Protein AF-0000000068952292 (afdb_homodimer)

pLDDT: mean 88.07, std 10.8, range [41.25, 98.75]

Structure (mmCIF, N/CA/C/O backbone):
data_AF-0000000068952292-model_v1
#
loop_
_entity.id
_entity.type
_entity.pdbx_description
1 polymer 'Hypothetical membrane associated protein'
#
loop_
_atom_site.group_PDB
_atom_site.id
_atom_site.type_symbol
_atom_site.label_atom_id
_atom_site.label_alt_id
_atom_site.label_comp_id
_atom_site.label_asym_id
_atom_site.label_entity_id
_atom_site.label_seq_id
_atom_site.pdbx_PDB_ins_code
_atom_site.Cartn_x
_atom_site.Cartn_y
_atom_site.Cartn_z
_atom_site.occupancy
_atom_site.B_iso_or_equiv
_atom_site.auth_seq_id
_atom_site.auth_comp_id
_atom_site.auth_asym_id
_atom_site.auth_atom_id
_atom_site.pdbx_PDB_model_num
ATOM 1 N N . MET A 1 1 ? 16.453 -14.078 -31.281 1 41.84 1 MET A N 1
ATOM 2 C CA . MET A 1 1 ? 15.531 -13.07 -30.766 1 41.84 1 MET A CA 1
ATOM 3 C C . MET A 1 1 ? 14.617 -12.531 -31.859 1 41.84 1 MET A C 1
ATOM 5 O O . MET A 1 1 ? 15.07 -12.25 -32.969 1 41.84 1 MET A O 1
ATOM 9 N N . ARG A 1 2 ? 13.32 -12.766 -32.031 1 41.38 2 ARG A N 1
ATOM 10 C CA . ARG A 1 2 ? 12.43 -12.211 -33.062 1 41.38 2 ARG A CA 1
ATOM 11 C C . ARG A 1 2 ? 11.555 -11.109 -32.469 1 41.38 2 ARG A C 1
ATOM 13 O O . ARG A 1 2 ? 11.055 -11.234 -31.344 1 41.38 2 ARG A O 1
ATOM 20 N N . VAL A 1 3 ? 11.758 -9.719 -33.062 1 41.25 3 VAL A N 1
ATOM 21 C CA . VAL A 1 3 ? 10.93 -8.562 -32.688 1 41.25 3 VAL A CA 1
ATOM 22 C C . VAL A 1 3 ? 9.695 -8.516 -33.594 1 41.25 3 VAL A C 1
ATOM 24 O O . VAL A 1 3 ? 9.812 -8.547 -34.812 1 41.25 3 VAL A O 1
ATOM 27 N N . GLU A 1 4 ? 8.453 -8.992 -33.406 1 45.25 4 GLU A N 1
ATOM 28 C CA . GLU A 1 4 ? 7.195 -8.727 -34.094 1 45.25 4 GLU A CA 1
ATOM 29 C C . GLU A 1 4 ? 6.258 -7.883 -33.25 1 45.25 4 GLU A C 1
ATOM 31 O O . GLU A 1 4 ? 5.934 -8.258 -32.125 1 45.25 4 GLU A O 1
ATOM 36 N N . ASP A 1 5 ? 5.559 -6.801 -33.812 1 53.28 5 ASP A N 1
ATOM 37 C CA . ASP A 1 5 ? 4.488 -5.957 -33.281 1 53.28 5 ASP A CA 1
ATOM 38 C C . ASP A 1 5 ? 4.723 -5.621 -31.828 1 53.28 5 ASP A C 1
ATOM 40 O O . ASP A 1 5 ? 3.838 -5.824 -30.984 1 53.28 5 ASP A O 1
ATOM 44 N N . ALA A 1 6 ? 5.848 -5.258 -31.453 1 60.78 6 ALA A N 1
ATOM 45 C CA . ALA A 1 6 ? 6.379 -4.746 -30.188 1 60.78 6 ALA A CA 1
ATOM 46 C C . ALA A 1 6 ? 6.645 -5.883 -29.203 1 60.78 6 ALA A C 1
ATOM 48 O O . ALA A 1 6 ? 6.941 -5.637 -28.031 1 60.78 6 ALA A O 1
ATOM 49 N N . LYS A 1 7 ? 6.359 -7.078 -29.734 1 75 7 LYS A N 1
ATOM 50 C CA . LYS A 1 7 ? 6.688 -8.281 -28.984 1 75 7 LYS A CA 1
ATOM 51 C C . LYS A 1 7 ? 8.07 -8.805 -29.344 1 75 7 LYS A C 1
ATOM 53 O O . LYS A 1 7 ? 8.453 -8.789 -30.516 1 75 7 LYS A O 1
ATOM 58 N N . VAL A 1 8 ? 8.805 -9.109 -28.328 1 80.19 8 VAL A N 1
ATOM 59 C CA . VAL A 1 8 ? 10.148 -9.625 -28.547 1 80.19 8 VAL A CA 1
ATOM 60 C C . VAL A 1 8 ? 10.273 -11.023 -27.969 1 80.19 8 VAL A C 1
ATOM 62 O O . VAL A 1 8 ? 9.758 -11.297 -26.875 1 80.19 8 VAL A O 1
ATOM 65 N N . ALA A 1 9 ? 10.852 -11.945 -28.75 1 81.25 9 ALA A N 1
ATOM 66 C CA . ALA A 1 9 ? 11.18 -13.281 -28.25 1 81.25 9 ALA A CA 1
ATOM 67 C C . ALA A 1 9 ? 12.688 -13.469 -28.109 1 81.25 9 ALA A C 1
ATOM 69 O O . ALA A 1 9 ? 13.438 -13.195 -29.062 1 81.25 9 ALA A O 1
ATOM 70 N N . LEU A 1 10 ? 13.031 -13.82 -26.875 1 79.44 10 LEU A N 1
ATOM 71 C CA . LEU A 1 10 ? 14.445 -14.055 -26.609 1 79.44 10 LEU A CA 1
ATOM 72 C C . LEU A 1 10 ? 14.727 -15.539 -26.422 1 79.44 10 LEU A C 1
ATOM 74 O O . LEU A 1 10 ? 13.977 -16.234 -25.734 1 79.44 10 LEU A O 1
ATOM 78 N N . TYR A 1 11 ? 15.742 -15.977 -27.125 1 80.31 11 TYR A N 1
ATOM 79 C CA . TYR A 1 11 ? 16.203 -17.344 -26.891 1 80.31 11 TYR A CA 1
ATOM 80 C C . TYR A 1 11 ? 17.281 -17.391 -25.828 1 80.31 11 TYR A C 1
ATOM 82 O O . TYR A 1 11 ? 18.234 -16.609 -25.859 1 80.31 11 TYR A O 1
ATOM 90 N N . VAL A 1 12 ? 17.016 -18.25 -24.875 1 78.94 12 VAL A N 1
ATOM 91 C CA . VAL A 1 12 ? 17.906 -18.375 -23.719 1 78.94 12 VAL A CA 1
ATOM 92 C C . VAL A 1 12 ? 18.75 -19.641 -23.844 1 78.94 12 VAL A C 1
ATOM 94 O O . VAL A 1 12 ? 18.203 -20.75 -23.953 1 78.94 12 VAL A O 1
ATOM 97 N N . GLY A 1 13 ? 20.031 -19.406 -23.859 1 78.94 13 GLY A N 1
ATOM 98 C CA . GLY A 1 13 ? 20.953 -20.516 -24.031 1 78.94 13 GLY A CA 1
ATOM 99 C C . GLY A 1 13 ? 20.828 -21.562 -22.938 1 78.94 13 GLY A C 1
ATOM 100 O O . GLY A 1 13 ? 20.703 -22.75 -23.219 1 78.94 13 GLY A O 1
ATOM 101 N N . ASN A 1 14 ? 20.828 -21.078 -21.688 1 86.75 14 ASN A N 1
ATOM 102 C CA . ASN A 1 14 ? 20.703 -21.969 -20.547 1 86.75 14 ASN A CA 1
ATOM 103 C C . ASN A 1 14 ? 19.297 -21.891 -19.938 1 86.75 14 ASN A C 1
ATOM 105 O O . ASN A 1 14 ? 19.047 -21.062 -19.062 1 86.75 14 ASN A O 1
ATOM 109 N N . ALA A 1 15 ? 18.5 -22.859 -20.297 1 87.44 15 ALA A N 1
ATOM 110 C CA . ALA A 1 15 ? 17.109 -22.922 -19.875 1 87.44 15 ALA A CA 1
ATOM 111 C C . ALA A 1 15 ? 16.984 -22.953 -18.359 1 87.44 15 ALA A C 1
ATOM 113 O O . ALA A 1 15 ? 16.016 -22.422 -17.797 1 87.44 15 ALA A O 1
ATOM 114 N N . THR A 1 16 ? 17.969 -23.453 -17.719 1 88.62 16 THR A N 1
ATOM 115 C CA . THR A 1 16 ? 17.938 -23.594 -16.266 1 88.62 16 THR A CA 1
ATOM 116 C C . THR A 1 16 ? 17.969 -22.234 -15.586 1 88.62 16 THR A C 1
ATOM 118 O O . THR A 1 16 ? 17.359 -22.047 -14.523 1 88.62 16 THR A O 1
ATOM 121 N N . ASP A 1 17 ? 18.516 -21.281 -16.25 1 87.5 17 ASP A N 1
ATOM 122 C CA . ASP A 1 17 ? 18.594 -19.938 -15.68 1 87.5 17 ASP A CA 1
ATOM 123 C C . ASP A 1 17 ? 17.219 -19.281 -15.633 1 87.5 17 ASP A C 1
ATOM 125 O O . ASP A 1 17 ? 16.859 -18.641 -14.641 1 87.5 17 ASP A O 1
ATOM 129 N N . SER A 1 18 ? 16.484 -19.484 -16.688 1 88.81 18 SER A N 1
ATOM 130 C CA . SER A 1 18 ? 15.141 -18.938 -16.734 1 88.81 18 SER A CA 1
ATOM 131 C C . SER A 1 18 ? 14.234 -19.594 -15.695 1 88.81 18 SER A C 1
ATOM 133 O O . SER A 1 18 ? 13.508 -18.906 -14.977 1 88.81 18 SER A O 1
ATOM 135 N N . VAL A 1 19 ? 14.406 -20.859 -15.617 1 89.5 19 VAL A N 1
ATOM 136 C CA . VAL A 1 19 ? 13.57 -21.625 -14.688 1 89.5 19 VAL A CA 1
ATOM 137 C C . VAL A 1 19 ? 13.914 -21.234 -13.25 1 89.5 19 VAL A C 1
ATOM 139 O O . VAL A 1 19 ? 13.016 -21.016 -12.422 1 89.5 19 VAL A O 1
ATOM 142 N N . ASN A 1 20 ? 15.172 -21.094 -13.031 1 89.31 20 ASN A N 1
ATOM 143 C CA . ASN A 1 20 ? 15.625 -20.719 -11.703 1 89.31 20 ASN A CA 1
ATOM 144 C C . ASN A 1 20 ? 15.156 -19.312 -11.336 1 89.31 20 ASN A C 1
ATOM 146 O O . ASN A 1 20 ? 14.781 -19.047 -10.188 1 89.31 20 ASN A O 1
ATOM 150 N N . TYR A 1 21 ? 15.188 -18.469 -12.258 1 88.81 21 TYR A N 1
ATOM 151 C CA . TYR A 1 21 ? 14.734 -17.094 -12.031 1 88.81 21 TYR A CA 1
ATOM 152 C C . TYR A 1 21 ? 13.258 -17.062 -11.656 1 88.81 21 TYR A C 1
ATOM 154 O O . TYR A 1 21 ? 12.883 -16.453 -10.656 1 88.81 21 TYR A O 1
ATOM 162 N N . TYR A 1 22 ? 12.484 -17.734 -12.414 1 93.12 22 TYR A N 1
ATOM 163 C CA . TYR A 1 22 ? 11.039 -17.75 -12.172 1 93.12 22 TYR A CA 1
ATOM 164 C C . TYR A 1 22 ? 10.719 -18.438 -10.852 1 93.12 22 TYR A C 1
ATOM 166 O O . TYR A 1 22 ? 9.82 -18 -10.125 1 93.12 22 TYR A O 1
ATOM 174 N N . ALA A 1 23 ? 11.453 -19.484 -10.609 1 92.69 23 ALA A N 1
ATOM 175 C CA . ALA A 1 23 ? 11.234 -20.203 -9.352 1 92.69 23 ALA A CA 1
ATOM 176 C C . ALA A 1 23 ? 11.57 -19.312 -8.156 1 92.69 23 ALA A C 1
ATOM 178 O O . ALA A 1 23 ? 10.812 -19.266 -7.18 1 92.69 23 ALA A O 1
ATOM 179 N N . HIS A 1 24 ? 12.633 -18.625 -8.289 1 92.62 24 HIS A N 1
ATOM 180 C CA . HIS A 1 24 ? 13.055 -17.734 -7.215 1 92.62 24 HIS A CA 1
ATOM 181 C C . HIS A 1 24 ? 12.062 -16.594 -7.02 1 92.62 24 HIS A C 1
ATOM 183 O O . HIS A 1 24 ? 11.703 -16.266 -5.887 1 92.62 24 HIS A O 1
ATOM 189 N N . GLU A 1 25 ? 11.625 -16.031 -8.062 1 94.75 25 GLU A N 1
ATOM 190 C CA . GLU A 1 25 ? 10.656 -14.938 -7.996 1 94.75 25 GLU A CA 1
ATOM 191 C C . GLU A 1 25 ? 9.32 -15.414 -7.445 1 94.75 25 GLU A C 1
ATOM 193 O O . GLU A 1 25 ? 8.688 -14.711 -6.648 1 94.75 25 GLU A O 1
ATOM 198 N N . ALA A 1 26 ? 8.938 -16.562 -7.949 1 96.19 26 ALA A N 1
ATOM 199 C CA . ALA A 1 26 ? 7.68 -17.125 -7.461 1 96.19 26 ALA A CA 1
ATOM 200 C C . ALA A 1 26 ? 7.727 -17.344 -5.953 1 96.19 26 ALA A C 1
ATOM 202 O O . ALA A 1 26 ? 6.781 -17 -5.238 1 96.19 26 ALA A O 1
ATOM 203 N N . ASP A 1 27 ? 8.836 -17.875 -5.516 1 95.94 27 ASP A N 1
ATOM 204 C CA . ASP A 1 27 ? 8.992 -18.141 -4.09 1 95.94 27 ASP A CA 1
ATOM 205 C C . ASP A 1 27 ? 9.008 -16.844 -3.281 1 95.94 27 ASP A C 1
ATOM 207 O O . ASP A 1 27 ? 8.414 -16.781 -2.203 1 95.94 27 ASP A O 1
ATOM 211 N N . ARG A 1 28 ? 9.703 -15.898 -3.746 1 95.88 28 ARG A N 1
ATOM 212 C CA . ARG A 1 28 ? 9.781 -14.609 -3.062 1 95.88 28 ARG A CA 1
ATOM 213 C C . ARG A 1 28 ? 8.398 -13.992 -2.895 1 95.88 28 ARG A C 1
ATOM 215 O O . ARG A 1 28 ? 8.039 -13.555 -1.801 1 95.88 28 ARG A O 1
ATOM 222 N N . PHE A 1 29 ? 7.59 -13.984 -3.947 1 97.75 29 PHE A N 1
ATOM 223 C CA . PHE A 1 29 ? 6.246 -13.414 -3.896 1 97.75 29 PHE A CA 1
ATOM 224 C C . PHE A 1 29 ? 5.332 -14.266 -3.023 1 97.75 29 PHE A C 1
ATOM 226 O O . PHE A 1 29 ? 4.496 -13.734 -2.289 1 97.75 29 PHE A O 1
ATOM 233 N N . ALA A 1 30 ? 5.473 -15.555 -3.174 1 98.06 30 ALA A N 1
ATOM 234 C CA . ALA A 1 30 ? 4.672 -16.438 -2.332 1 98.06 30 ALA A CA 1
ATOM 235 C C . ALA A 1 30 ? 4.973 -16.203 -0.854 1 98.06 30 ALA A C 1
ATOM 237 O O . ALA A 1 30 ? 4.055 -16.094 -0.039 1 98.06 30 ALA A O 1
ATOM 238 N N . ALA A 1 31 ? 6.234 -16.109 -0.566 1 97.12 31 ALA A N 1
ATOM 239 C CA . ALA A 1 31 ? 6.637 -15.867 0.815 1 97.12 31 ALA A CA 1
ATOM 240 C C . ALA A 1 31 ? 6.039 -14.555 1.33 1 97.12 31 ALA A C 1
ATOM 242 O O . ALA A 1 31 ? 5.527 -14.5 2.451 1 97.12 31 ALA A O 1
ATOM 243 N N . ALA A 1 32 ? 6.094 -13.578 0.523 1 97.94 32 ALA A N 1
ATOM 244 C CA . ALA A 1 32 ? 5.527 -12.281 0.908 1 97.94 32 ALA A CA 1
ATOM 245 C C . ALA A 1 32 ? 4.02 -12.383 1.11 1 97.94 32 ALA A C 1
ATOM 247 O O . ALA A 1 32 ? 3.465 -11.758 2.016 1 97.94 32 ALA A O 1
ATOM 248 N N . ALA A 1 33 ? 3.348 -13.164 0.264 1 98.31 33 ALA A N 1
ATOM 249 C CA . ALA A 1 33 ? 1.905 -13.359 0.392 1 98.31 33 ALA A CA 1
ATOM 250 C C . ALA A 1 33 ? 1.558 -14.008 1.729 1 98.31 33 ALA A C 1
ATOM 252 O O . ALA A 1 33 ? 0.703 -13.508 2.465 1 98.31 33 ALA A O 1
ATOM 253 N N . PHE A 1 34 ? 2.291 -15.023 2.055 1 97.62 34 PHE A N 1
ATOM 254 C CA . PHE A 1 34 ? 1.982 -15.781 3.264 1 97.62 34 PHE A CA 1
ATOM 255 C C . PHE A 1 34 ? 2.379 -14.992 4.508 1 97.62 34 PHE A C 1
ATOM 257 O O . PHE A 1 34 ? 1.649 -14.977 5.5 1 97.62 34 PHE A O 1
ATOM 264 N N . GLU A 1 35 ? 3.486 -14.336 4.453 1 97.19 35 GLU A N 1
ATOM 265 C CA . GLU A 1 35 ? 3.869 -13.492 5.582 1 97.19 35 GLU A CA 1
ATOM 266 C C . GLU A 1 35 ? 2.838 -12.398 5.828 1 97.19 35 GLU A C 1
ATOM 268 O O . GLU A 1 35 ? 2.59 -12.016 6.973 1 97.19 35 GLU A O 1
ATOM 273 N N . SER A 1 36 ? 2.227 -11.906 4.777 1 97.44 36 SER A N 1
ATOM 274 C CA . SER A 1 36 ? 1.239 -10.836 4.883 1 97.44 36 SER A CA 1
ATOM 275 C C . SER A 1 36 ? -0.03 -11.32 5.574 1 97.44 36 SER A C 1
ATOM 277 O O . SER A 1 36 ? -0.687 -10.555 6.285 1 97.44 36 SER A O 1
ATOM 279 N N . VAL A 1 37 ? -0.395 -12.586 5.402 1 96.12 37 VAL A N 1
ATOM 280 C CA . VAL A 1 37 ? -1.631 -13.078 6 1 96.12 37 VAL A CA 1
ATOM 281 C C . VAL A 1 37 ? -1.352 -13.602 7.406 1 96.12 37 VAL A C 1
ATOM 283 O O . VAL A 1 37 ? -2.26 -13.688 8.234 1 96.12 37 VAL A O 1
ATOM 286 N N . ILE A 1 38 ? -0.049 -13.852 7.672 1 95 38 ILE A N 1
ATOM 287 C CA . ILE A 1 38 ? 0.315 -14.383 8.984 1 95 38 ILE A CA 1
ATOM 288 C C . ILE A 1 38 ? 0.564 -13.227 9.953 1 95 38 ILE A C 1
ATOM 290 O O . ILE A 1 38 ? 0.248 -13.336 11.141 1 95 38 ILE A O 1
ATOM 294 N N . THR A 1 39 ? 1.158 -12.164 9.398 1 93.56 39 THR A N 1
ATOM 295 C CA . THR A 1 39 ? 1.428 -10.961 10.18 1 93.56 39 THR A CA 1
ATOM 296 C C . THR A 1 39 ? 0.219 -10.031 10.172 1 93.56 39 THR A C 1
ATOM 298 O O . THR A 1 39 ? 0.091 -9.18 9.297 1 93.56 39 THR A O 1
ATOM 301 N N . LYS A 1 40 ? -0.646 -10.07 11.195 1 89.75 40 LYS A N 1
ATOM 302 C CA . LYS A 1 40 ? -1.912 -9.344 11.188 1 89.75 40 LYS A CA 1
ATOM 303 C C . LYS A 1 40 ? -1.772 -7.988 11.875 1 89.75 40 LYS A C 1
ATOM 305 O O . LYS A 1 40 ? -1.159 -7.887 12.938 1 89.75 40 LYS A O 1
ATOM 310 N N . ALA A 1 41 ? -2.256 -7.027 11.227 1 91.12 41 ALA A N 1
ATOM 311 C CA . ALA A 1 41 ? -2.369 -5.703 11.828 1 91.12 41 ALA A CA 1
ATOM 312 C C . ALA A 1 41 ? -3.586 -5.617 12.75 1 91.12 41 ALA A C 1
ATOM 314 O O . ALA A 1 41 ? -4.707 -5.41 12.281 1 91.12 41 ALA A O 1
ATOM 315 N N . VAL A 1 42 ? -3.385 -5.676 14.039 1 86.31 42 VAL A N 1
ATOM 316 C CA . VAL A 1 42 ? -4.484 -5.684 14.992 1 86.31 42 VAL A CA 1
ATOM 317 C C . VAL A 1 42 ? -4.148 -4.777 16.172 1 86.31 42 VAL A C 1
ATOM 319 O O . VAL A 1 42 ? -2.975 -4.52 16.453 1 86.31 42 VAL A O 1
ATOM 322 N N . CYS A 1 43 ? -5.113 -4.23 16.688 1 87.5 43 CYS A N 1
ATOM 323 C CA . CYS A 1 43 ? -5.055 -3.449 17.922 1 87.5 43 CYS A CA 1
ATOM 324 C C . CYS A 1 43 ? -6.219 -3.791 18.844 1 87.5 43 CYS A C 1
ATOM 326 O O . CYS A 1 43 ? -7.375 -3.549 18.5 1 87.5 43 CYS A O 1
ATOM 328 N N . GLY A 1 44 ? -5.961 -4.34 20.016 1 87.44 44 GLY A N 1
ATOM 329 C CA . GLY A 1 44 ? -6.984 -4.758 20.969 1 87.44 44 GLY A CA 1
ATOM 330 C C . GLY A 1 44 ? -7.895 -3.625 21.391 1 87.44 44 GLY A C 1
ATOM 331 O O . GLY A 1 44 ? -9.078 -3.842 21.672 1 87.44 44 GLY A O 1
ATOM 332 N N . GLU A 1 45 ? -7.402 -2.428 21.422 1 90.19 45 GLU A N 1
ATOM 333 C CA . GLU A 1 45 ? -8.164 -1.264 21.859 1 90.19 45 GLU A CA 1
ATOM 334 C C . GLU A 1 45 ? -9.07 -0.75 20.75 1 90.19 45 GLU A C 1
ATOM 336 O O . GLU A 1 45 ? -9.984 0.042 20.984 1 90.19 45 GLU A O 1
ATOM 341 N N . LEU A 1 46 ? -8.805 -1.241 19.578 1 91.88 46 LEU A N 1
ATOM 342 C CA . LEU A 1 46 ? -9.594 -0.871 18.406 1 91.88 46 LEU A CA 1
ATOM 343 C C . LEU A 1 46 ? -10.109 -2.111 17.688 1 91.88 46 LEU A C 1
ATOM 345 O O . LEU A 1 46 ? -9.688 -2.402 16.562 1 91.88 46 LEU A O 1
ATOM 349 N N . PRO A 1 47 ? -11.039 -2.742 18.156 1 86.94 47 PRO A N 1
ATOM 350 C CA . PRO A 1 47 ? -11.477 -4.031 17.625 1 86.94 47 PRO A CA 1
ATOM 351 C C . PRO A 1 47 ? -12.109 -3.914 16.234 1 86.94 47 PRO A C 1
ATOM 353 O O . PRO A 1 47 ? -12.227 -4.914 15.523 1 86.94 47 PRO A O 1
ATOM 356 N N . ARG A 1 48 ? -12.469 -2.621 15.852 1 90.38 48 ARG A N 1
ATOM 357 C CA . ARG A 1 48 ? -13.109 -2.443 14.555 1 90.38 48 ARG A CA 1
ATOM 358 C C . ARG A 1 48 ? -12.109 -1.935 13.516 1 90.38 48 ARG A C 1
ATOM 360 O O . ARG A 1 48 ? -12.492 -1.604 12.391 1 90.38 48 ARG A O 1
ATOM 367 N N . SER A 1 49 ? -10.883 -1.876 13.906 1 91.25 49 SER A N 1
ATOM 368 C CA . SER A 1 49 ? -9.844 -1.396 13 1 91.25 49 SER A CA 1
ATOM 369 C C . SER A 1 49 ? -9.453 -2.465 11.992 1 91.25 49 SER A C 1
ATOM 371 O O . SER A 1 49 ? -8.477 -3.189 12.188 1 91.25 49 SER A O 1
ATOM 373 N N . TYR A 1 50 ? -10.211 -2.545 10.898 1 91.88 50 TYR A N 1
ATOM 374 C CA . TYR A 1 50 ? -9.898 -3.592 9.93 1 91.88 50 TYR A CA 1
ATOM 375 C C . TYR A 1 50 ? -9.367 -2.996 8.633 1 91.88 50 TYR A C 1
ATOM 377 O O . TYR A 1 50 ? -9.203 -3.705 7.641 1 91.88 50 TYR A O 1
ATOM 385 N N . GLY A 1 51 ? -9.141 -1.661 8.594 1 94.62 51 GLY A N 1
ATOM 386 C CA . GLY A 1 51 ? -8.555 -1.035 7.422 1 94.62 51 GLY A CA 1
ATOM 387 C C . GLY A 1 51 ? -7.254 -1.688 6.984 1 94.62 51 GLY A C 1
ATOM 388 O O . GLY A 1 51 ? -7.152 -2.188 5.859 1 94.62 51 GLY A O 1
ATOM 389 N N . TRP A 1 52 ? -6.328 -1.846 7.918 1 95.88 52 TRP A N 1
ATOM 390 C CA . TRP A 1 52 ? -5.02 -2.408 7.594 1 95.88 52 TRP A CA 1
ATOM 391 C C . TRP A 1 52 ? -5.117 -3.91 7.352 1 95.88 52 TRP A C 1
ATOM 393 O O . TRP A 1 52 ? -4.383 -4.461 6.527 1 95.88 52 TRP A O 1
ATOM 403 N N . LEU A 1 53 ? -6.047 -4.605 8.047 1 95 53 LEU A N 1
ATOM 404 C CA . LEU A 1 53 ? -6.246 -6.027 7.793 1 95 53 LEU A CA 1
ATOM 405 C C . LEU A 1 53 ? -6.625 -6.27 6.336 1 95 53 LEU A C 1
ATOM 407 O O . LEU A 1 53 ? -6.113 -7.191 5.703 1 95 53 LEU A O 1
ATOM 411 N N . LEU A 1 54 ? -7.484 -5.414 5.879 1 96.62 54 LEU A N 1
ATOM 412 C CA . LEU A 1 54 ? -7.977 -5.57 4.512 1 96.62 54 LEU A CA 1
ATOM 413 C C . LEU A 1 54 ? -6.93 -5.109 3.504 1 96.62 54 LEU A C 1
ATOM 415 O O . LEU A 1 54 ? -6.801 -5.695 2.426 1 96.62 54 LEU A O 1
ATOM 419 N N . ILE A 1 55 ? -6.168 -4.105 3.814 1 97.56 55 ILE A N 1
ATOM 420 C CA . ILE A 1 55 ? -5.09 -3.65 2.939 1 97.56 55 ILE A CA 1
ATOM 421 C C . ILE A 1 55 ? -4.02 -4.73 2.83 1 97.56 55 ILE A C 1
ATOM 423 O O . ILE A 1 55 ? -3.551 -5.043 1.733 1 97.56 55 ILE A O 1
ATOM 427 N N . GLN A 1 56 ? -3.678 -5.367 3.912 1 97.44 56 GLN A N 1
ATOM 428 C CA . GLN A 1 56 ? -2.723 -6.469 3.898 1 97.44 56 GLN A CA 1
ATOM 429 C C . GLN A 1 56 ? -3.252 -7.645 3.08 1 97.44 56 GLN A C 1
ATOM 431 O O . GLN A 1 56 ? -2.492 -8.297 2.363 1 97.44 56 GLN A O 1
ATOM 436 N N . ALA A 1 57 ? -4.547 -7.879 3.268 1 97.62 57 ALA A N 1
ATOM 437 C CA . ALA A 1 57 ? -5.16 -8.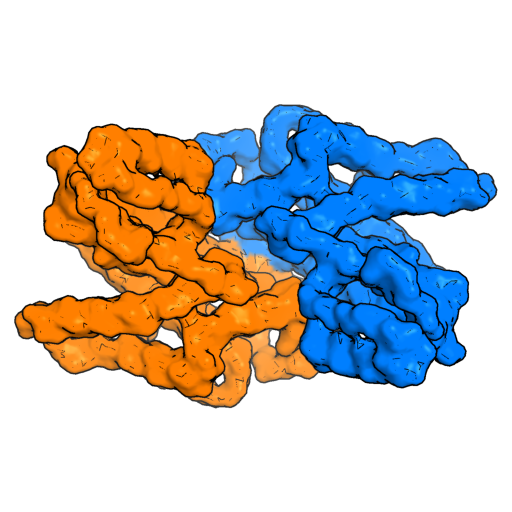969 2.514 1 97.62 57 ALA A CA 1
ATOM 438 C C . ALA A 1 57 ? -5.059 -8.727 1.012 1 97.62 57 ALA A C 1
ATOM 440 O O . ALA A 1 57 ? -4.781 -9.648 0.243 1 97.62 57 ALA A O 1
ATOM 441 N N . TYR A 1 58 ? -5.297 -7.516 0.677 1 98.44 58 TYR A N 1
ATOM 442 C CA . TYR A 1 58 ? -5.152 -7.164 -0.73 1 98.44 58 TYR A CA 1
ATOM 443 C C . TYR A 1 58 ? -3.74 -7.461 -1.225 1 98.44 58 TYR A C 1
ATOM 445 O O . TYR A 1 58 ? -3.564 -8.062 -2.285 1 98.44 58 TYR A O 1
ATOM 453 N N . TYR A 1 59 ? -2.77 -7.012 -0.522 1 98.44 59 TYR A N 1
ATOM 454 C CA . TYR A 1 59 ? -1.395 -7.184 -0.979 1 98.44 59 TYR A CA 1
ATOM 455 C C . TYR A 1 59 ? -0.988 -8.648 -0.94 1 98.44 59 TYR A C 1
ATOM 457 O O . TYR A 1 59 ? -0.207 -9.109 -1.778 1 98.44 59 TYR A O 1
ATOM 465 N N . ALA A 1 60 ? -1.527 -9.375 0.031 1 98.56 60 ALA A N 1
ATOM 466 C CA . ALA A 1 60 ? -1.306 -10.82 0.02 1 98.56 60 ALA A CA 1
ATOM 467 C C . ALA A 1 60 ? -1.818 -11.445 -1.275 1 98.56 60 ALA A C 1
ATOM 469 O O . ALA A 1 60 ? -1.119 -12.234 -1.908 1 98.56 60 ALA A O 1
ATOM 470 N N . ALA A 1 61 ? -3.02 -11.062 -1.659 1 98.75 61 ALA A N 1
ATOM 471 C CA . ALA A 1 61 ? -3.609 -11.562 -2.898 1 98.75 61 ALA A CA 1
ATOM 472 C C . ALA A 1 61 ? -2.805 -11.102 -4.113 1 98.75 61 ALA A C 1
ATOM 474 O O . ALA A 1 61 ? -2.611 -11.867 -5.059 1 98.75 61 ALA A O 1
ATOM 475 N N . PHE A 1 62 ? -2.404 -9.891 -4.043 1 98.56 62 PHE A N 1
ATOM 476 C CA . PHE A 1 62 ? -1.592 -9.312 -5.105 1 98.56 62 PHE A CA 1
ATOM 477 C C . PHE A 1 62 ? -0.282 -10.07 -5.266 1 98.56 62 PHE A C 1
ATOM 479 O O . PHE A 1 62 ? 0.085 -10.461 -6.375 1 98.56 62 PHE A O 1
ATOM 486 N N . PHE A 1 63 ? 0.423 -10.359 -4.176 1 98.62 63 PHE A N 1
ATOM 487 C CA . PHE A 1 63 ? 1.663 -11.125 -4.18 1 98.62 63 PHE A CA 1
ATOM 488 C C . PHE A 1 63 ? 1.406 -12.57 -4.609 1 98.62 63 PHE A C 1
ATOM 490 O O . PHE A 1 63 ? 2.18 -13.141 -5.383 1 98.62 63 PHE A O 1
ATOM 497 N N . ALA A 1 64 ? 0.345 -13.086 -4.094 1 98.69 64 ALA A N 1
ATOM 498 C CA . ALA A 1 64 ? -0.011 -14.453 -4.457 1 98.69 64 ALA A CA 1
ATOM 499 C C . ALA A 1 64 ? -0.229 -14.586 -5.961 1 98.69 64 ALA A C 1
ATOM 501 O O . ALA A 1 64 ? 0.211 -15.562 -6.574 1 98.69 64 ALA A O 1
ATOM 502 N N . THR A 1 65 ? -0.905 -13.617 -6.496 1 98.5 65 THR A N 1
ATOM 503 C CA . THR A 1 65 ? -1.164 -13.641 -7.934 1 98.5 65 THR A CA 1
ATOM 504 C C . THR A 1 65 ? 0.138 -13.523 -8.719 1 98.5 65 THR A C 1
ATOM 506 O O . THR A 1 65 ? 0.34 -14.234 -9.703 1 98.5 65 THR A O 1
ATOM 509 N N . HIS A 1 66 ? 1.022 -12.68 -8.258 1 98.38 66 HIS A N 1
ATOM 510 C CA . HIS A 1 66 ? 2.348 -12.602 -8.859 1 98.38 66 HIS A CA 1
ATOM 511 C C . HIS A 1 66 ? 3.051 -13.961 -8.812 1 98.38 66 HIS A C 1
ATOM 513 O O . HIS A 1 66 ? 3.699 -14.359 -9.781 1 98.38 66 HIS A O 1
ATOM 519 N N . ALA A 1 67 ? 2.979 -14.594 -7.672 1 98.12 67 ALA A N 1
ATOM 520 C CA . ALA A 1 67 ? 3.611 -15.898 -7.5 1 98.12 67 ALA A CA 1
ATOM 521 C C . ALA A 1 67 ? 3.01 -16.922 -8.453 1 98.12 67 ALA A C 1
ATOM 523 O O . ALA A 1 67 ? 3.738 -17.656 -9.133 1 98.12 67 ALA A O 1
ATOM 524 N N . LEU A 1 68 ? 1.715 -16.938 -8.531 1 97.88 68 LEU A N 1
ATOM 525 C CA . LEU A 1 68 ? 1.012 -17.891 -9.383 1 97.88 68 LEU A CA 1
ATOM 526 C C . LEU A 1 68 ? 1.374 -17.672 -10.852 1 97.88 68 LEU A C 1
ATOM 528 O O . LEU A 1 68 ? 1.604 -18.641 -11.586 1 97.88 68 LEU A O 1
ATOM 532 N N . PHE A 1 69 ? 1.395 -16.406 -11.25 1 98 69 PHE A N 1
ATOM 533 C CA . PHE A 1 69 ? 1.822 -16.094 -12.609 1 98 69 PHE A CA 1
ATOM 534 C C . PHE A 1 69 ? 3.195 -16.688 -12.891 1 98 69 PHE A C 1
ATOM 536 O O . PHE A 1 69 ? 3.381 -17.375 -13.898 1 98 69 PHE A O 1
ATOM 543 N N . ARG A 1 70 ? 4.109 -16.5 -12.023 1 96.44 70 ARG A N 1
ATOM 544 C CA . ARG A 1 70 ? 5.488 -16.922 -12.242 1 96.44 70 ARG A CA 1
ATOM 545 C C . ARG A 1 70 ? 5.602 -18.438 -12.242 1 96.44 70 ARG A C 1
ATOM 547 O O . ARG A 1 70 ? 6.43 -19.016 -12.953 1 96.44 70 ARG A O 1
ATOM 554 N N . LEU A 1 71 ? 4.793 -19.062 -11.445 1 94.69 71 LEU A N 1
ATOM 555 C CA . LEU A 1 71 ? 4.781 -20.516 -11.422 1 94.69 71 LEU A CA 1
ATOM 556 C C . LEU A 1 71 ? 4.32 -21.078 -12.758 1 94.69 71 LEU A C 1
ATOM 558 O O . LEU A 1 71 ? 4.648 -22.219 -13.109 1 94.69 71 LEU A O 1
ATOM 562 N N . ALA A 1 72 ? 3.57 -20.297 -13.477 1 94.56 72 ALA A N 1
ATOM 563 C CA . ALA A 1 72 ? 3.092 -20.719 -14.797 1 94.56 72 ALA A CA 1
ATOM 564 C C . ALA A 1 72 ? 4.008 -20.188 -15.898 1 94.56 72 ALA A C 1
ATOM 566 O O . ALA A 1 72 ? 3.717 -20.359 -17.078 1 94.56 72 ALA A O 1
ATOM 567 N N . GLY A 1 73 ? 5.055 -19.484 -15.523 1 95.12 73 GLY A N 1
ATOM 568 C CA . GLY A 1 73 ? 6.004 -18.953 -16.5 1 95.12 73 GLY A CA 1
ATOM 569 C C . GLY A 1 73 ? 5.641 -17.562 -16.984 1 95.12 73 GLY A C 1
ATOM 570 O O . GLY A 1 73 ? 6.176 -17.109 -18 1 95.12 73 GLY A O 1
ATOM 571 N N . TRP A 1 74 ? 4.656 -16.953 -16.344 1 96.62 74 TRP A N 1
ATOM 572 C CA . TRP A 1 74 ? 4.273 -15.586 -16.656 1 96.62 74 TRP A CA 1
ATOM 573 C C . TRP A 1 74 ? 4.93 -14.609 -15.68 1 96.62 74 TRP A C 1
ATOM 575 O O . TRP A 1 74 ? 5.23 -14.977 -14.539 1 96.62 74 TRP A O 1
ATOM 585 N N . ALA A 1 75 ? 5.215 -13.445 -16.109 1 95.44 75 ALA A N 1
ATOM 586 C CA . ALA A 1 75 ? 5.672 -12.391 -15.211 1 95.44 75 ALA A CA 1
ATOM 587 C C . ALA A 1 75 ? 5.199 -11.016 -15.688 1 95.44 75 ALA A C 1
ATOM 589 O O . ALA A 1 75 ? 5.469 -10.617 -16.828 1 95.44 75 ALA A O 1
ATOM 590 N N . CYS A 1 76 ? 4.418 -10.414 -14.828 1 94.12 76 CYS A N 1
ATOM 591 C CA . CYS A 1 76 ? 4.109 -9 -15.008 1 94.12 76 CYS A CA 1
ATOM 592 C C . CYS A 1 76 ? 5.145 -8.125 -14.312 1 94.12 76 CYS A C 1
ATOM 594 O O . CYS A 1 76 ? 5.207 -8.094 -13.086 1 94.12 76 CYS A O 1
ATOM 596 N N . THR A 1 77 ? 5.98 -7.469 -15.086 1 90.38 77 THR A N 1
ATOM 597 C CA . THR A 1 77 ? 7.105 -6.773 -14.469 1 90.38 77 THR A CA 1
ATOM 598 C C . THR A 1 77 ? 7.457 -5.508 -15.242 1 90.38 77 THR A C 1
ATOM 600 O O . THR A 1 77 ? 7.051 -5.348 -16.391 1 90.38 77 THR A O 1
ATOM 603 N N . ARG A 1 78 ? 8.109 -4.617 -14.516 1 85.44 78 ARG A N 1
ATOM 604 C CA . ARG A 1 78 ? 8.664 -3.43 -15.164 1 85.44 78 ARG A CA 1
ATOM 605 C C . ARG A 1 78 ? 10.102 -3.658 -15.594 1 85.44 78 ARG A C 1
ATOM 607 O O . ARG A 1 78 ? 10.93 -4.117 -14.805 1 85.44 78 ARG A O 1
ATOM 614 N N . LEU A 1 79 ? 10.367 -3.381 -16.766 1 83.19 79 LEU A N 1
ATOM 615 C CA . LEU A 1 79 ? 11.75 -3.459 -17.219 1 83.19 79 LEU A CA 1
ATOM 616 C C . LEU A 1 79 ? 12.484 -2.143 -16.969 1 83.19 79 LEU A C 1
ATOM 618 O O . LEU A 1 79 ? 12.008 -1.08 -17.375 1 83.19 79 LEU A O 1
ATOM 622 N N . THR A 1 80 ? 13.555 -2.254 -16.25 1 79.19 80 THR A N 1
ATOM 623 C CA . THR A 1 80 ? 14.352 -1.075 -15.93 1 79.19 80 THR A CA 1
ATOM 624 C C . THR A 1 80 ? 15.148 -0.608 -17.141 1 79.19 80 THR A C 1
ATOM 626 O O . THR A 1 80 ? 15.242 -1.322 -18.141 1 79.19 80 THR A O 1
ATOM 629 N N . SER A 1 81 ? 15.648 0.628 -16.953 1 78.62 81 SER A N 1
ATOM 630 C CA . SER A 1 81 ? 16.484 1.18 -18.016 1 78.62 81 SER A CA 1
ATOM 631 C C . SER A 1 81 ? 17.688 0.281 -18.297 1 78.62 81 SER A C 1
ATOM 633 O O . SER A 1 81 ? 18.094 0.139 -19.453 1 78.62 81 SER A O 1
ATOM 635 N N . GLU A 1 82 ? 18.172 -0.257 -17.25 1 78.12 82 GLU A N 1
ATOM 636 C CA . GLU A 1 82 ? 19.312 -1.141 -17.422 1 78.12 82 GLU A CA 1
ATOM 637 C C . GLU A 1 82 ? 18.938 -2.395 -18.203 1 78.12 82 GLU A C 1
ATOM 639 O O . GLU A 1 82 ? 19.672 -2.814 -19.094 1 78.12 82 GLU A O 1
ATOM 644 N N . ASN A 1 83 ? 17.828 -2.992 -17.812 1 79.44 83 ASN A N 1
ATOM 645 C CA . ASN A 1 83 ? 17.344 -4.152 -18.547 1 79.44 83 ASN A CA 1
ATOM 646 C C . ASN A 1 83 ? 17.125 -3.824 -20.031 1 79.44 83 ASN A C 1
ATOM 648 O O . ASN A 1 83 ? 17.516 -4.594 -20.906 1 79.44 83 ASN A O 1
ATOM 652 N N . LEU A 1 84 ? 16.594 -2.697 -20.25 1 82.81 84 LEU A N 1
ATOM 653 C CA . LEU A 1 84 ? 16.203 -2.293 -21.594 1 82.81 84 LEU A CA 1
ATOM 654 C C . LEU A 1 84 ? 17.438 -2.025 -22.453 1 82.81 84 LEU A C 1
ATOM 656 O O . LEU A 1 84 ? 17.438 -2.318 -23.656 1 82.81 84 LEU A O 1
ATOM 660 N N . ARG A 1 85 ? 18.375 -1.424 -21.859 1 83.06 85 ARG A N 1
ATOM 661 C CA . ARG A 1 85 ? 19.594 -1.171 -22.609 1 83.06 85 ARG A CA 1
ATOM 662 C C . ARG A 1 85 ? 20.188 -2.469 -23.156 1 83.06 85 ARG A C 1
ATOM 664 O O . ARG A 1 85 ? 20.547 -2.543 -24.328 1 83.06 85 ARG A O 1
ATOM 671 N N . PHE A 1 86 ? 20.266 -3.43 -22.297 1 80.31 86 PHE A N 1
ATOM 672 C CA . PHE A 1 86 ? 20.828 -4.719 -22.703 1 80.31 86 PHE A CA 1
ATOM 673 C C . PHE A 1 86 ? 19.984 -5.336 -23.812 1 80.31 86 PHE A C 1
ATOM 675 O O . PHE A 1 86 ? 20.531 -5.801 -24.828 1 80.31 86 PHE A O 1
ATOM 682 N N . ILE A 1 87 ? 18.719 -5.324 -23.672 1 80.06 87 ILE A N 1
ATOM 683 C CA . ILE A 1 87 ? 17.797 -5.949 -24.609 1 80.06 87 ILE A CA 1
ATOM 684 C C . ILE A 1 87 ? 17.844 -5.203 -25.938 1 80.06 87 ILE A C 1
ATOM 686 O O . ILE A 1 87 ? 17.922 -5.82 -27.016 1 80.06 87 ILE A O 1
ATOM 690 N N . ASN A 1 88 ? 17.859 -3.912 -25.844 1 83.5 88 ASN A N 1
ATOM 691 C CA . ASN A 1 88 ? 17.828 -3.094 -27.062 1 83.5 88 ASN A CA 1
ATOM 692 C C . ASN A 1 88 ? 19.141 -3.189 -27.828 1 83.5 88 ASN A C 1
ATOM 694 O O . ASN A 1 88 ? 19.141 -3.125 -29.062 1 83.5 88 ASN A O 1
ATOM 698 N N . ASP A 1 89 ? 20.188 -3.311 -27.094 1 81.19 89 ASP A N 1
ATOM 699 C CA . ASP A 1 89 ? 21.469 -3.514 -27.75 1 81.19 89 ASP A CA 1
ATOM 700 C C . ASP A 1 89 ? 21.469 -4.809 -28.562 1 81.19 89 ASP A C 1
ATOM 702 O O . ASP A 1 89 ? 22 -4.852 -29.672 1 81.19 89 ASP A O 1
ATOM 706 N N . GLU A 1 90 ? 20.906 -5.82 -28.031 1 74.81 90 GLU A N 1
ATOM 707 C CA . GLU A 1 90 ? 20.812 -7.098 -28.734 1 74.81 90 GLU A CA 1
ATOM 708 C C . GLU A 1 90 ? 19.875 -7 -29.938 1 74.81 90 GLU A C 1
ATOM 710 O O . GLU A 1 90 ? 20.125 -7.609 -30.969 1 74.81 90 GLU A O 1
ATOM 715 N N . ILE A 1 91 ? 18.797 -6.242 -29.75 1 75 91 ILE A N 1
ATOM 716 C CA . ILE A 1 91 ? 17.828 -6.062 -30.812 1 75 91 ILE A CA 1
ATOM 717 C C . ILE A 1 91 ? 18.469 -5.32 -31.984 1 75 91 ILE A C 1
ATOM 719 O O . ILE A 1 91 ? 18.281 -5.695 -33.156 1 75 91 ILE A O 1
ATOM 723 N N . LYS A 1 92 ? 19.109 -4.32 -31.609 1 76.94 92 LYS A N 1
ATOM 724 C CA . LYS A 1 92 ? 19.766 -3.516 -32.656 1 76.94 92 LYS A CA 1
ATOM 725 C C . LYS A 1 92 ? 20.781 -4.34 -33.438 1 76.94 92 LYS A C 1
ATOM 727 O O . LYS A 1 92 ? 20.875 -4.223 -34.656 1 76.94 92 LYS A O 1
ATOM 732 N N . THR A 1 93 ? 21.484 -5.051 -32.688 1 72.81 93 THR A N 1
ATOM 733 C CA . THR A 1 93 ? 22.594 -5.777 -33.312 1 72.81 93 THR A CA 1
ATOM 734 C C . THR A 1 93 ? 22.078 -6.926 -34.156 1 72.81 93 THR A C 1
ATOM 736 O O . THR A 1 93 ? 22.641 -7.227 -35.219 1 72.81 93 THR A O 1
ATOM 739 N N . ILE A 1 94 ? 21 -7.477 -33.719 1 66.06 94 ILE A N 1
ATOM 740 C CA . ILE A 1 94 ? 20.625 -8.734 -34.344 1 66.06 94 ILE A CA 1
ATOM 741 C C . ILE A 1 94 ? 19.438 -8.516 -35.281 1 66.06 94 ILE A C 1
ATOM 743 O O . ILE A 1 94 ? 19.375 -9.07 -36.375 1 66.06 94 ILE A O 1
ATOM 747 N N . TYR A 1 95 ? 18.453 -7.73 -34.906 1 63.06 95 TYR A N 1
ATOM 748 C CA . TYR A 1 95 ? 17.172 -7.859 -35.594 1 63.06 95 TYR A CA 1
ATOM 749 C C . TYR A 1 95 ? 16.766 -6.555 -36.25 1 63.06 95 TYR A C 1
ATOM 751 O O . TYR A 1 95 ? 15.977 -6.555 -37.219 1 63.06 95 TYR A O 1
ATOM 759 N N . GLY A 1 96 ? 17.484 -5.418 -36.031 1 65 96 GLY A N 1
ATOM 760 C CA . GLY A 1 96 ? 17.125 -4.137 -36.594 1 65 96 GLY A CA 1
ATOM 761 C C . GLY A 1 96 ? 15.742 -3.666 -36.188 1 65 96 GLY A C 1
ATOM 762 O O . GLY A 1 96 ? 15.094 -2.904 -36.906 1 65 96 GLY A O 1
ATOM 763 N N . GLY A 1 97 ? 15.195 -4.094 -35.094 1 64.94 97 GLY A N 1
ATOM 764 C CA . GLY A 1 97 ? 13.852 -3.73 -34.688 1 64.94 97 GLY A CA 1
ATOM 765 C C . GLY A 1 97 ? 13.812 -2.512 -33.781 1 64.94 97 GLY A C 1
ATOM 766 O O . GLY A 1 97 ? 14.859 -1.961 -33.438 1 64.94 97 GLY A O 1
ATOM 767 N N . ALA A 1 98 ? 12.586 -2 -33.625 1 72.56 98 ALA A N 1
ATOM 768 C CA . ALA A 1 98 ? 12.398 -0.859 -32.719 1 72.56 98 ALA A CA 1
ATOM 769 C C . ALA A 1 98 ? 12.734 -1.229 -31.297 1 72.56 98 ALA A C 1
ATOM 771 O O . ALA A 1 98 ? 12.414 -2.326 -30.828 1 72.56 98 ALA A O 1
ATOM 772 N N . PRO A 1 99 ? 13.477 -0.373 -30.719 1 79.06 99 PRO A N 1
ATOM 773 C CA . PRO A 1 99 ? 13.844 -0.628 -29.328 1 79.06 99 PRO A CA 1
ATOM 774 C C . PRO A 1 99 ? 12.633 -0.688 -28.391 1 79.06 99 PRO A C 1
ATOM 776 O O . PRO A 1 99 ? 11.602 -0.07 -28.688 1 79.06 99 PRO A O 1
ATOM 779 N N . LEU A 1 100 ? 12.75 -1.545 -27.453 1 80.81 100 LEU A N 1
ATOM 780 C CA . LEU A 1 100 ? 11.734 -1.582 -26.406 1 80.81 100 LEU A CA 1
ATOM 781 C C . LEU A 1 100 ? 11.789 -0.319 -25.562 1 80.81 100 LEU A C 1
ATOM 783 O O . LEU A 1 100 ? 12.867 0.212 -25.281 1 80.81 100 LEU A O 1
ATOM 787 N N . ALA A 1 101 ? 10.617 0.162 -25.266 1 79.94 101 ALA A N 1
ATOM 788 C CA . ALA A 1 101 ? 10.523 1.33 -24.391 1 79.94 101 ALA A CA 1
ATOM 789 C C . ALA A 1 101 ? 10.312 0.914 -22.938 1 79.94 101 ALA A C 1
ATOM 791 O O . ALA A 1 101 ? 9.906 -0.219 -22.672 1 79.94 101 ALA A O 1
ATOM 792 N N . GLY A 1 102 ? 10.648 1.827 -22.094 1 78.38 102 GLY A N 1
ATOM 793 C CA . GLY A 1 102 ? 10.383 1.578 -20.688 1 78.38 102 GLY A CA 1
ATOM 794 C C . GLY A 1 102 ? 8.906 1.406 -20.375 1 78.38 102 GLY A C 1
ATOM 795 O O . GLY A 1 102 ? 8.055 1.953 -21.062 1 78.38 102 GLY A O 1
ATOM 796 N N . GLY A 1 103 ? 8.617 0.524 -19.328 1 82.5 103 GLY A N 1
ATOM 797 C CA . GLY A 1 103 ? 7.23 0.308 -18.953 1 82.5 103 GLY A CA 1
ATOM 798 C C . GLY A 1 103 ? 6.973 -1.083 -18.406 1 82.5 103 GLY A C 1
ATOM 799 O O . GLY A 1 103 ? 7.906 -1.783 -18.016 1 82.5 103 GLY A O 1
ATOM 800 N N . LEU A 1 104 ? 5.711 -1.411 -18.359 1 88.94 104 LEU A N 1
ATOM 801 C CA . LEU A 1 104 ? 5.285 -2.713 -17.859 1 88.94 104 LEU A CA 1
ATOM 802 C C . LEU A 1 104 ? 5.195 -3.73 -18.984 1 88.94 104 LEU A C 1
ATOM 804 O O . LEU A 1 104 ? 4.742 -3.404 -20.094 1 88.94 104 LEU A O 1
ATOM 808 N N . TYR A 1 105 ? 5.625 -4.934 -18.688 1 90.94 105 TYR A N 1
ATOM 809 C CA . TYR A 1 105 ? 5.648 -6 -19.688 1 90.94 105 TYR A CA 1
ATOM 810 C C . TYR A 1 105 ? 5.078 -7.293 -19.109 1 90.94 105 TYR A C 1
ATOM 812 O O . TYR A 1 105 ? 5.152 -7.527 -17.906 1 90.94 105 TYR A O 1
ATOM 820 N N . LEU A 1 106 ? 4.547 -8.039 -20 1 94.5 106 LEU A N 1
ATOM 821 C CA . LEU A 1 106 ? 4.285 -9.445 -19.734 1 94.5 106 LEU A CA 1
ATOM 822 C C . LEU A 1 106 ? 5.395 -10.32 -20.312 1 94.5 106 LEU A C 1
ATOM 824 O O . LEU A 1 106 ? 5.629 -10.32 -21.516 1 94.5 106 LEU A O 1
ATOM 828 N N . LEU A 1 107 ? 6.09 -10.945 -19.438 1 93.56 107 LEU A N 1
ATOM 829 C CA . LEU A 1 107 ? 7.078 -11.945 -19.844 1 93.56 107 LEU A CA 1
ATOM 830 C C . LEU A 1 107 ? 6.5 -13.352 -19.75 1 93.56 107 LEU A C 1
ATOM 832 O O . LEU A 1 107 ? 5.809 -13.68 -18.781 1 93.56 107 LEU A O 1
ATOM 836 N N . LYS A 1 108 ? 6.773 -14.117 -20.75 1 94.31 108 LYS A N 1
ATOM 837 C CA . LYS A 1 108 ? 6.402 -15.531 -20.719 1 94.31 108 LYS A CA 1
ATOM 838 C C . LYS A 1 108 ? 7.602 -16.422 -21.016 1 94.31 108 LYS A C 1
ATOM 840 O O . LYS A 1 108 ? 8.344 -16.188 -21.969 1 94.31 108 LYS A O 1
ATOM 845 N N . CYS A 1 109 ? 7.738 -17.297 -20.109 1 93.62 109 CYS A N 1
ATOM 846 C CA . CYS A 1 109 ? 8.75 -18.328 -20.297 1 93.62 109 CYS A CA 1
ATOM 847 C C . CYS A 1 109 ? 8.172 -19.547 -21 1 93.62 109 CYS A C 1
ATOM 849 O O . CYS A 1 109 ? 7.25 -20.188 -20.484 1 93.62 109 CYS A O 1
ATOM 851 N N . LEU A 1 110 ? 8.695 -19.859 -22.109 1 90.81 110 LEU A N 1
ATOM 852 C CA . LEU A 1 110 ? 8.164 -20.938 -22.953 1 90.81 110 LEU A CA 1
ATOM 853 C C . LEU A 1 110 ? 9.234 -21.984 -23.219 1 90.81 110 LEU A C 1
ATOM 855 O O . LEU A 1 110 ? 10.414 -21.766 -22.953 1 90.81 110 LEU A O 1
ATOM 859 N N . ASP A 1 111 ? 8.766 -23.156 -23.672 1 90.62 111 ASP A N 1
ATOM 860 C CA . ASP A 1 111 ? 9.625 -24.25 -24.125 1 90.62 111 ASP A CA 1
ATOM 861 C C . ASP A 1 111 ? 10.609 -24.656 -23.047 1 90.62 111 ASP A C 1
ATOM 863 O O . ASP A 1 111 ? 11.82 -24.703 -23.281 1 90.62 111 ASP A O 1
ATOM 867 N N . GLY A 1 112 ? 10.109 -24.797 -21.859 1 88 112 GLY A N 1
ATOM 868 C CA . GLY A 1 112 ? 10.914 -25.297 -20.75 1 88 112 GLY A CA 1
ATOM 869 C C . GLY A 1 112 ? 12 -24.328 -20.312 1 88 112 GLY A C 1
ATOM 870 O O . GLY A 1 112 ? 13.031 -24.734 -19.781 1 88 112 GLY A O 1
ATOM 871 N N . GLY A 1 113 ? 11.789 -23.047 -20.688 1 89.75 113 GLY A N 1
ATOM 872 C CA . GLY A 1 113 ? 12.75 -22.047 -20.266 1 89.75 113 GLY A CA 1
ATOM 873 C C . GLY A 1 113 ? 13.664 -21.578 -21.391 1 89.75 113 GLY A C 1
ATOM 874 O O . GLY A 1 113 ? 14.484 -20.672 -21.203 1 89.75 113 GLY A O 1
ATOM 875 N N . ARG A 1 114 ? 13.469 -22.094 -22.578 1 91 114 ARG A N 1
ATOM 876 C CA . ARG A 1 114 ? 14.383 -21.812 -23.672 1 91 114 ARG A CA 1
ATOM 877 C C . ARG A 1 114 ? 13.961 -20.562 -24.438 1 91 114 ARG A C 1
ATOM 879 O O . ARG A 1 114 ? 14.742 -20.016 -25.203 1 91 114 ARG A O 1
ATOM 886 N N . GLN A 1 115 ? 12.766 -20.188 -24.219 1 90.44 115 GLN A N 1
ATOM 887 C CA . GLN A 1 115 ? 12.242 -19.016 -24.906 1 90.44 115 GLN A CA 1
ATOM 888 C C . GLN A 1 115 ? 11.555 -18.062 -23.938 1 90.44 115 GLN A C 1
ATOM 890 O O . GLN A 1 115 ? 10.742 -18.484 -23.109 1 90.44 115 GLN A O 1
ATOM 895 N N . LEU A 1 116 ? 11.969 -16.812 -24 1 89.12 116 LEU A N 1
ATOM 896 C CA . LEU A 1 116 ? 11.312 -15.75 -23.234 1 89.12 116 LEU A CA 1
ATOM 897 C C . LEU A 1 116 ? 10.648 -14.742 -24.172 1 89.12 116 LEU A C 1
ATOM 899 O O . LEU A 1 116 ? 11.312 -14.164 -25.031 1 89.12 116 LEU A O 1
ATOM 903 N N . THR A 1 117 ? 9.398 -14.609 -24.062 1 91 117 THR A N 1
ATOM 904 C CA . THR A 1 117 ? 8.703 -13.586 -24.844 1 91 117 THR A CA 1
ATOM 905 C C . THR A 1 117 ? 8.414 -12.359 -23.984 1 91 117 THR A C 1
ATOM 907 O O . THR A 1 117 ? 8.117 -12.484 -22.797 1 91 117 THR A O 1
ATOM 910 N N . CYS A 1 118 ? 8.547 -11.219 -24.516 1 88.56 118 CYS A N 1
ATOM 911 C CA . CYS A 1 118 ? 8.281 -9.93 -23.875 1 88.56 118 CYS A CA 1
ATOM 912 C C . CYS A 1 118 ? 7.23 -9.148 -24.656 1 88.56 118 CYS A C 1
ATOM 914 O O . CYS A 1 118 ? 7.43 -8.836 -25.828 1 88.56 118 CYS A O 1
ATOM 916 N N . GLU A 1 119 ? 6.172 -8.875 -24.031 1 89.56 119 GLU A N 1
ATOM 917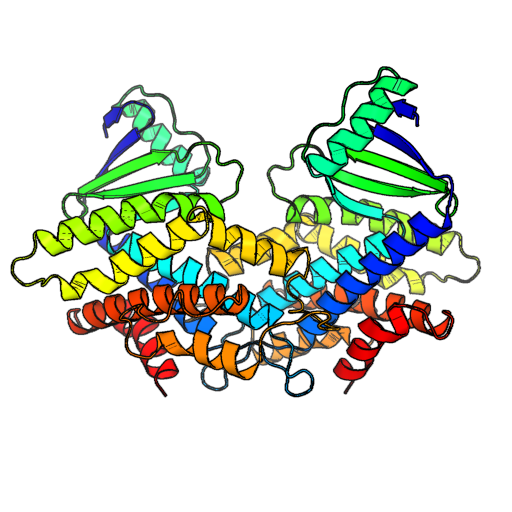 C CA . GLU A 1 119 ? 5.09 -8.109 -24.641 1 89.56 119 GLU A CA 1
ATOM 918 C C . GLU A 1 119 ? 4.766 -6.863 -23.812 1 89.56 119 GLU A C 1
ATOM 920 O O . GLU A 1 119 ? 4.488 -6.961 -22.625 1 89.56 119 GLU A O 1
ATOM 925 N N . PRO A 1 120 ? 4.883 -5.719 -24.406 1 87 120 PRO A N 1
ATOM 926 C CA . PRO A 1 120 ? 4.523 -4.512 -23.656 1 87 120 PRO A CA 1
ATOM 927 C C . PRO A 1 120 ? 3.051 -4.484 -23.266 1 87 120 PRO A C 1
ATOM 929 O O . PRO A 1 120 ? 2.186 -4.871 -24.047 1 87 120 PRO A O 1
ATOM 932 N N . LEU A 1 121 ? 2.912 -4.129 -21.938 1 87.94 121 LEU A N 1
ATOM 933 C CA . LEU A 1 121 ? 1.547 -3.949 -21.453 1 87.94 121 LEU A CA 1
ATOM 934 C C . LEU A 1 121 ? 1.107 -2.496 -21.609 1 87.94 121 LEU A C 1
ATOM 936 O O . LEU A 1 121 ? 1.881 -1.577 -21.312 1 87.94 121 LEU A O 1
ATOM 940 N N . GLY A 1 122 ? 0.671 -2.027 -22.75 1 68.12 122 GLY A N 1
ATOM 941 C CA . GLY A 1 122 ? 0.235 -0.673 -23.047 1 68.12 122 GLY A CA 1
ATOM 942 C C . GLY A 1 122 ? -0.087 0.136 -21.812 1 68.12 122 GLY A C 1
ATOM 943 O O . GLY A 1 122 ? 0.13 -0.326 -20.688 1 68.12 122 GLY A O 1
ATOM 944 N N . ALA A 1 123 ? -0.248 1.389 -22.125 1 60.56 123 ALA A N 1
ATOM 945 C CA . ALA A 1 123 ? -0.62 2.348 -21.094 1 60.56 123 ALA A CA 1
ATOM 946 C C . ALA A 1 123 ? -1.961 1.982 -20.453 1 60.56 123 ALA A C 1
ATOM 948 O O . ALA A 1 123 ? -2.918 1.658 -21.172 1 60.56 123 ALA A O 1
ATOM 949 N N . PHE A 1 124 ? -1.901 1.371 -19.328 1 58.94 124 PHE A N 1
ATOM 950 C CA . PHE A 1 124 ? -3.115 1.227 -18.531 1 58.94 124 PHE A CA 1
ATOM 951 C C . PHE A 1 124 ? -3.418 2.51 -17.766 1 58.94 124 PHE A C 1
ATOM 953 O O . PHE A 1 124 ? -2.508 3.279 -17.453 1 58.94 124 PHE A O 1
ATOM 960 N N . SER A 1 125 ? -4.633 2.996 -17.922 1 55.75 125 SER A N 1
ATOM 961 C CA . SER A 1 125 ? -4.992 4.152 -17.109 1 55.75 125 SER A CA 1
ATOM 962 C C . SER A 1 125 ? -4.488 3.994 -15.672 1 55.75 125 SER A C 1
ATOM 964 O O . SER A 1 125 ? -4.25 4.988 -14.984 1 55.75 125 SER A O 1
ATOM 966 N N . GLY A 1 126 ? -4.043 2.713 -15.539 1 64.94 126 GLY A N 1
ATOM 967 C CA . GLY A 1 126 ? -3.615 2.531 -14.164 1 64.94 126 GLY A CA 1
ATOM 968 C C . GLY A 1 126 ? -2.146 2.166 -14.039 1 64.94 126 GLY A C 1
ATOM 969 O O . GLY A 1 126 ? -1.355 2.441 -14.945 1 64.94 126 GLY A O 1
ATOM 970 N N . GLY A 1 127 ? -1.725 1.977 -12.836 1 78.06 127 GLY A N 1
ATOM 971 C CA . GLY A 1 127 ? -0.359 1.606 -12.5 1 78.06 127 GLY A CA 1
ATOM 972 C C . GLY A 1 127 ? -0.125 0.107 -12.516 1 78.06 127 GLY A C 1
ATOM 973 O O . GLY A 1 127 ? -0.799 -0.622 -13.25 1 78.06 127 GLY A O 1
ATOM 974 N N . SER A 1 128 ? 0.801 -0.39 -11.977 1 85.75 128 SER A N 1
ATOM 975 C CA . SER A 1 128 ? 1.266 -1.772 -11.938 1 85.75 128 SER A CA 1
ATOM 976 C C . SER A 1 128 ? 0.196 -2.699 -11.375 1 85.75 128 SER A C 1
ATOM 978 O O . SER A 1 128 ? 0.069 -3.848 -11.805 1 85.75 128 SER A O 1
ATOM 980 N N . HIS A 1 129 ? -0.684 -2.225 -10.484 1 92.62 129 HIS A N 1
ATOM 981 C CA . HIS A 1 129 ? -1.73 -3.053 -9.898 1 92.62 129 HIS A CA 1
ATOM 982 C C . HIS A 1 129 ? -2.791 -3.418 -10.93 1 92.62 129 HIS A C 1
ATOM 984 O O . HIS A 1 129 ? -3.145 -4.59 -11.078 1 92.62 129 HIS A O 1
ATOM 990 N N . GLU A 1 130 ? -3.256 -2.426 -11.68 1 91.38 130 GLU A N 1
ATOM 991 C CA . GLU A 1 130 ? -4.273 -2.65 -12.703 1 91.38 130 GLU A CA 1
ATOM 992 C C . GLU A 1 130 ? -3.756 -3.574 -13.797 1 91.38 130 GLU A C 1
ATOM 994 O O . GLU A 1 130 ? -4.492 -4.43 -14.297 1 91.38 130 GLU A O 1
ATOM 999 N N . ALA A 1 131 ? -2.506 -3.377 -14.141 1 92.25 131 ALA A N 1
ATOM 1000 C CA . ALA A 1 131 ? -1.898 -4.215 -15.172 1 92.25 131 ALA A CA 1
ATOM 1001 C C . ALA A 1 131 ? -1.926 -5.688 -14.766 1 92.25 131 ALA A C 1
ATOM 1003 O O . ALA A 1 131 ? -2.275 -6.551 -15.57 1 92.25 131 ALA A O 1
ATOM 1004 N N . LEU A 1 132 ? -1.579 -5.965 -13.547 1 95.5 132 LEU A N 1
ATOM 1005 C CA . LEU A 1 132 ? -1.583 -7.344 -13.062 1 95.5 132 LEU A CA 1
ATOM 1006 C C . LEU A 1 132 ? -2.984 -7.941 -13.133 1 95.5 132 LEU A C 1
ATOM 1008 O O . LEU A 1 132 ? -3.17 -9.047 -13.656 1 95.5 132 LEU A O 1
ATOM 1012 N N . TRP A 1 133 ? -3.924 -7.195 -12.617 1 96.75 133 TRP A N 1
ATOM 1013 C CA . TRP A 1 133 ? -5.281 -7.723 -12.523 1 96.75 133 TRP A CA 1
ATOM 1014 C C . TRP A 1 133 ? -5.883 -7.926 -13.914 1 96.75 133 TRP A C 1
ATOM 1016 O O . TRP A 1 133 ? -6.637 -8.875 -14.133 1 96.75 133 TRP A O 1
ATOM 1026 N N . THR A 1 134 ? -5.535 -7.125 -14.828 1 93.19 134 THR A N 1
ATOM 1027 C CA . THR A 1 134 ? -6.07 -7.234 -16.172 1 93.19 134 THR A CA 1
ATOM 1028 C C . THR A 1 134 ? -5.598 -8.523 -16.844 1 93.19 134 THR A C 1
ATOM 1030 O O . THR A 1 134 ? -6.246 -9.031 -17.766 1 93.19 134 THR A O 1
ATOM 1033 N N . LEU A 1 135 ? -4.516 -9.07 -16.391 1 95.62 135 LEU A N 1
ATOM 1034 C CA . LEU A 1 135 ? -3.969 -10.297 -16.953 1 95.62 135 LEU A CA 1
ATOM 1035 C C . LEU A 1 135 ? -4.652 -11.523 -16.359 1 95.62 135 LEU A C 1
ATOM 1037 O O . LEU A 1 135 ? -4.52 -12.633 -16.875 1 95.62 135 LEU A O 1
ATOM 1041 N N . MET A 1 136 ? -5.395 -11.367 -15.273 1 95.75 136 MET A N 1
ATOM 1042 C CA . MET A 1 136 ? -5.926 -12.477 -14.484 1 95.75 136 MET A CA 1
ATOM 1043 C C . MET A 1 136 ? -6.855 -13.344 -15.328 1 95.75 136 MET A C 1
ATOM 1045 O O . MET A 1 136 ? -6.723 -14.57 -15.344 1 95.75 136 MET A O 1
ATOM 1049 N N . PRO A 1 137 ? -7.75 -12.75 -16.125 1 94.62 137 PRO A N 1
ATOM 1050 C CA . PRO A 1 137 ? -8.633 -13.609 -16.922 1 94.62 137 PRO A CA 1
ATOM 1051 C C . PRO A 1 137 ? -7.863 -14.492 -17.891 1 94.62 137 PRO A C 1
ATOM 1053 O O . PRO A 1 137 ? -8.156 -15.68 -18.016 1 94.62 137 PRO A O 1
ATOM 1056 N N . SER A 1 138 ? -6.934 -13.914 -18.578 1 94.94 138 SER A N 1
ATOM 1057 C CA . SER A 1 138 ? -6.125 -14.695 -19.516 1 94.94 138 SER A CA 1
ATOM 1058 C C . SER A 1 138 ? -5.344 -15.789 -18.781 1 94.94 138 SER A C 1
ATOM 1060 O O . SER A 1 138 ? -5.195 -16.891 -19.297 1 94.94 138 SER A O 1
ATOM 1062 N N . TYR A 1 139 ? -4.844 -15.445 -17.688 1 96.25 139 TYR A N 1
ATOM 1063 C CA . TYR A 1 139 ? -4.098 -16.406 -16.891 1 96.25 139 TYR A CA 1
ATOM 1064 C C . TYR A 1 139 ? -4.988 -17.562 -16.453 1 96.25 139 TYR A C 1
ATOM 1066 O O . TYR A 1 139 ? -4.609 -18.734 -16.578 1 96.25 139 TYR A O 1
ATOM 1074 N N . LEU A 1 140 ? -6.172 -17.234 -15.891 1 94.81 140 LEU A N 1
ATOM 1075 C CA . LEU A 1 140 ? -7.086 -18.266 -15.43 1 94.81 140 LEU A CA 1
ATOM 1076 C C . LEU A 1 140 ? -7.535 -19.156 -16.578 1 94.81 140 LEU A C 1
ATOM 1078 O O . LEU A 1 140 ? -7.664 -20.375 -16.422 1 94.81 140 LEU A O 1
ATOM 1082 N N . ALA A 1 141 ? -7.723 -18.578 -17.703 1 93.5 141 ALA A N 1
ATOM 1083 C CA . ALA A 1 141 ? -8.055 -19.359 -18.906 1 93.5 141 ALA A CA 1
ATOM 1084 C C . ALA A 1 141 ? -6.922 -20.312 -19.266 1 93.5 141 ALA A C 1
ATOM 1086 O O . ALA A 1 141 ? -7.168 -21.453 -19.656 1 93.5 141 ALA A O 1
ATOM 1087 N N . HIS A 1 142 ? -5.75 -19.812 -19.172 1 93 142 HIS A N 1
ATOM 1088 C CA . HIS A 1 142 ? -4.566 -20.625 -19.453 1 93 142 HIS A CA 1
ATOM 1089 C C . HIS A 1 142 ? -4.473 -21.812 -18.5 1 93 142 HIS A C 1
ATOM 1091 O O . HIS A 1 142 ? -4.246 -22.938 -18.938 1 93 142 HIS A O 1
ATOM 1097 N N . ILE A 1 143 ? -4.684 -21.562 -17.25 1 92.06 143 ILE A N 1
ATOM 1098 C CA . ILE A 1 143 ? -4.594 -22.609 -16.25 1 92.06 143 ILE A CA 1
ATOM 1099 C C . ILE A 1 143 ? -5.695 -23.641 -16.484 1 92.06 143 ILE A C 1
ATOM 1101 O O . ILE A 1 143 ? -5.469 -24.844 -16.328 1 92.06 143 ILE A O 1
ATOM 1105 N N . ARG A 1 144 ? -6.824 -23.172 -16.812 1 88.75 144 ARG A N 1
ATOM 1106 C CA . ARG A 1 144 ? -7.93 -24.078 -17.094 1 88.75 144 ARG A CA 1
ATOM 1107 C C . ARG A 1 144 ? -7.609 -24.969 -18.297 1 88.75 144 ARG A C 1
ATOM 1109 O O . ARG A 1 144 ? -7.902 -26.172 -18.297 1 88.75 144 ARG A O 1
ATOM 1116 N N . SER A 1 145 ? -7.051 -24.375 -19.25 1 88.56 145 SER A N 1
ATOM 1117 C CA . SER A 1 145 ? -6.699 -25.141 -20.453 1 88.56 145 SER A CA 1
ATOM 1118 C C . SER A 1 145 ? -5.656 -26.203 -20.141 1 88.56 145 SER A C 1
ATOM 1120 O O . SER A 1 145 ? -5.707 -27.312 -20.688 1 88.56 145 SER A O 1
ATOM 1122 N N . LEU A 1 146 ? -4.734 -25.875 -19.281 1 86.06 146 LEU A N 1
ATOM 1123 C CA . LEU A 1 146 ? -3.721 -26.844 -18.875 1 86.06 146 LEU A CA 1
ATOM 1124 C C . LEU A 1 146 ? -4.348 -27.984 -18.094 1 86.06 146 LEU A C 1
ATOM 1126 O O . LEU A 1 146 ? -3.969 -29.141 -18.266 1 86.06 146 LEU A O 1
ATOM 1130 N N . ALA A 1 147 ? -5.254 -27.625 -17.266 1 84.25 147 ALA A N 1
ATOM 1131 C CA . ALA A 1 147 ? -5.926 -28.625 -16.438 1 84.25 147 ALA A CA 1
ATOM 1132 C C . ALA A 1 147 ? -6.754 -29.578 -17.297 1 84.25 147 ALA A C 1
ATOM 1134 O O . ALA A 1 147 ? -6.781 -30.781 -17.031 1 84.25 147 ALA A O 1
ATOM 1135 N N . LEU A 1 148 ? -7.41 -29.094 -18.234 1 81.5 148 LEU A N 1
ATOM 1136 C CA . LEU A 1 148 ? -8.266 -29.891 -19.094 1 81.5 148 LEU A CA 1
ATOM 1137 C C . LEU A 1 148 ? -7.434 -30.828 -19.969 1 81.5 148 LEU A C 1
ATOM 1139 O O . LEU A 1 148 ? -7.902 -31.891 -20.359 1 81.5 148 LEU A O 1
ATOM 1143 N N . GLY A 1 149 ? -6.293 -30.344 -20.25 1 78.94 149 GLY A N 1
ATOM 1144 C CA . GLY A 1 149 ? -5.422 -31.188 -21.062 1 78.94 149 GLY A CA 1
ATOM 1145 C C . GLY A 1 149 ? -4.734 -32.281 -20.266 1 78.94 149 GLY A C 1
ATOM 1146 O O . GLY A 1 149 ? -4.195 -33.219 -20.828 1 78.94 149 GLY A O 1
ATOM 1147 N N . ALA A 1 150 ? -4.852 -32.094 -18.984 1 77.5 150 ALA A N 1
ATOM 1148 C CA . ALA A 1 150 ? -4.203 -33.094 -18.125 1 77.5 150 ALA A CA 1
ATOM 1149 C C . ALA A 1 150 ? -5.129 -34.25 -17.844 1 77.5 150 ALA A C 1
ATOM 1151 O O . ALA A 1 150 ? -6.348 -34.094 -17.75 1 77.5 150 ALA A O 1
ATOM 1152 N N . SER A 1 151 ? -4.832 -35.438 -18.062 1 69.38 151 SER A N 1
ATOM 1153 C CA . SER A 1 151 ? -5.602 -36.656 -18.031 1 69.38 151 SER A CA 1
ATOM 1154 C C . SER A 1 151 ? -6.281 -36.875 -16.672 1 69.38 151 SER A C 1
ATOM 1156 O O . SER A 1 151 ? -7.336 -37.5 -16.594 1 69.38 151 SER A O 1
ATOM 1158 N N . ASN A 1 152 ? -5.852 -36.219 -15.609 1 68.5 152 ASN A N 1
ATOM 1159 C CA . ASN A 1 152 ? -6.355 -36.594 -14.289 1 68.5 152 ASN A CA 1
ATOM 1160 C C . ASN A 1 152 ? -7.074 -35.406 -13.617 1 68.5 152 ASN A C 1
ATOM 1162 O O . ASN A 1 152 ? -7.27 -35.406 -12.406 1 68.5 152 ASN A O 1
ATOM 1166 N N . VAL A 1 153 ? -7.457 -34.531 -14.414 1 69.06 153 VAL A N 1
ATOM 1167 C CA . VAL A 1 153 ? -8.117 -33.375 -13.797 1 69.06 153 VAL A CA 1
ATOM 1168 C C . VAL A 1 153 ? -9.617 -33.438 -14.047 1 69.06 153 VAL A C 1
ATOM 1170 O O . VAL A 1 153 ? -10.055 -33.594 -15.188 1 69.06 153 VAL A O 1
ATOM 1173 N N . ASP A 1 154 ? -10.453 -33.625 -13.008 1 68.81 154 ASP A N 1
ATOM 1174 C CA . ASP A 1 154 ? -11.914 -33.594 -13.109 1 68.81 154 ASP A CA 1
ATOM 1175 C C . ASP A 1 154 ? -12.453 -32.188 -12.992 1 68.81 154 ASP A C 1
ATOM 1177 O O . ASP A 1 154 ? -11.727 -31.266 -12.594 1 68.81 154 ASP A O 1
ATOM 1181 N N . ALA A 1 155 ? -13.641 -32.062 -13.516 1 67.12 155 ALA A N 1
ATOM 1182 C CA . ALA A 1 155 ? -14.328 -30.781 -13.5 1 67.12 155 ALA A CA 1
ATOM 1183 C C . ALA A 1 155 ? -14.297 -30.156 -12.109 1 67.12 155 ALA A C 1
ATOM 1185 O O . ALA A 1 155 ? -14.188 -28.938 -11.969 1 67.12 155 ALA A O 1
ATOM 1186 N N . ASP A 1 156 ? -14.32 -30.844 -11.18 1 73.12 156 ASP A N 1
ATOM 1187 C CA . ASP A 1 156 ? -14.344 -30.359 -9.797 1 73.12 156 ASP A CA 1
ATOM 1188 C C . ASP A 1 156 ? -13.039 -29.672 -9.438 1 73.12 156 ASP A C 1
ATOM 1190 O O . ASP A 1 156 ? -13.016 -28.797 -8.57 1 73.12 156 ASP A O 1
ATOM 1194 N N . ASP A 1 157 ? -12.094 -29.984 -10.273 1 78.81 157 ASP A N 1
ATOM 1195 C CA . ASP A 1 157 ? -10.781 -29.422 -9.969 1 78.81 157 ASP A CA 1
ATOM 1196 C C . ASP A 1 157 ? -10.664 -27.984 -10.438 1 78.81 157 ASP A C 1
ATOM 1198 O O . ASP A 1 157 ? -9.906 -27.203 -9.867 1 78.81 157 ASP A O 1
ATOM 1202 N N . THR A 1 158 ? -11.539 -27.688 -11.383 1 86.81 158 THR A N 1
ATOM 1203 C CA . THR A 1 158 ? -11.438 -26.344 -11.938 1 86.81 158 THR A CA 1
ATOM 1204 C C . THR A 1 158 ? -12.555 -25.453 -11.414 1 86.81 158 THR A C 1
ATOM 1206 O O . THR A 1 158 ? -12.555 -24.234 -11.648 1 86.81 158 THR A O 1
ATOM 1209 N N . ALA A 1 159 ? -13.445 -25.984 -10.609 1 90.75 159 ALA A N 1
ATOM 1210 C CA . ALA A 1 159 ? -14.625 -25.281 -10.133 1 90.75 159 ALA A CA 1
ATOM 1211 C C . ALA A 1 159 ? -14.242 -24.016 -9.375 1 90.75 159 ALA A C 1
ATOM 1213 O O . ALA A 1 159 ? -14.828 -22.953 -9.586 1 90.75 159 ALA A O 1
ATOM 1214 N N . PRO A 1 160 ? -13.266 -24.109 -8.508 1 92.19 160 PRO A N 1
ATOM 1215 C CA . PRO A 1 160 ? -12.906 -22.891 -7.781 1 92.19 160 PRO A CA 1
ATOM 1216 C C . PRO A 1 160 ? -12.43 -21.766 -8.703 1 92.19 160 PRO A C 1
ATOM 1218 O O . PRO A 1 160 ? -12.688 -20.594 -8.438 1 92.19 160 PRO A O 1
ATOM 1221 N N . ILE A 1 161 ? -11.75 -22.109 -9.766 1 93.31 161 ILE A N 1
ATOM 1222 C CA . ILE A 1 161 ? -11.266 -21.125 -10.734 1 93.31 161 ILE A CA 1
ATOM 1223 C C . ILE A 1 161 ? -12.453 -20.484 -11.453 1 93.31 161 ILE A C 1
ATOM 1225 O O . ILE A 1 161 ? -12.5 -19.266 -11.617 1 93.31 161 ILE A O 1
ATOM 1229 N N . GLU A 1 162 ? -13.391 -21.328 -11.828 1 93.06 162 GLU A N 1
ATOM 1230 C CA . GLU A 1 162 ? -14.578 -20.844 -12.523 1 93.06 162 GLU A CA 1
ATOM 1231 C C . GLU A 1 162 ? -15.414 -19.938 -11.633 1 93.06 162 GLU A C 1
ATOM 1233 O O . GLU A 1 162 ? -15.953 -18.922 -12.094 1 93.06 162 GLU A O 1
ATOM 1238 N N . ARG A 1 163 ? -15.523 -20.312 -10.422 1 95.25 163 ARG A N 1
ATOM 1239 C CA . ARG A 1 163 ? -16.266 -19.5 -9.469 1 95.25 163 ARG A CA 1
ATOM 1240 C C . ARG A 1 163 ? -15.617 -18.125 -9.281 1 95.25 163 ARG A C 1
ATOM 1242 O O . ARG A 1 163 ? -16.297 -17.109 -9.211 1 95.25 163 ARG A O 1
ATOM 1249 N N . LEU A 1 164 ? -14.32 -18.094 -9.188 1 96 164 LEU A N 1
ATOM 1250 C CA . LEU A 1 164 ? -13.609 -16.828 -9.07 1 96 164 LEU A CA 1
ATOM 1251 C C . LEU A 1 164 ? -13.828 -15.969 -10.305 1 96 164 LEU A C 1
ATOM 1253 O O . LEU A 1 164 ? -14.086 -14.766 -10.188 1 96 164 LEU A O 1
ATOM 1257 N N . GLU A 1 165 ? -13.719 -16.562 -11.445 1 95.31 165 GLU A N 1
ATOM 1258 C CA . GLU A 1 165 ? -13.898 -15.836 -12.695 1 95.31 165 GLU A CA 1
ATOM 1259 C C . GLU A 1 165 ? -15.289 -15.211 -12.766 1 95.31 165 GLU A C 1
ATOM 1261 O O . GLU A 1 165 ? -15.43 -14.031 -13.117 1 95.31 165 GLU A O 1
ATOM 1266 N N . SER A 1 166 ? -16.25 -16.047 -12.477 1 95.62 166 SER A N 1
ATOM 1267 C CA . SER A 1 166 ? -17.625 -15.57 -12.516 1 95.62 166 SER A CA 1
ATOM 1268 C C . SER A 1 166 ? -17.844 -14.445 -11.508 1 95.62 166 SER A C 1
ATOM 1270 O O . SER A 1 166 ? -18.531 -13.461 -11.805 1 95.62 166 SER A O 1
ATOM 1272 N N . PHE A 1 167 ? -17.297 -14.594 -10.391 1 96.94 167 PHE A N 1
ATOM 1273 C CA . PHE A 1 167 ? -17.438 -13.594 -9.336 1 96.94 167 PHE A CA 1
ATOM 1274 C C . PHE A 1 167 ? -16.828 -12.266 -9.766 1 96.94 167 PHE A C 1
ATOM 1276 O O . PHE A 1 167 ? -17.469 -11.219 -9.648 1 96.94 167 PHE A O 1
ATOM 1283 N N . VAL A 1 168 ? -15.641 -12.312 -10.25 1 96.56 168 VAL A N 1
ATOM 1284 C CA . VAL A 1 168 ? -14.914 -11.109 -10.664 1 96.56 168 VAL A CA 1
ATOM 1285 C C . VAL A 1 168 ? -15.664 -10.422 -11.805 1 96.56 168 VAL A C 1
ATOM 1287 O O . VAL A 1 168 ? -15.758 -9.195 -11.836 1 96.56 168 VAL A O 1
ATOM 1290 N N . LYS A 1 169 ? -16.156 -11.188 -12.695 1 96.19 169 LYS A N 1
ATOM 1291 C CA . LYS A 1 169 ? -16.953 -10.633 -13.781 1 96.19 169 LYS A CA 1
ATOM 1292 C C . LYS A 1 169 ? -18.188 -9.906 -13.242 1 96.19 169 LYS A C 1
ATOM 1294 O O . LYS A 1 169 ? -18.516 -8.812 -13.711 1 96.19 169 LYS A O 1
ATOM 1299 N N . ALA A 1 170 ? -18.797 -10.5 -12.297 1 96.62 170 ALA A N 1
ATOM 1300 C CA . ALA A 1 170 ? -20 -9.906 -11.695 1 96.62 170 ALA A CA 1
ATOM 1301 C C . ALA A 1 170 ? -19.656 -8.602 -10.977 1 96.62 170 ALA A C 1
ATOM 1303 O O . ALA A 1 170 ? -20.5 -7.715 -10.867 1 96.62 170 ALA A O 1
ATOM 1304 N N . LYS A 1 171 ? -18.453 -8.469 -10.539 1 97.19 171 LYS A N 1
ATOM 1305 C CA . LYS A 1 171 ? -18.016 -7.277 -9.812 1 97.19 171 LYS A CA 1
ATOM 1306 C C . LYS A 1 171 ? -17.562 -6.184 -10.781 1 97.19 171 LYS A C 1
ATOM 1308 O O . LYS A 1 171 ? -17.125 -5.117 -10.352 1 97.19 171 LYS A O 1
ATOM 1313 N N . GLY A 1 172 ? -17.656 -6.41 -12.039 1 95.31 172 GLY A N 1
ATOM 1314 C CA . GLY A 1 172 ? -17.312 -5.41 -13.039 1 95.31 172 GLY A CA 1
ATOM 1315 C C . GLY A 1 172 ? -15.93 -5.617 -13.633 1 95.31 172 GLY A C 1
ATOM 1316 O O . GLY A 1 172 ? -15.445 -4.777 -14.391 1 95.31 172 GLY A O 1
ATOM 1317 N N . GLY A 1 173 ? -15.281 -6.734 -13.273 1 96.06 173 GLY A N 1
ATOM 1318 C CA . GLY A 1 173 ? -13.977 -7.047 -13.828 1 96.06 173 GLY A CA 1
ATOM 1319 C C . GLY A 1 173 ? -12.883 -7.109 -12.773 1 96.06 173 GLY A C 1
ATOM 1320 O O . GLY A 1 173 ? -13.117 -6.789 -11.609 1 96.06 173 GLY A O 1
ATOM 1321 N N . PRO A 1 174 ? -11.672 -7.504 -13.188 1 94.81 174 PRO A N 1
ATOM 1322 C CA . PRO A 1 174 ? -10.602 -7.781 -12.219 1 94.81 174 PRO A CA 1
ATOM 1323 C C . PRO A 1 174 ? -10.07 -6.52 -11.555 1 94.81 174 PRO A C 1
ATOM 1325 O O . PRO A 1 174 ? -9.453 -6.594 -10.484 1 94.81 174 PRO A O 1
ATOM 1328 N N . ASN A 1 175 ? -10.281 -5.371 -12.125 1 94.12 175 ASN A N 1
ATOM 1329 C CA . ASN A 1 175 ? -9.82 -4.125 -11.523 1 94.12 175 ASN A CA 1
ATOM 1330 C C . ASN A 1 175 ? -10.602 -3.785 -10.258 1 94.12 175 ASN A C 1
ATOM 1332 O O . ASN A 1 175 ? -10.25 -2.848 -9.547 1 94.12 175 ASN A O 1
ATOM 1336 N N . TRP A 1 176 ? -11.633 -4.602 -10.047 1 97.56 176 TRP A N 1
ATOM 1337 C CA . TRP A 1 176 ? -12.398 -4.484 -8.812 1 97.56 176 TRP A CA 1
ATOM 1338 C C . TRP A 1 176 ? -11.484 -4.578 -7.594 1 97.56 176 TRP A C 1
ATOM 1340 O O . TRP A 1 176 ? -11.664 -3.836 -6.621 1 97.56 176 TRP A O 1
ATOM 1350 N N . PHE A 1 177 ? -10.461 -5.395 -7.582 1 97.94 177 PHE A N 1
ATOM 1351 C CA . PHE A 1 177 ? -9.516 -5.531 -6.477 1 97.94 177 PHE A CA 1
ATOM 1352 C C . PHE A 1 177 ? -8.812 -4.211 -6.199 1 97.94 177 PHE A C 1
ATOM 1354 O O . PHE A 1 177 ? -8.727 -3.773 -5.051 1 97.94 177 PHE A O 1
ATOM 1361 N N . SER A 1 178 ? -8.344 -3.559 -7.254 1 95.94 178 SER A N 1
ATOM 1362 C CA . SER A 1 178 ? -7.637 -2.293 -7.113 1 95.94 178 SER A CA 1
ATOM 1363 C C . SER A 1 178 ? -8.578 -1.18 -6.66 1 95.94 178 SER A C 1
ATOM 1365 O O . SER A 1 178 ? -8.18 -0.303 -5.887 1 95.94 178 SER A O 1
ATOM 1367 N N . THR A 1 179 ? -9.758 -1.229 -7.133 1 95.31 179 THR A N 1
ATOM 1368 C CA . THR A 1 179 ? -10.742 -0.207 -6.785 1 95.31 179 THR A CA 1
ATOM 1369 C C . THR A 1 179 ? -11.055 -0.245 -5.293 1 95.31 179 THR A C 1
ATOM 1371 O O . THR A 1 179 ? -11.07 0.793 -4.629 1 95.31 179 THR A O 1
ATOM 1374 N N . VAL A 1 180 ? -11.32 -1.402 -4.805 1 97.31 180 VAL A N 1
ATOM 1375 C CA . VAL A 1 180 ? -11.641 -1.554 -3.387 1 97.31 180 VAL A CA 1
ATOM 1376 C C . VAL A 1 180 ? -10.43 -1.153 -2.539 1 97.31 180 VAL A C 1
ATOM 1378 O O . VAL A 1 180 ? -10.57 -0.417 -1.56 1 97.31 180 VAL A O 1
ATOM 1381 N N . ARG A 1 181 ? -9.234 -1.633 -2.947 1 96.69 181 ARG A N 1
ATOM 1382 C CA . ARG A 1 181 ? -8.023 -1.281 -2.215 1 96.69 181 ARG A CA 1
ATOM 1383 C C . ARG A 1 181 ? -7.816 0.23 -2.186 1 96.69 181 ARG A C 1
ATOM 1385 O O . ARG A 1 181 ? -7.465 0.794 -1.148 1 96.69 181 ARG A O 1
ATOM 1392 N N . ASN A 1 182 ? -8.047 0.912 -3.283 1 93.81 182 ASN A N 1
ATOM 1393 C CA . ASN A 1 182 ? -7.883 2.359 -3.365 1 93.81 182 ASN A CA 1
ATOM 1394 C C . ASN A 1 182 ? -8.852 3.088 -2.436 1 93.81 182 ASN A C 1
ATOM 1396 O O . ASN A 1 182 ? -8.477 4.062 -1.785 1 93.81 182 ASN A O 1
ATOM 1400 N N . ARG A 1 183 ? -10.039 2.623 -2.414 1 95.19 183 ARG A N 1
ATOM 1401 C CA . ARG A 1 183 ? -11.031 3.232 -1.535 1 95.19 183 ARG A CA 1
ATOM 1402 C C . ARG A 1 183 ? -10.656 3.037 -0.07 1 95.19 183 ARG A C 1
ATOM 1404 O O . ARG A 1 183 ? -10.836 3.941 0.748 1 95.19 183 ARG A O 1
ATOM 1411 N N . LEU A 1 184 ? -10.141 1.907 0.25 1 96.25 184 LEU A N 1
ATOM 1412 C CA . LEU A 1 184 ? -9.695 1.631 1.611 1 96.25 184 LEU A CA 1
ATOM 1413 C C . LEU A 1 184 ? -8.508 2.512 1.982 1 96.25 184 LEU A C 1
ATOM 1415 O O . LEU A 1 184 ? -8.5 3.141 3.043 1 96.25 184 LEU A O 1
ATOM 1419 N N . ASN A 1 185 ? -7.559 2.611 1.104 1 95.25 185 ASN A N 1
ATOM 1420 C CA . ASN A 1 185 ? -6.254 3.189 1.414 1 95.25 185 ASN A CA 1
ATOM 1421 C C . ASN A 1 185 ? -6.293 4.715 1.363 1 95.25 185 ASN A C 1
ATOM 1423 O O . ASN A 1 185 ? -5.594 5.383 2.127 1 95.25 185 ASN A O 1
ATOM 1427 N N . TYR A 1 186 ? -7.129 5.238 0.457 1 92.56 186 TYR A N 1
ATOM 1428 C CA . TYR A 1 186 ? -6.953 6.664 0.203 1 92.56 186 TYR A CA 1
ATOM 1429 C C . TYR A 1 186 ? -8.203 7.445 0.59 1 92.56 186 TYR A C 1
ATOM 1431 O O . TYR A 1 186 ? -8.117 8.617 0.959 1 92.56 186 TYR A O 1
ATOM 1439 N N . SER A 1 187 ? -9.336 6.836 0.44 1 92.5 187 SER A N 1
ATOM 1440 C CA . SER A 1 187 ? -10.57 7.5 0.83 1 92.5 187 SER A CA 1
ATOM 1441 C C . SER A 1 187 ? -11 7.094 2.236 1 92.5 187 SER A C 1
ATOM 1443 O O . SER A 1 187 ? -11.914 7.691 2.811 1 92.5 187 SER A O 1
ATOM 1445 N N . HIS A 1 188 ? -10.266 6.117 2.736 1 95.62 188 HIS A N 1
ATOM 1446 C CA . HIS A 1 188 ? -10.633 5.574 4.039 1 95.62 188 HIS A CA 1
ATOM 1447 C C . HIS A 1 188 ? -12.125 5.277 4.117 1 95.62 188 HIS A C 1
ATOM 1449 O O . HIS A 1 188 ? -12.797 5.699 5.062 1 95.62 188 HIS A O 1
ATOM 1455 N N . GLY A 1 189 ? -12.508 4.496 3.107 1 93.69 189 GLY A N 1
ATOM 1456 C CA . GLY A 1 189 ? -13.922 4.234 2.916 1 93.69 189 GLY A CA 1
ATOM 1457 C C . GLY A 1 189 ? -14.391 2.967 3.605 1 93.69 189 GLY A C 1
ATOM 1458 O O . GLY A 1 189 ? -13.625 2.316 4.312 1 93.69 189 GLY A O 1
ATOM 1459 N N . TYR A 1 190 ? -15.719 2.631 3.49 1 94.38 190 TYR A N 1
ATOM 1460 C CA . TYR A 1 190 ? -16.391 1.4 3.896 1 94.38 190 TYR A CA 1
ATOM 1461 C C . TYR A 1 190 ? -16.547 1.338 5.41 1 94.38 190 TYR A C 1
ATOM 1463 O O . TYR A 1 190 ? -16.859 0.281 5.965 1 94.38 190 TYR A O 1
ATOM 1471 N N . GLY A 1 191 ? -16.172 2.469 6.082 1 94.06 191 GLY A N 1
ATOM 1472 C CA . GLY A 1 191 ? -16.234 2.432 7.535 1 94.06 191 GLY A CA 1
ATOM 1473 C C . GLY A 1 191 ? -15.156 1.563 8.156 1 94.06 191 GLY A C 1
ATOM 1474 O O . GLY A 1 191 ? -15.32 1.054 9.266 1 94.06 191 GLY A O 1
ATOM 1475 N N . ALA A 1 192 ? -14.078 1.358 7.434 1 94.69 192 ALA A N 1
ATOM 1476 C CA . ALA A 1 192 ? -13.008 0.47 7.875 1 94.69 192 ALA A CA 1
ATOM 1477 C C . ALA A 1 192 ? -11.992 1.216 8.734 1 94.69 192 ALA A C 1
ATOM 1479 O O . ALA A 1 192 ? -11.102 0.603 9.336 1 94.69 192 ALA A O 1
ATOM 1480 N N . TRP A 1 193 ? -12.117 2.482 8.812 1 95.56 193 TRP A N 1
ATOM 1481 C CA . TRP A 1 193 ? -11.211 3.342 9.57 1 95.56 193 TRP A CA 1
ATOM 1482 C C . TRP A 1 193 ? -11.969 4.129 10.633 1 95.56 193 TRP A C 1
ATOM 1484 O O . TRP A 1 193 ? -13.164 4.402 10.484 1 95.56 193 TRP A O 1
ATOM 1494 N N . HIS A 1 194 ? -11.281 4.465 11.703 1 94.25 194 HIS A N 1
ATOM 1495 C CA . HIS A 1 194 ? -11.867 5.293 12.742 1 94.25 194 HIS A CA 1
ATOM 1496 C C . HIS A 1 194 ? -12.469 6.57 12.164 1 94.25 194 HIS A C 1
ATOM 1498 O O . HIS A 1 194 ? -11.867 7.211 11.305 1 94.25 194 HIS A O 1
ATOM 1504 N N . PRO A 1 195 ? -13.703 6.973 12.555 1 93.12 195 PRO A N 1
ATOM 1505 C CA . PRO A 1 195 ? -14.5 6.453 13.672 1 93.12 195 PRO A CA 1
ATOM 1506 C C . PRO A 1 195 ? -15.445 5.332 13.25 1 93.12 195 PRO A C 1
ATOM 1508 O O . PRO A 1 195 ? -16.438 5.062 13.938 1 93.12 195 PRO A O 1
ATOM 1511 N N . TYR A 1 196 ? -15.242 4.672 12.18 1 92.5 196 TYR A N 1
ATOM 1512 C CA . TYR A 1 196 ? -15.883 3.463 11.68 1 92.5 196 TYR A CA 1
ATOM 1513 C C . TYR A 1 196 ? -17.359 3.711 11.391 1 92.5 196 TYR A C 1
ATOM 1515 O O . TYR A 1 196 ? -18.203 2.859 11.672 1 92.5 196 TYR A O 1
ATOM 1523 N N . VAL A 1 197 ? -17.562 4.887 10.961 1 88.12 197 VAL A N 1
ATOM 1524 C CA . VAL A 1 197 ? -18.938 5.27 10.664 1 88.12 197 VAL A CA 1
ATOM 1525 C C . VAL A 1 197 ? -19.453 4.457 9.484 1 88.12 197 VAL A C 1
ATOM 1527 O O . VAL A 1 197 ? -18.75 4.289 8.477 1 88.12 197 VAL A O 1
ATOM 1530 N N . LYS A 1 198 ? -20.656 3.83 9.547 1 84.44 198 LYS A N 1
ATOM 1531 C CA . LYS A 1 198 ? -21.391 3.129 8.492 1 84.44 198 LYS A CA 1
ATOM 1532 C C . LYS A 1 198 ? -20.703 1.812 8.133 1 84.44 198 LYS A C 1
ATOM 1534 O O . LYS A 1 198 ? -20.766 1.365 6.988 1 84.44 198 LYS A O 1
ATOM 1539 N N . SER A 1 199 ? -19.938 1.32 9.094 1 87.12 199 SER A N 1
ATOM 1540 C CA . SER A 1 199 ? -19.375 -0.007 8.883 1 87.12 199 SER A CA 1
ATOM 1541 C C . SER A 1 199 ? -20.469 -1.072 8.836 1 87.12 199 SER A C 1
ATOM 1543 O O . SER A 1 199 ? -21.391 -1.055 9.648 1 87.12 199 SER A O 1
ATOM 1545 N N . THR A 1 200 ? -20.391 -1.929 7.883 1 79.88 200 THR A N 1
ATOM 1546 C CA . THR A 1 200 ? -21.438 -2.924 7.73 1 79.88 200 THR A CA 1
ATOM 1547 C C . THR A 1 200 ? -20.938 -4.316 8.086 1 79.88 200 THR A C 1
ATOM 1549 O O . THR A 1 200 ? -21.703 -5.273 8.133 1 79.88 200 THR A O 1
ATOM 1552 N N . CYS A 1 201 ? -19.703 -4.414 8.352 1 81.81 201 CYS A N 1
ATOM 1553 C CA . CYS A 1 201 ? -19.141 -5.738 8.586 1 81.81 201 CYS A CA 1
ATOM 1554 C C . CYS A 1 201 ? -18.75 -5.914 10.047 1 81.81 201 CYS A C 1
ATOM 1556 O O . CYS A 1 201 ? -18.312 -4.957 10.695 1 81.81 201 CYS A O 1
ATOM 1558 N N . ALA A 1 202 ? -18.969 -7.164 10.5 1 83.19 202 ALA A N 1
ATOM 1559 C CA . ALA A 1 202 ? -18.469 -7.527 11.828 1 83.19 202 ALA A CA 1
ATOM 1560 C C . ALA A 1 202 ? -17 -7.914 11.773 1 83.19 202 ALA A C 1
ATOM 1562 O O . ALA A 1 202 ? -16.578 -8.68 10.906 1 83.19 202 ALA A O 1
ATOM 1563 N N . PRO A 1 203 ? -16.25 -7.277 12.727 1 81.25 203 PRO A N 1
ATOM 1564 C CA . PRO A 1 203 ? -14.805 -7.531 12.719 1 81.25 203 PRO A CA 1
ATOM 1565 C C . PRO A 1 203 ? -14.477 -9.023 12.742 1 81.25 203 PRO A C 1
ATOM 1567 O O . PRO A 1 203 ? -13.531 -9.453 12.07 1 81.25 203 PRO A O 1
ATOM 1570 N N . GLU A 1 204 ? -15.234 -9.789 13.461 1 84.88 204 GLU A N 1
ATOM 1571 C CA . GLU A 1 204 ? -14.961 -11.219 13.578 1 84.88 204 GLU A CA 1
ATOM 1572 C C . GLU A 1 204 ? -15.195 -11.938 12.258 1 84.88 204 GLU A C 1
ATOM 1574 O O . GLU A 1 204 ? -14.508 -12.906 11.938 1 84.88 204 GLU A O 1
ATOM 1579 N N . GLN A 1 205 ? -16.078 -11.438 11.539 1 90.56 205 GLN A N 1
ATOM 1580 C CA . GLN A 1 205 ? -16.391 -12.078 10.266 1 90.56 205 GLN A CA 1
ATOM 1581 C C . GLN A 1 205 ? -15.289 -11.812 9.234 1 90.56 205 GLN A C 1
ATOM 1583 O O . GLN A 1 205 ? -14.969 -12.688 8.43 1 90.56 205 GLN A O 1
ATOM 1588 N N . ILE A 1 206 ? -14.75 -10.625 9.352 1 91.88 206 ILE A N 1
ATOM 1589 C CA . ILE A 1 206 ? -13.68 -10.273 8.43 1 91.88 206 ILE A CA 1
ATOM 1590 C C . ILE A 1 206 ? -12.445 -11.125 8.719 1 91.88 206 ILE A C 1
ATOM 1592 O O . ILE A 1 206 ? -11.828 -11.672 7.805 1 91.88 206 ILE A O 1
ATOM 1596 N N . GLY A 1 207 ? -12.188 -11.234 10 1 91.06 207 GLY A N 1
ATOM 1597 C CA . GLY A 1 207 ? -11.055 -12.062 10.391 1 91.06 207 GLY A CA 1
ATOM 1598 C C . GLY A 1 207 ? -11.188 -13.5 9.93 1 91.06 207 GLY A C 1
ATOM 1599 O O . GLY A 1 207 ? -10.242 -14.078 9.391 1 91.06 207 GLY A O 1
ATOM 1600 N N . SER A 1 208 ? -12.367 -14.07 10.086 1 92.44 208 SER A N 1
ATOM 1601 C CA . SER A 1 208 ? -12.625 -15.445 9.68 1 92.44 208 SER A CA 1
ATOM 1602 C C . SER A 1 208 ? -12.516 -15.609 8.172 1 92.44 208 SER A C 1
ATOM 1604 O O . SER A 1 208 ? -11.984 -16.609 7.684 1 92.44 208 SER A O 1
ATOM 1606 N N . ALA A 1 209 ? -13.047 -14.664 7.484 1 94.25 209 ALA A N 1
ATOM 1607 C CA . ALA A 1 209 ? -12.984 -14.695 6.023 1 94.25 209 ALA A CA 1
ATOM 1608 C C . ALA A 1 209 ? -11.539 -14.656 5.531 1 94.25 209 ALA A C 1
ATOM 1610 O O . ALA A 1 209 ? -11.172 -15.375 4.602 1 94.25 209 ALA A O 1
ATOM 1611 N N . LEU A 1 210 ? -10.734 -13.867 6.16 1 94.5 210 LEU A N 1
ATOM 1612 C CA . LEU A 1 210 ? -9.336 -13.719 5.77 1 94.5 210 LEU A CA 1
ATOM 1613 C C . LEU A 1 210 ? -8.539 -14.977 6.117 1 94.5 210 LEU A C 1
ATOM 1615 O O . LEU A 1 210 ? -7.574 -15.312 5.426 1 94.5 210 LEU A O 1
ATOM 1619 N N . ASP A 1 211 ? -9 -15.719 7.059 1 94.75 211 ASP A N 1
ATOM 1620 C CA . ASP A 1 211 ? -8.289 -16.906 7.504 1 94.75 211 ASP A CA 1
ATOM 1621 C C . ASP A 1 211 ? -8.633 -18.109 6.629 1 94.75 211 ASP A C 1
ATOM 1623 O O . ASP A 1 211 ? -7.984 -19.156 6.719 1 94.75 211 ASP A O 1
ATOM 1627 N N . ALA A 1 212 ? -9.523 -17.953 5.738 1 95.25 212 ALA A N 1
ATOM 1628 C CA . ALA A 1 212 ? -10.016 -19.047 4.922 1 95.25 212 ALA A CA 1
ATOM 1629 C C . ALA A 1 212 ? -8.938 -19.547 3.963 1 95.25 212 ALA A C 1
ATOM 1631 O O . ALA A 1 212 ? -9.062 -20.641 3.393 1 95.25 212 ALA A O 1
ATOM 1632 N N . TRP A 1 213 ? -7.863 -18.797 3.82 1 96.31 213 TRP A N 1
ATOM 1633 C CA . TRP A 1 213 ? -6.789 -19.234 2.936 1 96.31 213 TRP A CA 1
ATOM 1634 C C . TRP A 1 213 ? -6.164 -20.531 3.438 1 96.31 213 TRP A C 1
ATOM 1636 O O . TRP A 1 213 ? -5.531 -21.266 2.672 1 96.31 213 TRP A O 1
ATOM 1646 N N . ARG A 1 214 ? -6.418 -20.859 4.66 1 95.81 214 ARG A N 1
ATOM 1647 C CA . ARG A 1 214 ? -5.797 -22 5.332 1 95.81 214 ARG A CA 1
ATOM 1648 C C . ARG A 1 214 ? -6.543 -23.297 5.02 1 95.81 214 ARG A C 1
ATOM 1650 O O . ARG A 1 214 ? -5.984 -24.375 5.152 1 95.81 214 ARG A O 1
ATOM 1657 N N . GLY A 1 215 ? -7.785 -23.156 4.68 1 92.12 215 GLY A N 1
ATOM 1658 C CA . GLY A 1 215 ? -8.641 -24.328 4.57 1 92.12 215 GLY A CA 1
ATOM 1659 C C . GLY A 1 215 ? -8.945 -24.703 3.135 1 92.12 215 GLY A C 1
ATOM 1660 O O . GLY A 1 215 ? -8.102 -24.531 2.248 1 92.12 215 GLY A O 1
ATOM 1661 N N . ASP A 1 216 ? -10.102 -25.344 3.018 1 88.5 216 ASP A N 1
ATOM 1662 C CA . ASP A 1 216 ? -10.555 -25.781 1.704 1 88.5 216 ASP A CA 1
ATOM 1663 C C . ASP A 1 216 ? -10.875 -24.594 0.805 1 88.5 216 ASP A C 1
ATOM 1665 O O . ASP A 1 216 ? -11.594 -23.672 1.211 1 88.5 216 ASP A O 1
ATOM 1669 N N . ILE A 1 217 ? -10.242 -24.703 -0.343 1 88.62 217 ILE A N 1
ATOM 1670 C CA . ILE A 1 217 ? -10.383 -23.594 -1.272 1 88.62 217 ILE A CA 1
ATOM 1671 C C . ILE A 1 217 ? -11.328 -23.969 -2.404 1 88.62 217 ILE A C 1
ATOM 1673 O O . ILE A 1 217 ? -10.945 -23.984 -3.574 1 88.62 217 ILE A O 1
ATOM 1677 N N . ASP A 1 218 ? -12.562 -24.188 -2.154 1 88.38 218 ASP A N 1
ATOM 1678 C CA . ASP A 1 218 ? -13.5 -24.578 -3.207 1 88.38 218 ASP A CA 1
ATOM 1679 C C . ASP A 1 218 ? -14.211 -23.359 -3.783 1 88.38 218 ASP A C 1
ATOM 1681 O O . ASP A 1 218 ? -14.883 -23.453 -4.812 1 88.38 218 ASP A O 1
ATOM 1685 N N . GLY A 1 219 ? -14.125 -22.188 -3.176 1 87.88 219 GLY A N 1
ATOM 1686 C CA . GLY A 1 219 ? -14.656 -20.938 -3.689 1 87.88 219 GLY A CA 1
ATOM 1687 C C . GLY A 1 219 ? -16.156 -20.797 -3.51 1 87.88 219 GLY A C 1
ATOM 1688 O O . GLY A 1 219 ? -16.75 -19.812 -3.941 1 87.88 219 GLY A O 1
ATOM 1689 N N . SER A 1 220 ? -16.859 -21.688 -2.865 1 88.75 220 SER A N 1
ATOM 1690 C CA . SER A 1 220 ? -18.312 -21.703 -2.77 1 88.75 220 SER A CA 1
ATOM 1691 C C . SER A 1 220 ? -18.844 -20.516 -1.986 1 88.75 220 SER A C 1
ATOM 1693 O O . SER A 1 220 ? -19.953 -20.031 -2.244 1 88.75 220 SER A O 1
ATOM 1695 N N . GLY A 1 221 ? -18.094 -19.891 -1.169 1 89.81 221 GLY A N 1
ATOM 1696 C CA . GLY A 1 221 ? -18.609 -18.828 -0.332 1 89.81 221 GLY A CA 1
ATOM 1697 C C . GLY A 1 221 ? -18.125 -17.453 -0.761 1 89.81 221 GLY A C 1
ATOM 1698 O O . GLY A 1 221 ? -18.406 -16.453 -0.09 1 89.81 221 GLY A O 1
ATOM 1699 N N . ILE A 1 222 ? -17.656 -17.328 -1.956 1 93.81 222 ILE A N 1
ATOM 1700 C CA . ILE A 1 222 ? -16.984 -16.094 -2.312 1 93.81 222 ILE A CA 1
ATOM 1701 C C . ILE A 1 222 ? -18.016 -15.008 -2.617 1 93.81 222 ILE A C 1
ATOM 1703 O O . ILE A 1 222 ? -17.797 -13.836 -2.324 1 93.81 222 ILE A O 1
ATOM 1707 N N . ALA A 1 223 ? -19.219 -15.406 -3.096 1 92.81 223 ALA A N 1
ATOM 1708 C CA . ALA A 1 223 ? -20.234 -14.438 -3.502 1 92.81 223 ALA A CA 1
ATOM 1709 C C . ALA A 1 223 ? -21.359 -14.367 -2.482 1 92.81 223 ALA A C 1
ATOM 1711 O O . ALA A 1 223 ? -22.359 -13.688 -2.705 1 92.81 223 ALA A O 1
ATOM 1712 N N . GLN A 1 224 ? -21.203 -15.078 -1.384 1 92.31 224 GLN A N 1
ATOM 1713 C CA . GLN A 1 224 ? -22.281 -15.117 -0.393 1 92.31 224 GLN A CA 1
ATOM 1714 C C . GLN A 1 224 ? -22.422 -13.781 0.325 1 92.31 224 GLN A C 1
ATOM 1716 O O . GLN A 1 224 ? -21.422 -13.172 0.713 1 92.31 224 GLN A O 1
ATOM 1721 N N . GLY A 1 225 ? -23.703 -13.352 0.422 1 91.25 225 GLY A N 1
ATOM 1722 C CA . GLY A 1 225 ? -23.969 -12.109 1.122 1 91.25 225 GLY A CA 1
ATOM 1723 C C . GLY A 1 225 ? -23.875 -10.891 0.228 1 91.25 225 GLY A C 1
ATOM 1724 O O . GLY A 1 225 ? -23.719 -11.016 -0.989 1 91.25 225 GLY A O 1
ATOM 1725 N N . THR A 1 226 ? -24.047 -9.742 0.889 1 89.56 226 THR A N 1
ATOM 1726 C CA . THR A 1 226 ? -24.078 -8.523 0.087 1 89.56 226 THR A CA 1
ATOM 1727 C C . THR A 1 226 ? -23 -7.551 0.524 1 89.56 226 THR A C 1
ATOM 1729 O O . THR A 1 226 ? -22.766 -6.527 -0.125 1 89.56 226 THR A O 1
ATOM 1732 N N . ASP A 1 227 ? -22.281 -7.906 1.491 1 92.88 227 ASP A N 1
ATOM 1733 C CA . ASP A 1 227 ? -21.297 -6.98 2.029 1 92.88 227 ASP A CA 1
ATOM 1734 C C . ASP A 1 227 ? -20.031 -6.953 1.158 1 92.88 227 ASP A C 1
ATOM 1736 O O . ASP A 1 227 ? -19.406 -7.988 0.94 1 92.88 227 ASP A O 1
ATOM 1740 N N . GLU A 1 228 ? -19.688 -5.766 0.738 1 94.44 228 GLU A N 1
ATOM 1741 C CA . GLU A 1 228 ? -18.578 -5.578 -0.193 1 94.44 228 GLU A CA 1
ATOM 1742 C C . GLU A 1 228 ? -17.25 -6.016 0.43 1 94.44 228 GLU A C 1
ATOM 1744 O O . GLU A 1 228 ? -16.438 -6.656 -0.229 1 94.44 228 GLU A O 1
ATOM 1749 N N . LEU A 1 229 ? -17.031 -5.691 1.672 1 95.19 229 LEU A N 1
ATOM 1750 C CA . LEU A 1 229 ? -15.758 -6.004 2.322 1 95.1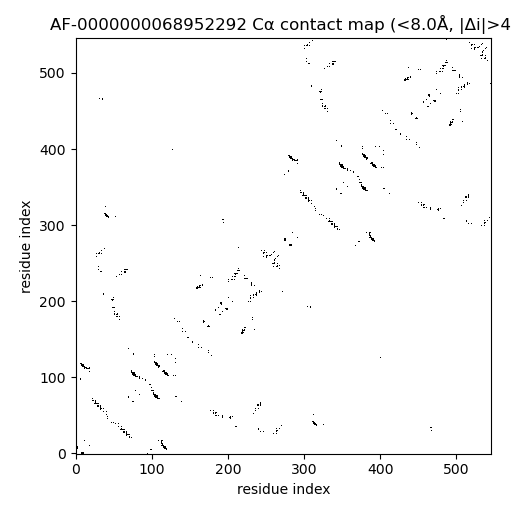9 229 LEU A CA 1
ATOM 1751 C C . LEU A 1 229 ? -15.641 -7.5 2.586 1 95.19 229 LEU A C 1
ATOM 1753 O O . LEU A 1 229 ? -14.539 -8.062 2.533 1 95.19 229 LEU A O 1
ATOM 1757 N N . MET A 1 230 ? -16.781 -8.133 2.83 1 95.62 230 MET A N 1
ATOM 1758 C CA . MET A 1 230 ? -16.766 -9.586 2.98 1 95.62 230 MET A CA 1
ATOM 1759 C C . MET A 1 230 ? -16.422 -10.266 1.661 1 95.62 230 MET A C 1
ATOM 1761 O O . MET A 1 230 ? -15.625 -11.203 1.634 1 95.62 230 MET A O 1
ATOM 1765 N N . HIS A 1 231 ? -17.016 -9.781 0.598 1 96.81 231 HIS A N 1
ATOM 1766 C CA . HIS A 1 231 ? -16.672 -10.281 -0.727 1 96.81 231 HIS A CA 1
ATOM 1767 C C . HIS A 1 231 ? -15.188 -10.109 -1.008 1 96.81 231 HIS A C 1
ATOM 1769 O O . HIS A 1 231 ? -14.539 -11.023 -1.522 1 96.81 231 HIS A O 1
ATOM 1775 N N . PHE A 1 232 ? -14.758 -8.93 -0.656 1 97.44 232 PHE A N 1
ATOM 1776 C CA . PHE A 1 232 ? -13.359 -8.586 -0.894 1 97.44 232 PHE A CA 1
ATOM 1777 C C . PHE A 1 232 ? -12.43 -9.5 -0.105 1 97.44 232 PHE A C 1
ATOM 1779 O O . PHE A 1 232 ? -11.484 -10.062 -0.662 1 97.44 232 PHE A O 1
ATOM 1786 N N . ALA A 1 233 ? -12.719 -9.711 1.156 1 96.94 233 ALA A N 1
ATOM 1787 C CA . ALA A 1 233 ? -11.906 -10.555 2.031 1 96.94 233 ALA A CA 1
ATOM 1788 C C . ALA A 1 233 ? -11.883 -11.992 1.526 1 96.94 233 ALA A C 1
ATOM 1790 O O . ALA A 1 233 ? -10.812 -12.617 1.459 1 96.94 233 ALA A O 1
ATOM 1791 N N . ARG A 1 234 ? -12.977 -12.492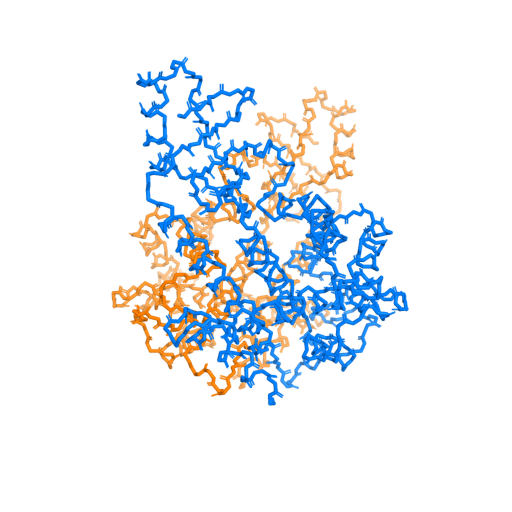 1.128 1 97.19 234 ARG A N 1
ATOM 1792 C CA . ARG A 1 234 ? -13.078 -13.875 0.671 1 97.19 234 ARG A CA 1
ATOM 1793 C C . ARG A 1 234 ? -12.336 -14.078 -0.646 1 97.19 234 ARG A C 1
ATOM 1795 O O . ARG A 1 234 ? -11.68 -15.102 -0.845 1 97.19 234 ARG A O 1
ATOM 1802 N N . ALA A 1 235 ? -12.461 -13.141 -1.497 1 97.94 235 ALA A N 1
ATOM 1803 C CA . ALA A 1 235 ? -11.758 -13.234 -2.775 1 97.94 235 ALA A CA 1
ATOM 1804 C C . ALA A 1 235 ? -10.242 -13.203 -2.576 1 97.94 235 ALA A C 1
ATOM 1806 O O . ALA A 1 235 ? -9.516 -13.969 -3.213 1 97.94 235 ALA A O 1
ATOM 1807 N N . CYS A 1 236 ? -9.797 -12.32 -1.709 1 98.25 236 CYS A N 1
ATOM 1808 C CA . CYS A 1 236 ? -8.375 -12.266 -1.399 1 98.25 236 CYS A CA 1
ATOM 1809 C C . CYS A 1 236 ? -7.898 -13.578 -0.797 1 98.25 236 CYS A C 1
ATOM 1811 O O . CYS A 1 236 ? -6.875 -14.125 -1.215 1 98.25 236 CYS A O 1
ATOM 1813 N N . ALA A 1 237 ? -8.688 -14.086 0.097 1 97.75 237 ALA A N 1
ATOM 1814 C CA . ALA A 1 237 ? -8.328 -15.344 0.748 1 97.75 237 ALA A CA 1
ATOM 1815 C C . ALA A 1 237 ? -8.281 -16.484 -0.261 1 97.75 237 ALA A C 1
ATOM 1817 O O . ALA A 1 237 ? -7.434 -17.375 -0.165 1 97.75 237 ALA A O 1
ATOM 1818 N N . LEU A 1 238 ? -9.164 -16.484 -1.179 1 97.69 238 LEU A N 1
ATOM 1819 C CA . LEU A 1 238 ? -9.203 -17.516 -2.201 1 97.69 238 LEU A CA 1
ATOM 1820 C C . LEU A 1 238 ? -7.934 -17.516 -3.039 1 97.69 238 LEU A C 1
ATOM 1822 O O . LEU A 1 238 ? -7.352 -18.562 -3.303 1 97.69 238 LEU A O 1
ATOM 1826 N N . LEU A 1 239 ? -7.496 -16.359 -3.432 1 98 239 LEU A N 1
ATOM 1827 C CA . LEU A 1 239 ? -6.285 -16.234 -4.234 1 98 239 LEU A CA 1
ATOM 1828 C C . LEU A 1 239 ? -5.066 -16.703 -3.449 1 98 239 LEU A C 1
ATOM 1830 O O . LEU A 1 239 ? -4.207 -17.422 -3.988 1 98 239 LEU A O 1
ATOM 1834 N N . VAL A 1 240 ? -4.984 -16.328 -2.186 1 98.31 240 VAL A N 1
ATOM 1835 C CA . VAL A 1 240 ? -3.889 -16.781 -1.335 1 98.31 240 VAL A CA 1
ATOM 1836 C C . VAL A 1 240 ? -3.971 -18.297 -1.156 1 98.31 240 VAL A C 1
ATOM 1838 O O . VAL A 1 240 ? -2.943 -18.984 -1.125 1 98.31 240 VAL A O 1
ATOM 1841 N N . GLY A 1 241 ? -5.191 -18.781 -1.076 1 97.38 241 GLY A N 1
ATOM 1842 C CA . GLY A 1 241 ? -5.391 -20.219 -1.003 1 97.38 241 GLY A CA 1
ATOM 1843 C C . GLY A 1 241 ? -4.887 -20.953 -2.23 1 97.38 241 GLY A C 1
ATOM 1844 O O . GLY A 1 241 ? -4.262 -22 -2.113 1 97.38 241 GLY A O 1
ATOM 1845 N N . PHE A 1 242 ? -5.176 -20.438 -3.402 1 96.69 242 PHE A N 1
ATOM 1846 C CA . PHE A 1 242 ? -4.641 -21.016 -4.625 1 96.69 242 PHE A CA 1
ATOM 1847 C C . PHE A 1 242 ? -3.119 -21.094 -4.57 1 96.69 242 PHE A C 1
ATOM 1849 O O . PHE A 1 242 ? -2.525 -22.109 -4.945 1 96.69 242 PHE A O 1
ATOM 1856 N N . CYS A 1 243 ? -2.541 -20.047 -4.125 1 97.31 243 CYS A N 1
ATOM 1857 C CA . CYS A 1 243 ? -1.089 -19.969 -4.02 1 97.31 243 CYS A CA 1
ATOM 1858 C C . CYS A 1 243 ? -0.562 -21 -3.035 1 97.31 243 CYS A C 1
ATOM 1860 O O . CYS A 1 243 ? 0.447 -21.656 -3.297 1 97.31 243 CYS A O 1
ATOM 1862 N N . ARG A 1 244 ? -1.242 -21.125 -1.93 1 97.06 244 ARG A N 1
ATOM 1863 C CA . ARG A 1 244 ? -0.854 -22.094 -0.913 1 97.06 244 ARG A CA 1
ATOM 1864 C C . ARG A 1 244 ? -0.845 -23.5 -1.483 1 97.06 244 ARG A C 1
ATOM 1866 O O . ARG A 1 244 ? 0.142 -24.234 -1.344 1 97.06 244 ARG A O 1
ATOM 1873 N N . LEU A 1 245 ? -1.9 -23.891 -2.15 1 94.19 245 LEU A N 1
ATOM 1874 C CA . LEU A 1 245 ? -2.021 -25.234 -2.686 1 94.19 245 LEU A CA 1
ATOM 1875 C C . LEU A 1 245 ? -0.961 -25.5 -3.748 1 94.19 245 LEU A C 1
ATOM 1877 O O . LEU A 1 245 ? -0.353 -26.578 -3.775 1 94.19 245 LEU A O 1
ATOM 1881 N N . THR A 1 246 ? -0.759 -24.516 -4.562 1 93.44 246 THR A N 1
ATOM 1882 C CA . THR A 1 246 ? 0.216 -24.672 -5.637 1 93.44 246 THR A CA 1
ATOM 1883 C C . THR A 1 246 ? 1.632 -24.766 -5.074 1 93.44 246 THR A C 1
ATOM 1885 O O . THR A 1 246 ? 2.42 -25.609 -5.5 1 93.44 246 THR A O 1
ATOM 1888 N N . THR A 1 247 ? 1.94 -23.906 -4.148 1 93.94 247 THR A N 1
ATOM 1889 C CA . THR A 1 247 ? 3.264 -23.875 -3.535 1 93.94 247 THR A CA 1
ATOM 1890 C C . THR A 1 247 ? 3.527 -25.172 -2.76 1 93.94 247 THR A C 1
ATOM 1892 O O . THR A 1 247 ? 4.629 -25.719 -2.816 1 93.94 247 THR A O 1
ATOM 1895 N N . ARG A 1 248 ? 2.562 -25.594 -2.055 1 91.94 248 ARG A N 1
ATOM 1896 C CA . ARG A 1 248 ? 2.699 -26.828 -1.293 1 91.94 248 ARG A CA 1
ATOM 1897 C C . ARG A 1 248 ? 2.969 -28.016 -2.215 1 91.94 248 ARG A C 1
ATOM 1899 O O . ARG A 1 248 ? 3.826 -28.844 -1.923 1 91.94 248 ARG A O 1
ATOM 1906 N N . ASP A 1 249 ? 2.229 -28.094 -3.254 1 90.19 249 ASP A N 1
ATOM 1907 C CA . ASP A 1 249 ? 2.416 -29.172 -4.223 1 90.19 249 ASP A CA 1
ATOM 1908 C C . ASP A 1 249 ? 3.83 -29.156 -4.801 1 90.19 249 ASP A C 1
ATOM 1910 O O . ASP A 1 249 ? 4.48 -30.188 -4.906 1 90.19 249 ASP A O 1
ATOM 1914 N N . LEU A 1 250 ? 4.262 -28 -5.109 1 89.38 250 LEU A N 1
ATOM 1915 C CA . LEU A 1 250 ? 5.598 -27.844 -5.68 1 89.38 250 LEU A CA 1
ATOM 1916 C C . LEU A 1 250 ? 6.668 -28.203 -4.652 1 89.38 250 LEU A C 1
ATOM 1918 O O . LEU A 1 250 ? 7.676 -28.828 -4.996 1 89.38 250 LEU A O 1
ATOM 1922 N N . ALA A 1 251 ? 6.496 -27.734 -3.465 1 88.69 251 ALA A N 1
ATOM 1923 C CA . ALA A 1 251 ? 7.445 -28.047 -2.398 1 88.69 251 ALA A CA 1
ATOM 1924 C C . ALA A 1 251 ? 7.551 -29.547 -2.17 1 88.69 251 ALA A C 1
ATOM 1926 O O . ALA A 1 251 ? 8.641 -30.078 -1.953 1 88.69 251 ALA A O 1
ATOM 1927 N N . GLU A 1 252 ? 6.453 -30.234 -2.24 1 86.31 252 GLU A N 1
ATOM 1928 C CA . GLU A 1 252 ? 6.414 -31.672 -2.01 1 86.31 252 GLU A CA 1
ATOM 1929 C C . GLU A 1 252 ? 7.094 -32.438 -3.146 1 86.31 252 GLU A C 1
ATOM 1931 O O . GLU A 1 252 ? 7.719 -33.469 -2.92 1 86.31 252 GLU A O 1
ATOM 1936 N N . ARG A 1 253 ? 7.043 -31.906 -4.344 1 84.75 253 ARG A N 1
ATOM 1937 C CA . ARG A 1 253 ? 7.586 -32.562 -5.516 1 84.75 253 ARG A CA 1
ATOM 1938 C C . ARG A 1 253 ? 9.047 -32.188 -5.73 1 84.75 253 ARG A C 1
ATOM 1940 O O . ARG A 1 253 ? 9.75 -32.844 -6.523 1 84.75 253 ARG A O 1
ATOM 1947 N N . SER A 1 254 ? 9.406 -31.172 -5.062 1 81.12 254 SER A N 1
ATOM 1948 C CA . SER A 1 254 ? 10.75 -30.641 -5.305 1 81.12 254 SER A CA 1
ATOM 1949 C C . SER A 1 254 ? 11.789 -31.344 -4.438 1 81.12 254 SER A C 1
ATOM 1951 O O . SER A 1 254 ? 11.438 -32.031 -3.471 1 81.12 254 SER A O 1
ATOM 1953 N N . LYS A 1 255 ? 13.016 -31.281 -4.926 1 76.44 255 LYS A N 1
ATOM 1954 C CA . LYS A 1 255 ? 14.148 -31.812 -4.156 1 76.44 255 LYS A CA 1
ATOM 1955 C C . LYS A 1 255 ? 14.375 -30.984 -2.895 1 76.44 255 LYS A C 1
ATOM 1957 O O . LYS A 1 255 ? 13.812 -29.891 -2.74 1 76.44 255 LYS A O 1
ATOM 1962 N N . ALA A 1 256 ? 15.227 -31.453 -2.025 1 67.44 256 ALA A N 1
ATOM 1963 C CA . ALA A 1 256 ? 15.445 -30.875 -0.699 1 67.44 256 ALA A CA 1
ATOM 1964 C C . ALA A 1 256 ? 15.938 -29.438 -0.798 1 67.44 256 ALA A C 1
ATOM 1966 O O . ALA A 1 256 ? 15.625 -28.609 0.059 1 67.44 256 ALA A O 1
ATOM 1967 N N . ARG A 1 257 ? 16.531 -29.109 -1.847 1 64.19 257 ARG A N 1
ATOM 1968 C CA . ARG A 1 257 ? 17.141 -27.781 -1.921 1 64.19 257 ARG A CA 1
ATOM 1969 C C . ARG A 1 257 ? 16.266 -26.812 -2.703 1 64.19 257 ARG A C 1
ATOM 1971 O O . ARG A 1 257 ? 16.703 -25.719 -3.047 1 64.19 257 ARG A O 1
ATOM 1978 N N . SER A 1 258 ? 15.125 -27.156 -2.85 1 75.81 258 SER A N 1
ATOM 1979 C CA . SER A 1 258 ? 14.219 -26.281 -3.584 1 75.81 258 SER A CA 1
ATOM 1980 C C . SER A 1 258 ? 13.906 -25.016 -2.793 1 75.81 258 SER A C 1
ATOM 1982 O O . SER A 1 258 ? 13.727 -25.078 -1.575 1 75.81 258 SER A O 1
ATOM 1984 N N . PRO A 1 259 ? 13.938 -23.828 -3.352 1 74.31 259 PRO A N 1
ATOM 1985 C CA . PRO A 1 259 ? 13.625 -22.562 -2.676 1 74.31 259 PRO A CA 1
ATOM 1986 C C . PRO A 1 259 ? 12.266 -22.578 -1.98 1 74.31 259 PRO A C 1
ATOM 1988 O O . PRO A 1 259 ? 12.117 -22.031 -0.891 1 74.31 259 PRO A O 1
ATOM 1991 N N . PHE A 1 260 ? 11.352 -23.328 -2.498 1 81.06 260 PHE A N 1
ATOM 1992 C CA . PHE A 1 260 ? 10 -23.359 -1.945 1 81.06 260 PHE A CA 1
ATOM 1993 C C . PHE A 1 260 ? 9.984 -24.094 -0.604 1 81.06 260 PHE A C 1
ATOM 1995 O O . PHE A 1 260 ? 9.266 -23.688 0.316 1 81.06 260 PHE A O 1
ATOM 2002 N N . ARG A 1 261 ? 10.766 -25.016 -0.479 1 78.81 261 ARG A N 1
ATOM 2003 C CA . ARG A 1 261 ? 10.797 -25.812 0.751 1 78.81 261 ARG A CA 1
ATOM 2004 C C . ARG A 1 261 ? 11.414 -25 1.896 1 78.81 261 ARG A C 1
ATOM 2006 O O . ARG A 1 261 ? 10.977 -25.109 3.043 1 78.81 261 ARG A O 1
ATOM 2013 N N . CYS A 1 262 ? 12.242 -24.156 1.475 1 74.62 262 CYS A N 1
ATOM 2014 C CA . CYS A 1 262 ? 13.039 -23.5 2.512 1 74.62 262 CYS A CA 1
ATOM 2015 C C . CYS A 1 262 ? 12.5 -22.109 2.811 1 74.62 262 CYS A C 1
ATOM 2017 O O . CYS A 1 262 ? 13.047 -21.391 3.654 1 74.62 262 CYS A O 1
ATOM 2019 N N . SER A 1 263 ? 11.469 -21.734 2.176 1 88.5 263 SER A N 1
ATOM 2020 C CA . SER A 1 263 ? 11 -20.375 2.373 1 88.5 263 SER A CA 1
ATOM 2021 C C . SER A 1 263 ? 9.477 -20.312 2.451 1 88.5 263 SER A C 1
ATOM 2023 O O . SER A 1 263 ? 8.898 -20.531 3.518 1 88.5 263 SER A O 1
ATOM 2025 N N . SER A 1 264 ? 8.82 -20.312 1.378 1 90.75 264 SER A N 1
ATOM 2026 C CA . SER A 1 264 ? 7.371 -20.125 1.366 1 90.75 264 SER A CA 1
ATOM 2027 C C . SER A 1 264 ? 6.66 -21.297 2.055 1 90.75 264 SER A C 1
ATOM 2029 O O . SER A 1 264 ? 5.676 -21.094 2.768 1 90.75 264 SER A O 1
ATOM 2031 N N . ALA A 1 265 ? 7.195 -22.484 1.94 1 90.5 265 ALA A N 1
ATOM 2032 C CA . ALA A 1 265 ? 6.57 -23.641 2.564 1 90.5 265 ALA A CA 1
ATOM 2033 C C . ALA A 1 265 ? 6.648 -23.562 4.086 1 90.5 265 ALA A C 1
ATOM 2035 O O . ALA A 1 265 ? 5.742 -24.016 4.785 1 90.5 265 ALA A O 1
ATOM 2036 N N . ARG A 1 266 ? 7.656 -23 4.605 1 89.44 266 ARG A N 1
ATOM 2037 C CA . ARG A 1 266 ? 7.789 -22.828 6.047 1 89.44 266 ARG A CA 1
ATOM 2038 C C . ARG A 1 266 ? 6.742 -21.844 6.574 1 89.44 266 ARG A C 1
ATOM 2040 O O . ARG A 1 266 ? 6.203 -22.031 7.664 1 89.44 266 ARG A O 1
ATOM 2047 N N . LEU A 1 267 ? 6.5 -20.875 5.809 1 93.94 267 LEU A N 1
ATOM 2048 C CA . LEU A 1 267 ? 5.496 -19.891 6.203 1 93.94 267 LEU A CA 1
ATOM 2049 C C . LEU A 1 267 ? 4.098 -20.5 6.164 1 93.94 267 LEU A C 1
ATOM 2051 O O . LEU A 1 267 ? 3.26 -20.188 7.016 1 93.94 267 LEU A O 1
ATOM 2055 N N . ILE A 1 268 ? 3.891 -21.359 5.199 1 94 268 ILE A N 1
ATOM 2056 C CA . ILE A 1 268 ? 2.617 -22.078 5.137 1 94 268 ILE A CA 1
ATOM 2057 C C . ILE A 1 268 ? 2.428 -22.906 6.402 1 94 268 ILE A C 1
ATOM 2059 O O . ILE A 1 268 ? 1.36 -22.875 7.02 1 94 268 ILE A O 1
ATOM 2063 N N . ALA A 1 269 ? 3.453 -23.547 6.797 1 91.81 269 ALA A N 1
ATOM 2064 C CA . ALA A 1 269 ? 3.398 -24.391 7.988 1 91.81 269 ALA A CA 1
ATOM 2065 C C . ALA A 1 269 ? 3.164 -23.547 9.242 1 91.81 269 ALA A C 1
ATOM 2067 O O . ALA A 1 269 ? 2.426 -23.953 10.141 1 91.81 269 ALA A O 1
ATOM 2068 N N . LEU A 1 270 ? 3.729 -22.406 9.242 1 89.88 270 LEU A N 1
ATOM 2069 C CA . LEU A 1 270 ? 3.58 -21.5 10.375 1 89.88 270 LEU A CA 1
ATOM 2070 C C . LEU A 1 270 ? 2.152 -20.969 10.469 1 89.88 270 LEU A C 1
ATOM 2072 O O . LEU A 1 270 ? 1.625 -20.766 11.562 1 89.88 270 LEU A O 1
ATOM 2076 N N . GLY A 1 271 ? 1.587 -20.672 9.328 1 88.38 271 GLY A N 1
ATOM 2077 C CA . GLY A 1 271 ? 0.244 -20.109 9.297 1 88.38 271 GLY A CA 1
ATOM 2078 C C . GLY A 1 271 ? -0.837 -21.156 9.539 1 88.38 271 GLY A C 1
ATOM 2079 O O . GLY A 1 271 ? -1.987 -20.812 9.812 1 88.38 271 GLY A O 1
ATOM 2080 N N . ALA A 1 272 ? -0.508 -22.422 9.336 1 81.62 272 ALA A N 1
ATOM 2081 C CA . ALA A 1 272 ? -1.466 -23.5 9.531 1 81.62 272 ALA A CA 1
ATOM 2082 C C . ALA A 1 272 ? -1.723 -23.75 11.016 1 81.62 272 ALA A C 1
ATOM 2084 O O . ALA A 1 272 ? -2.715 -24.391 11.383 1 81.62 272 ALA A O 1
ATOM 2085 N N . ASN A 1 273 ? -0.875 -23.266 11.898 1 67.5 273 ASN A N 1
ATOM 2086 C CA . ASN A 1 273 ? -1.042 -23.453 13.336 1 67.5 273 ASN A CA 1
ATOM 2087 C C . ASN A 1 273 ? -1.866 -22.328 13.961 1 67.5 273 ASN A C 1
ATOM 2089 O O . ASN A 1 273 ? -1.718 -21.172 13.594 1 67.5 273 ASN A O 1
ATOM 2093 N N . MET B 1 1 ? -14.094 33.5 -10.398 1 43.09 1 MET B N 1
ATOM 2094 C CA . MET B 1 1 ? -13.164 32.406 -10.727 1 43.09 1 MET B CA 1
ATOM 2095 C C . MET B 1 1 ? -12.141 32.875 -11.766 1 43.09 1 MET B C 1
ATOM 2097 O O . MET B 1 1 ? -12.5 33.531 -12.742 1 43.09 1 MET B O 1
ATOM 2101 N N . ARG B 1 2 ? -10.859 33.125 -11.602 1 41.44 2 ARG B N 1
ATOM 2102 C CA . ARG B 1 2 ? -9.859 33.531 -12.594 1 41.44 2 ARG B CA 1
ATOM 2103 C C . ARG B 1 2 ? -9 32.344 -13 1 41.44 2 ARG B C 1
ATOM 2105 O O . ARG B 1 2 ? -8.594 31.547 -12.148 1 41.44 2 ARG B O 1
ATOM 2112 N N . VAL B 1 3 ? -9.102 31.891 -14.445 1 41.97 3 VAL B N 1
ATOM 2113 C CA . VAL B 1 3 ? -8.266 30.844 -15.031 1 41.97 3 VAL B CA 1
ATOM 2114 C C . VAL B 1 3 ? -6.965 31.453 -15.539 1 41.97 3 VAL B C 1
ATOM 2116 O O . VAL B 1 3 ? -6.977 32.406 -16.312 1 41.97 3 VAL B O 1
ATOM 2119 N N . GLU B 1 4 ? -5.777 31.609 -14.945 1 46.12 4 GLU B N 1
ATOM 2120 C CA . GLU B 1 4 ? -4.457 31.922 -15.484 1 46.12 4 GLU B CA 1
ATOM 2121 C C . GLU B 1 4 ? -3.566 30.688 -15.523 1 46.12 4 GLU B C 1
ATOM 2123 O O . GLU B 1 4 ? -3.365 30.016 -14.508 1 46.12 4 GLU B O 1
ATOM 2128 N N . ASP B 1 5 ? -2.752 30.453 -16.672 1 53.84 5 ASP B N 1
ATOM 2129 C CA . ASP B 1 5 ? -1.7 29.469 -16.906 1 53.84 5 ASP B CA 1
ATOM 2130 C C . ASP B 1 5 ? -2.037 28.141 -16.25 1 53.84 5 ASP B C 1
ATOM 2132 O O . ASP B 1 5 ? -1.238 27.594 -15.469 1 53.84 5 ASP B O 1
ATOM 2136 N N . ALA B 1 6 ? -3.15 27.625 -16.375 1 61.47 6 ALA B N 1
ATOM 2137 C CA . ALA B 1 6 ? -3.756 26.344 -16 1 61.47 6 ALA B CA 1
ATOM 2138 C C . ALA B 1 6 ? -4.145 26.328 -14.523 1 61.47 6 ALA B C 1
ATOM 2140 O O . ALA B 1 6 ? -4.535 25.281 -13.992 1 61.47 6 ALA B O 1
ATOM 2141 N N . LYS B 1 7 ? -3.861 27.5 -13.93 1 75.62 7 LYS B N 1
ATOM 2142 C CA . LYS B 1 7 ? -4.293 27.703 -12.547 1 75.62 7 LYS B CA 1
ATOM 2143 C C . LYS B 1 7 ? -5.664 28.375 -12.5 1 75.62 7 LYS B C 1
ATOM 2145 O O . LYS B 1 7 ? -5.953 29.281 -13.289 1 75.62 7 LYS B O 1
ATOM 2150 N N . VAL B 1 8 ? -6.488 27.828 -11.648 1 80.94 8 VAL B N 1
ATOM 2151 C CA . VAL B 1 8 ? -7.832 28.375 -11.508 1 80.94 8 VAL B CA 1
ATOM 2152 C C . VAL B 1 8 ? -8.055 28.828 -10.062 1 80.94 8 VAL B C 1
ATOM 2154 O O . VAL B 1 8 ? -7.629 28.156 -9.125 1 80.94 8 VAL B O 1
ATOM 2157 N N . ALA B 1 9 ? -8.633 30.031 -9.906 1 81.81 9 ALA B N 1
ATOM 2158 C CA . ALA B 1 9 ? -9.047 30.516 -8.594 1 81.81 9 ALA B CA 1
ATOM 2159 C C . ALA B 1 9 ? -10.562 30.594 -8.492 1 81.81 9 ALA B C 1
ATOM 2161 O O . ALA B 1 9 ? -11.219 31.172 -9.367 1 81.81 9 ALA B O 1
ATOM 2162 N N . LEU B 1 10 ? -11.016 29.906 -7.461 1 79.62 10 LEU B N 1
ATOM 2163 C CA . LEU B 1 10 ? -12.453 29.906 -7.227 1 79.62 10 LEU B CA 1
ATOM 2164 C C . LEU B 1 10 ? -12.805 30.719 -5.996 1 79.62 10 LEU B C 1
ATOM 2166 O O . LEU B 1 10 ? -12.141 30.625 -4.961 1 79.62 10 LEU B O 1
ATOM 2170 N N . TYR B 1 11 ? -13.773 31.578 -6.203 1 80.56 11 TYR B N 1
ATOM 2171 C CA . TYR B 1 11 ? -14.312 32.281 -5.051 1 80.56 11 TYR B CA 1
ATOM 2172 C C . TYR B 1 11 ? -15.461 31.516 -4.414 1 80.56 11 TYR B C 1
ATOM 2174 O O . TYR B 1 11 ? -16.375 31.062 -5.109 1 80.56 11 TYR B O 1
ATOM 2182 N N . VAL B 1 12 ? -15.328 31.344 -3.121 1 79.38 12 VAL B N 1
ATOM 2183 C CA . VAL B 1 12 ? -16.312 30.578 -2.371 1 79.38 12 VAL B CA 1
ATOM 2184 C C . VAL B 1 12 ? -17.188 31.516 -1.55 1 79.38 12 VAL B C 1
ATOM 2186 O O . VAL B 1 12 ? -16.688 32.281 -0.723 1 79.38 12 VAL B O 1
ATOM 2189 N N . GLY B 1 13 ? -18.453 31.422 -1.842 1 79.62 13 GLY B N 1
ATOM 2190 C CA . GLY B 1 13 ? -19.406 32.281 -1.17 1 79.62 13 GLY B CA 1
ATOM 2191 C C . GLY B 1 13 ? -19.406 32.125 0.338 1 79.62 13 GLY B C 1
ATOM 2192 O O . GLY B 1 13 ? -19.297 33.094 1.077 1 79.62 13 GLY B O 1
ATOM 2193 N N . ASN B 1 14 ? -19.5 30.859 0.757 1 86.75 14 ASN B N 1
ATOM 2194 C CA . ASN B 1 14 ? -19.484 30.547 2.184 1 86.75 14 ASN B CA 1
ATOM 2195 C C . ASN B 1 14 ? -18.141 29.984 2.631 1 86.75 14 ASN B C 1
ATOM 2197 O O . ASN B 1 14 ? -17.922 28.781 2.564 1 86.75 14 ASN B O 1
ATOM 2201 N N . ALA B 1 15 ? -17.359 30.844 3.199 1 87.25 15 ALA B N 1
ATOM 2202 C CA . ALA B 1 15 ? -16 30.516 3.613 1 87.25 15 ALA B CA 1
ATOM 2203 C C . ALA B 1 15 ? -16 29.359 4.613 1 87.25 15 ALA B C 1
ATOM 2205 O O . ALA B 1 15 ? -15.062 28.562 4.645 1 87.25 15 ALA B O 1
ATOM 2206 N N . THR B 1 16 ? -17.062 29.219 5.332 1 88.44 16 THR B N 1
ATOM 2207 C CA . THR B 1 16 ? -17.141 28.188 6.371 1 88.44 16 THR B CA 1
ATOM 2208 C C . THR B 1 16 ? -17.172 26.797 5.754 1 88.44 16 THR B C 1
ATOM 2210 O O . THR B 1 16 ? -16.656 25.844 6.34 1 88.44 16 THR B O 1
ATOM 2213 N N . ASP B 1 17 ? -17.625 26.734 4.562 1 87.12 17 ASP B N 1
ATOM 2214 C CA . ASP B 1 17 ? -17.703 25.438 3.891 1 87.12 17 ASP B CA 1
ATOM 2215 C C . ASP B 1 17 ? -16.312 24.938 3.533 1 87.12 17 ASP B C 1
ATOM 2217 O O . ASP B 1 17 ? -16.016 23.75 3.689 1 87.12 17 ASP B O 1
ATOM 2221 N N . SER B 1 18 ? -15.508 25.828 3.078 1 88.38 18 SER B N 1
ATOM 2222 C CA . SER B 1 18 ? -14.133 25.469 2.734 1 88.38 18 SER B CA 1
ATOM 2223 C C . SER B 1 18 ? -13.352 25.047 3.973 1 88.38 18 SER B C 1
ATOM 2225 O O . SER B 1 18 ? -12.656 24.031 3.955 1 88.38 18 SER B O 1
ATOM 2227 N N . VAL B 1 19 ? -13.578 25.812 4.988 1 89.19 19 VAL B N 1
ATOM 2228 C CA . VAL B 1 19 ? -12.852 25.547 6.227 1 89.19 19 VAL B CA 1
ATOM 2229 C C . VAL B 1 19 ? -13.297 24.203 6.816 1 89.19 19 VAL B C 1
ATOM 2231 O O . VAL B 1 19 ? -12.469 23.406 7.246 1 89.19 19 VAL B O 1
ATOM 2234 N N . ASN B 1 20 ? -14.57 24 6.746 1 89.06 20 ASN B N 1
ATOM 2235 C CA . ASN B 1 20 ? -15.117 22.75 7.262 1 89.06 20 ASN B CA 1
ATOM 2236 C C . ASN B 1 20 ? -14.633 21.547 6.457 1 89.06 20 ASN B C 1
ATOM 2238 O O . ASN B 1 20 ? -14.344 20.5 7.02 1 89.06 20 ASN B O 1
ATOM 2242 N N . TYR B 1 21 ? -14.547 21.734 5.219 1 88.69 21 TYR B N 1
ATOM 2243 C CA . TYR B 1 21 ? -14.07 20.656 4.352 1 88.69 21 TYR B CA 1
ATOM 2244 C C . TYR B 1 21 ? -12.633 20.297 4.68 1 88.69 21 TYR B C 1
ATOM 2246 O O . TYR B 1 21 ? -12.312 19.125 4.883 1 88.69 21 TYR B O 1
ATOM 2254 N N . TYR B 1 22 ? -11.82 21.266 4.766 1 92.88 22 TYR B N 1
ATOM 2255 C CA . TYR B 1 22 ? -10.406 21.031 5.051 1 92.88 22 TYR B CA 1
ATOM 2256 C C . TYR B 1 22 ? -10.219 20.438 6.441 1 92.88 22 TYR B C 1
ATOM 2258 O O . TYR B 1 22 ? -9.375 19.562 6.645 1 92.88 22 TYR B O 1
ATOM 2266 N N . ALA B 1 23 ? -11.016 20.969 7.352 1 92.44 23 ALA B N 1
ATOM 2267 C CA . ALA B 1 23 ? -10.922 20.453 8.711 1 92.44 23 ALA B CA 1
ATOM 2268 C C . ALA B 1 23 ? -11.32 18.984 8.773 1 92.44 23 ALA B C 1
ATOM 2270 O O . ALA B 1 23 ? -10.641 18.172 9.414 1 92.44 23 ALA B O 1
ATOM 2271 N N . HIS B 1 24 ? -12.336 18.688 8.07 1 92.44 24 HIS B N 1
ATOM 2272 C CA . HIS B 1 24 ? -12.805 17.312 8.039 1 92.44 24 HIS B CA 1
ATOM 2273 C C . HIS B 1 24 ? -11.789 16.391 7.371 1 92.44 24 HIS B C 1
ATOM 2275 O O . HIS B 1 24 ? -11.508 15.297 7.867 1 92.44 24 HIS B O 1
ATOM 2281 N N . GLU B 1 25 ? -11.242 16.812 6.316 1 94.62 25 GLU B N 1
ATOM 2282 C CA . GLU B 1 25 ? -10.25 16.016 5.598 1 94.62 25 GLU B CA 1
ATOM 2283 C C . GLU B 1 25 ? -8.977 15.859 6.418 1 94.62 25 GLU B C 1
ATOM 2285 O O . GLU B 1 25 ? -8.383 14.773 6.445 1 94.62 25 GLU B O 1
ATOM 2290 N N . ALA B 1 26 ? -8.594 16.969 7.008 1 96 26 ALA B N 1
ATOM 2291 C CA . ALA B 1 26 ? -7.406 16.906 7.852 1 96 26 ALA B CA 1
ATOM 2292 C C . ALA B 1 26 ? -7.582 15.891 8.977 1 96 26 ALA B C 1
ATOM 2294 O O . ALA B 1 26 ? -6.684 15.086 9.25 1 96 26 ALA B O 1
ATOM 2295 N N . ASP B 1 27 ? -8.742 15.93 9.562 1 95.81 27 ASP B N 1
ATOM 2296 C CA . ASP B 1 27 ? -9.023 15.016 10.664 1 95.81 27 ASP B CA 1
ATOM 2297 C C . ASP B 1 27 ? -9.055 13.57 10.18 1 95.81 27 ASP B C 1
ATOM 2299 O O . ASP B 1 27 ? -8.547 12.672 10.859 1 95.81 27 ASP B O 1
ATOM 2303 N N . ARG B 1 28 ? -9.664 13.344 9.102 1 95.81 28 ARG B N 1
ATOM 2304 C CA . ARG B 1 28 ? -9.742 11.992 8.539 1 95.81 28 ARG B CA 1
ATOM 2305 C C . ARG B 1 28 ? -8.352 11.422 8.281 1 95.81 28 ARG B C 1
ATOM 2307 O O . ARG B 1 28 ? -8.062 10.289 8.664 1 95.81 28 ARG B O 1
ATOM 2314 N N . PHE B 1 29 ? -7.473 12.195 7.66 1 97.75 29 PHE B N 1
ATOM 2315 C CA . PHE B 1 29 ? -6.113 11.75 7.367 1 97.75 29 PHE B CA 1
ATOM 2316 C C . PHE B 1 29 ? -5.309 11.586 8.648 1 97.75 29 PHE B C 1
ATOM 2318 O O . PHE B 1 29 ? -4.516 10.648 8.773 1 97.75 29 PHE B O 1
ATOM 2325 N N . ALA B 1 30 ? -5.492 12.523 9.547 1 98 30 ALA B N 1
ATOM 2326 C CA . ALA B 1 30 ? -4.805 12.414 10.828 1 98 30 ALA B CA 1
ATOM 2327 C C . ALA B 1 30 ? -5.211 11.133 11.562 1 98 30 ALA B C 1
ATOM 2329 O O . ALA B 1 30 ? -4.359 10.398 12.062 1 98 30 ALA B O 1
ATOM 2330 N N . ALA B 1 31 ? -6.488 10.898 11.57 1 97.12 31 ALA B N 1
ATOM 2331 C CA . ALA B 1 31 ? -6.988 9.688 12.219 1 97.12 31 ALA B CA 1
ATOM 2332 C C . ALA B 1 31 ? -6.383 8.438 11.586 1 97.12 31 ALA B C 1
ATOM 2334 O O . ALA B 1 31 ? -5.965 7.52 12.289 1 97.12 31 ALA B O 1
ATOM 2335 N N . ALA B 1 32 ? -6.336 8.438 10.305 1 97.88 32 ALA B N 1
ATOM 2336 C CA . ALA B 1 32 ? -5.754 7.301 9.602 1 97.88 32 ALA B CA 1
ATOM 2337 C C . ALA B 1 32 ? -4.273 7.148 9.93 1 97.88 32 ALA B C 1
ATOM 2339 O O . ALA B 1 32 ? -3.771 6.031 10.062 1 97.88 32 ALA B O 1
ATOM 2340 N N . ALA B 1 33 ? -3.561 8.273 10.047 1 98.31 33 ALA B N 1
ATOM 2341 C CA . ALA B 1 33 ? -2.145 8.242 10.406 1 98.31 33 ALA B CA 1
ATOM 2342 C C . ALA B 1 33 ? -1.937 7.613 11.781 1 98.31 33 ALA B C 1
ATOM 2344 O O . ALA B 1 33 ? -1.125 6.699 11.93 1 98.31 33 ALA B O 1
ATOM 2345 N N . PHE B 1 34 ? -2.744 8.031 12.703 1 97.62 34 PHE B N 1
ATOM 2346 C CA . PHE B 1 34 ? -2.57 7.566 14.078 1 97.62 34 PHE B CA 1
ATOM 2347 C C . PHE B 1 34 ? -3.033 6.125 14.219 1 97.62 34 PHE B C 1
ATOM 2349 O O . PHE B 1 34 ? -2.389 5.324 14.898 1 97.62 34 PHE B O 1
ATOM 2356 N N . GLU B 1 35 ? -4.094 5.789 13.594 1 97.19 35 GLU B N 1
ATOM 2357 C CA . GLU B 1 35 ? -4.531 4.395 13.617 1 97.19 35 GLU B CA 1
ATOM 2358 C C . GLU B 1 35 ? -3.473 3.475 13.016 1 97.19 35 GLU B C 1
ATOM 2360 O O . GLU B 1 35 ? -3.303 2.338 13.461 1 97.19 35 GLU B O 1
ATOM 2365 N N . SER B 1 36 ? -2.754 3.951 12.031 1 97.44 36 SER B N 1
ATOM 2366 C CA . SER B 1 36 ? -1.733 3.16 11.352 1 97.44 36 SER B CA 1
ATOM 2367 C C . SER B 1 36 ? -0.542 2.893 12.266 1 97.44 36 SER B C 1
ATOM 2369 O O . SER B 1 36 ? 0.097 1.843 12.172 1 97.44 36 SER B O 1
ATOM 2371 N N . VAL B 1 37 ? -0.231 3.816 13.164 1 96.06 37 VAL B N 1
ATOM 2372 C CA . VAL B 1 37 ? 0.933 3.625 14.023 1 96.06 37 VAL B CA 1
ATOM 2373 C C . VAL B 1 37 ? 0.522 2.883 15.289 1 96.06 37 VAL B C 1
ATOM 2375 O O . VAL B 1 37 ? 1.358 2.268 15.961 1 96.06 37 VAL B O 1
ATOM 2378 N N . ILE B 1 38 ? -0.802 2.881 15.555 1 95 38 ILE B N 1
ATOM 2379 C CA . ILE B 1 38 ? -1.286 2.217 16.766 1 95 38 ILE B CA 1
ATOM 2380 C C . ILE B 1 38 ? -1.565 0.746 16.469 1 95 38 ILE B C 1
ATOM 2382 O O . ILE B 1 38 ? -1.357 -0.117 17.312 1 95 38 ILE B O 1
ATOM 2386 N N . THR B 1 39 ? -2.066 0.525 15.242 1 93.62 39 THR B N 1
ATOM 2387 C CA . THR B 1 39 ? -2.334 -0.831 14.773 1 93.62 39 THR B CA 1
ATOM 2388 C C . THR B 1 39 ? -1.076 -1.456 14.18 1 93.62 39 THR B C 1
ATOM 2390 O O . THR B 1 39 ? -0.759 -1.23 13.008 1 93.62 39 THR B O 1
ATOM 2393 N N . LYS B 1 40 ? -0.387 -2.334 14.914 1 89.69 40 LYS B N 1
ATOM 2394 C CA . LYS B 1 40 ? 0.908 -2.848 14.477 1 89.69 40 LYS B CA 1
ATOM 2395 C C . LYS B 1 40 ? 0.766 -4.227 13.836 1 89.69 40 LYS B C 1
ATOM 2397 O O . LYS B 1 40 ? 0.052 -5.086 14.359 1 89.69 40 LYS B O 1
ATOM 2402 N N . ALA B 1 41 ? 1.355 -4.352 12.734 1 91.06 41 ALA B N 1
ATOM 2403 C CA . ALA B 1 41 ? 1.47 -5.656 12.086 1 91.06 41 ALA B CA 1
ATOM 2404 C C . ALA B 1 41 ? 2.604 -6.473 12.703 1 91.06 41 ALA B C 1
ATOM 2406 O O . ALA B 1 41 ? 3.771 -6.293 12.344 1 91.06 41 ALA B O 1
ATOM 2407 N N . VAL B 1 42 ? 2.283 -7.426 13.539 1 86 42 VAL B N 1
ATOM 2408 C CA . VAL B 1 42 ? 3.295 -8.211 14.242 1 86 42 VAL B CA 1
ATOM 2409 C C . VAL B 1 42 ? 2.881 -9.68 14.266 1 86 42 VAL B C 1
ATOM 2411 O O . VAL B 1 42 ? 1.697 -10 14.141 1 86 42 VAL B O 1
ATOM 2414 N N . CYS B 1 43 ? 3.82 -10.469 14.242 1 87.62 43 CYS B N 1
ATOM 2415 C CA . CYS B 1 43 ? 3.67 -11.914 14.422 1 87.62 43 CYS B CA 1
ATOM 2416 C C . CYS B 1 43 ? 4.742 -12.461 15.352 1 87.62 43 CYS B C 1
ATOM 2418 O O . CYS B 1 43 ? 5.934 -12.391 15.055 1 87.62 43 CYS B O 1
ATOM 2420 N N . GLY B 1 44 ? 4.363 -13.023 16.5 1 87.81 44 GLY B N 1
ATOM 2421 C CA . GLY B 1 44 ? 5.293 -13.539 17.5 1 87.81 44 GLY B CA 1
ATOM 2422 C C . GLY B 1 44 ? 6.207 -14.625 16.953 1 87.81 44 GLY B C 1
ATOM 2423 O O . GLY B 1 44 ? 7.352 -14.75 17.391 1 87.81 44 GLY B O 1
ATOM 2424 N N . GLU B 1 45 ? 5.762 -15.375 15.992 1 90.38 45 GLU B N 1
ATOM 2425 C CA . GLU B 1 45 ? 6.531 -16.469 15.414 1 90.38 45 GLU B CA 1
ATOM 2426 C C . GLU B 1 45 ? 7.539 -15.961 14.391 1 90.38 45 GLU B C 1
ATOM 2428 O O . GLU B 1 45 ? 8.453 -16.688 13.992 1 90.38 45 GLU B O 1
ATOM 2433 N N . LEU B 1 46 ? 7.336 -14.742 14.023 1 91.88 46 LEU B N 1
ATOM 2434 C CA . LEU B 1 46 ? 8.234 -14.094 13.07 1 91.88 46 LEU B CA 1
ATOM 2435 C C . LEU B 1 46 ? 8.766 -12.781 13.633 1 91.88 46 LEU B C 1
ATOM 2437 O O . LEU B 1 46 ? 8.43 -11.711 13.125 1 91.88 46 LEU B O 1
ATOM 2441 N N . PRO B 1 47 ? 9.641 -12.797 14.492 1 86.88 47 PRO B N 1
ATOM 2442 C CA . PRO B 1 47 ? 10.07 -11.586 15.195 1 86.88 47 PRO B CA 1
ATOM 2443 C C . PRO B 1 47 ? 10.828 -10.617 14.297 1 86.88 47 PRO B C 1
ATOM 2445 O O . PRO B 1 47 ? 10.969 -9.438 14.633 1 86.88 47 PRO B O 1
ATOM 2448 N N . ARG B 1 48 ? 11.273 -11.148 13.086 1 90.38 48 ARG B N 1
ATOM 2449 C CA . ARG B 1 48 ? 12.039 -10.281 12.195 1 90.38 48 ARG B CA 1
ATOM 2450 C C . ARG B 1 48 ? 11.172 -9.75 11.062 1 90.38 48 ARG B C 1
ATOM 2452 O O . ARG B 1 48 ? 11.672 -9.102 10.141 1 90.38 48 ARG B O 1
ATOM 2459 N N . SER B 1 49 ? 9.906 -10.023 11.141 1 91.31 49 SER B N 1
ATOM 2460 C CA . SER B 1 49 ? 8.977 -9.57 10.109 1 91.31 49 SER B CA 1
ATOM 2461 C C . SER B 1 49 ? 8.648 -8.086 10.289 1 91.31 49 SER B C 1
ATOM 2463 O O . SER B 1 49 ? 7.664 -7.742 10.945 1 91.31 49 SER B O 1
ATOM 2465 N N . TYR B 1 50 ? 9.469 -7.219 9.688 1 91.94 50 TYR B N 1
ATOM 2466 C CA . TYR B 1 50 ? 9.211 -5.793 9.859 1 91.94 50 TYR B CA 1
ATOM 2467 C C . TYR B 1 50 ? 8.812 -5.145 8.539 1 91.94 50 TYR B C 1
ATOM 2469 O O . TYR B 1 50 ? 8.703 -3.918 8.453 1 91.94 50 TYR B O 1
ATOM 2477 N N . GLY B 1 51 ? 8.633 -5.961 7.48 1 94.44 51 GLY B N 1
ATOM 2478 C CA . GLY B 1 51 ? 8.172 -5.43 6.207 1 94.44 51 GLY B CA 1
ATOM 2479 C C . GLY B 1 51 ? 6.895 -4.625 6.328 1 94.44 51 GLY B C 1
ATOM 2480 O O . GLY B 1 51 ? 6.867 -3.436 6 1 94.44 51 GLY B O 1
ATOM 2481 N N . TRP B 1 52 ? 5.883 -5.199 6.961 1 95.81 52 TRP B N 1
ATOM 2482 C CA . TRP B 1 52 ? 4.586 -4.543 7.078 1 95.81 52 TRP B CA 1
ATOM 2483 C C . TRP B 1 52 ? 4.648 -3.402 8.094 1 95.81 52 TRP B C 1
ATOM 2485 O O . TRP B 1 52 ? 3.961 -2.389 7.934 1 95.81 52 TRP B O 1
ATOM 2495 N N . LEU B 1 53 ? 5.492 -3.533 9.141 1 95 53 LEU B N 1
ATOM 2496 C CA . LEU B 1 53 ? 5.652 -2.439 10.094 1 95 53 LEU B CA 1
ATOM 2497 C C . LEU B 1 53 ? 6.145 -1.178 9.398 1 95 53 LEU B C 1
ATOM 2499 O O . LEU B 1 53 ? 5.648 -0.081 9.664 1 95 53 LEU B O 1
ATOM 2503 N N . LEU B 1 54 ? 7.078 -1.406 8.523 1 96.44 54 LEU B N 1
ATOM 2504 C CA . LEU B 1 54 ? 7.672 -0.271 7.824 1 96.44 54 LEU B CA 1
ATOM 2505 C C . LEU B 1 54 ? 6.734 0.257 6.742 1 96.44 54 LEU B C 1
ATOM 2507 O O . LEU B 1 54 ? 6.672 1.465 6.508 1 96.44 54 LEU B O 1
ATOM 2511 N N . ILE B 1 55 ? 5.988 -0.594 6.105 1 97.5 55 ILE B N 1
ATOM 2512 C CA . ILE B 1 55 ? 5.012 -0.168 5.113 1 97.5 55 ILE B CA 1
ATOM 2513 C C . ILE B 1 55 ? 3.908 0.645 5.785 1 97.5 55 ILE B C 1
ATOM 2515 O O . ILE B 1 55 ? 3.52 1.707 5.293 1 97.5 55 ILE B O 1
ATOM 2519 N N . GLN B 1 56 ? 3.451 0.228 6.93 1 97.44 56 GLN B N 1
ATOM 2520 C CA . GLN B 1 56 ? 2.453 0.975 7.688 1 97.44 56 GLN B CA 1
ATOM 2521 C C . GLN B 1 56 ? 3 2.33 8.133 1 97.44 56 GLN B C 1
ATOM 2523 O O . GLN B 1 56 ? 2.277 3.328 8.125 1 97.44 56 GLN B O 1
ATOM 2528 N N . ALA B 1 57 ? 4.27 2.289 8.539 1 97.56 57 ALA B N 1
ATOM 2529 C CA . ALA B 1 57 ? 4.898 3.539 8.961 1 97.56 57 ALA B CA 1
ATOM 2530 C C . ALA B 1 57 ? 4.934 4.547 7.812 1 97.56 57 ALA B C 1
ATOM 2532 O O . ALA B 1 57 ? 4.684 5.738 8.016 1 97.56 57 ALA B O 1
ATOM 2533 N N . TYR B 1 58 ? 5.25 4.027 6.695 1 98.38 58 TYR B N 1
ATOM 2534 C CA . TYR B 1 58 ? 5.238 4.895 5.523 1 98.38 58 TYR B CA 1
ATOM 2535 C C . TYR B 1 58 ? 3.865 5.523 5.32 1 98.38 58 TYR B C 1
ATOM 2537 O O . TYR B 1 58 ? 3.754 6.734 5.105 1 98.38 58 TYR B O 1
ATOM 2545 N N . TYR B 1 59 ? 2.859 4.727 5.348 1 98.44 59 TYR B N 1
ATOM 2546 C CA . TYR B 1 59 ? 1.523 5.246 5.074 1 98.44 59 TYR B CA 1
ATOM 2547 C C . TYR B 1 59 ? 1.054 6.16 6.195 1 98.44 59 TYR B C 1
ATOM 2549 O O . TYR B 1 59 ? 0.328 7.129 5.953 1 98.44 59 TYR B O 1
ATOM 2557 N N . ALA B 1 60 ? 1.482 5.852 7.402 1 98.56 60 ALA B N 1
ATOM 2558 C CA . ALA B 1 60 ? 1.204 6.785 8.492 1 98.56 60 ALA B CA 1
ATOM 2559 C C . ALA B 1 60 ? 1.795 8.164 8.195 1 98.56 60 ALA B C 1
ATOM 2561 O O . ALA B 1 60 ? 1.117 9.18 8.352 1 98.56 60 ALA B O 1
ATOM 2562 N N . ALA B 1 61 ? 3.039 8.172 7.762 1 98.75 61 ALA B N 1
ATOM 2563 C CA . ALA B 1 61 ? 3.705 9.422 7.414 1 98.75 61 ALA B CA 1
ATOM 2564 C C . ALA B 1 61 ? 3.023 10.102 6.227 1 98.75 61 ALA B C 1
ATOM 2566 O O . ALA B 1 61 ? 2.877 11.32 6.199 1 98.75 61 ALA B O 1
ATOM 2567 N N . PHE B 1 62 ? 2.674 9.289 5.312 1 98.56 62 PHE B N 1
ATOM 2568 C CA . PHE B 1 62 ? 1.978 9.766 4.125 1 98.56 62 PHE B CA 1
ATOM 2569 C C . PHE B 1 62 ? 0.655 10.422 4.5 1 98.56 62 PHE B C 1
ATOM 2571 O O . PHE B 1 62 ? 0.365 11.539 4.062 1 98.56 62 PHE B O 1
ATOM 2578 N N . PHE B 1 63 ? -0.154 9.797 5.348 1 98.62 63 PHE B N 1
ATOM 2579 C CA . PHE B 1 63 ? -1.42 10.336 5.828 1 98.62 63 PHE B CA 1
ATOM 2580 C C . PHE B 1 63 ? -1.19 11.57 6.691 1 98.62 63 PHE B C 1
ATOM 2582 O O . PHE B 1 63 ? -1.921 12.555 6.578 1 98.62 63 PHE B O 1
ATOM 2589 N N . ALA B 1 64 ? -0.192 11.461 7.5 1 98.69 64 ALA B N 1
ATOM 2590 C CA . ALA B 1 64 ? 0.137 12.602 8.359 1 98.69 64 ALA B CA 1
ATOM 2591 C C . ALA B 1 64 ? 0.471 13.836 7.523 1 98.69 64 ALA B C 1
ATOM 2593 O O . ALA B 1 64 ? 0.045 14.945 7.852 1 98.69 64 ALA B O 1
ATOM 2594 N N . THR B 1 65 ? 1.227 13.609 6.496 1 98.5 65 THR B N 1
ATOM 2595 C CA . THR B 1 65 ? 1.602 14.719 5.629 1 98.5 65 THR B CA 1
ATOM 2596 C C . THR B 1 65 ? 0.374 15.297 4.93 1 98.5 65 THR B C 1
ATOM 2598 O O . THR B 1 65 ? 0.226 16.516 4.836 1 98.5 65 THR B O 1
ATOM 2601 N N . HIS B 1 66 ? -0.511 14.445 4.5 1 98.38 66 HIS B N 1
ATOM 2602 C CA . HIS B 1 66 ? -1.779 14.906 3.953 1 98.38 66 HIS B CA 1
ATOM 2603 C C . HIS B 1 66 ? -2.537 15.758 4.969 1 98.38 66 HIS B C 1
ATOM 2605 O O . HIS B 1 66 ? -3.113 16.797 4.613 1 98.38 66 HIS B O 1
ATOM 2611 N N . ALA B 1 67 ? -2.586 15.289 6.176 1 98.06 67 ALA B N 1
ATOM 2612 C CA . ALA B 1 67 ? -3.283 16.016 7.238 1 98.06 67 ALA B CA 1
ATOM 2613 C C . ALA B 1 67 ? -2.645 17.375 7.48 1 98.06 67 ALA B C 1
ATOM 2615 O O . ALA B 1 67 ? -3.342 18.391 7.551 1 98.06 67 ALA B O 1
ATOM 2616 N N . LEU B 1 68 ? -1.351 17.391 7.547 1 97.88 68 LEU B N 1
ATOM 2617 C CA . LEU B 1 68 ? -0.616 18.625 7.793 1 97.88 68 LEU B CA 1
ATOM 2618 C C . LEU B 1 68 ? -0.847 19.625 6.668 1 97.88 68 LEU B C 1
ATOM 2620 O O . LEU B 1 68 ? -1.059 20.812 6.922 1 97.88 68 LEU B O 1
ATOM 2624 N N . PHE B 1 69 ? -0.779 19.125 5.438 1 98 69 PHE B N 1
ATOM 2625 C CA . PHE B 1 69 ? -1.079 19.984 4.301 1 98 69 PHE B CA 1
ATOM 2626 C C . PHE B 1 69 ? -2.445 20.641 4.465 1 98 69 PHE B C 1
ATOM 2628 O O . PHE B 1 69 ? -2.574 21.859 4.344 1 98 69 PHE B O 1
ATOM 2635 N N . ARG B 1 70 ? -3.424 19.891 4.793 1 96.38 70 ARG B N 1
ATOM 2636 C CA . ARG B 1 70 ? -4.797 20.375 4.855 1 96.38 70 ARG B CA 1
ATOM 2637 C C . ARG B 1 70 ? -4.98 21.344 6.023 1 96.38 70 ARG B C 1
ATOM 2639 O O . ARG B 1 70 ? -5.77 22.281 5.938 1 96.38 70 ARG B O 1
ATOM 2646 N N . LEU B 1 71 ? -4.266 21.094 7.07 1 94.62 71 LEU B N 1
ATOM 2647 C CA . LEU B 1 71 ? -4.316 22.016 8.211 1 94.62 71 LEU B CA 1
ATOM 2648 C C . LEU B 1 71 ? -3.77 23.375 7.832 1 94.62 71 LEU B C 1
ATOM 2650 O O . LEU B 1 71 ? -4.125 24.391 8.445 1 94.62 71 LEU B O 1
ATOM 2654 N N . ALA B 1 72 ? -2.93 23.406 6.836 1 94.56 72 ALA B N 1
ATOM 2655 C CA . ALA B 1 72 ? -2.361 24.672 6.359 1 94.56 72 ALA B CA 1
ATOM 2656 C C . ALA B 1 72 ? -3.154 25.219 5.18 1 94.56 72 ALA B C 1
ATOM 2658 O O . ALA B 1 72 ? -2.775 26.219 4.582 1 94.56 72 ALA B O 1
ATOM 2659 N N . GLY B 1 73 ? -4.211 24.516 4.785 1 95.12 73 GLY B N 1
ATOM 2660 C CA . GLY B 1 73 ? -5.055 24.969 3.688 1 95.12 73 GLY B CA 1
ATOM 2661 C C . GLY B 1 73 ? -4.602 24.438 2.338 1 95.12 73 GLY B C 1
ATOM 2662 O O . GLY B 1 73 ? -5.047 24.922 1.296 1 95.12 73 GLY B O 1
ATOM 2663 N N . TRP B 1 74 ? -3.646 23.531 2.354 1 96.69 74 TRP B N 1
ATOM 2664 C CA . TRP B 1 74 ? -3.189 22.875 1.135 1 96.69 74 TRP B CA 1
ATOM 2665 C C . TRP B 1 74 ? -3.881 21.531 0.957 1 96.69 74 TRP B C 1
ATOM 2667 O O . TRP B 1 74 ? -4.27 20.891 1.937 1 96.69 74 TRP B O 1
ATOM 2677 N N . ALA B 1 75 ? -4.09 21.125 -0.238 1 95.44 75 ALA B N 1
ATOM 2678 C CA . ALA B 1 75 ? -4.578 19.781 -0.511 1 95.44 75 ALA B CA 1
ATOM 2679 C C . ALA B 1 75 ? -4.02 19.25 -1.827 1 95.44 75 ALA B C 1
ATOM 2681 O O . ALA B 1 75 ? -4.191 19.875 -2.879 1 95.44 75 ALA B O 1
ATOM 2682 N N . CYS B 1 76 ? -3.291 18.172 -1.688 1 94 76 CYS B N 1
ATOM 2683 C CA . CYS B 1 76 ? -2.912 17.406 -2.865 1 94 76 CYS B CA 1
ATOM 2684 C C . CYS B 1 76 ? -3.965 16.344 -3.188 1 94 76 CYS B C 1
ATOM 2686 O O . CYS B 1 76 ? -4.137 15.391 -2.438 1 94 76 CYS B O 1
ATOM 2688 N N . THR B 1 77 ? -4.703 16.547 -4.25 1 90.31 77 THR B N 1
ATOM 2689 C CA . THR B 1 77 ? -5.844 15.672 -4.492 1 90.31 77 THR B CA 1
ATOM 2690 C C . THR B 1 77 ? -6.059 15.469 -5.992 1 90.31 77 THR B C 1
ATOM 2692 O O . THR B 1 77 ? -5.543 16.234 -6.809 1 90.31 77 THR B O 1
ATOM 2695 N N . ARG B 1 78 ? -6.742 14.367 -6.273 1 85.56 78 ARG B N 1
ATOM 2696 C CA . ARG B 1 78 ? -7.156 14.109 -7.648 1 85.56 78 ARG B CA 1
ATOM 2697 C C . ARG B 1 78 ? -8.57 14.633 -7.902 1 85.56 78 ARG B C 1
ATOM 2699 O O . ARG B 1 78 ? -9.484 14.352 -7.133 1 85.56 78 ARG B O 1
ATOM 2706 N N . LEU B 1 79 ? -8.695 15.367 -8.883 1 83.25 79 LEU B N 1
ATOM 2707 C CA . LEU B 1 79 ? -10.031 15.805 -9.273 1 83.25 79 LEU B CA 1
ATOM 2708 C C . LEU B 1 79 ? -10.664 14.82 -10.25 1 83.25 79 LEU B C 1
ATOM 2710 O O . LEU B 1 79 ? -10.07 14.492 -11.273 1 83.25 79 LEU B O 1
ATOM 2714 N N . THR B 1 80 ? -11.789 14.312 -9.836 1 78.56 80 THR B N 1
ATOM 2715 C CA . THR B 1 80 ? -12.508 13.344 -10.648 1 78.56 80 THR B CA 1
ATOM 2716 C C . THR B 1 80 ? -13.234 14.031 -11.797 1 78.56 80 THR B C 1
ATOM 2718 O O . THR B 1 80 ? -13.344 15.258 -11.828 1 78.56 80 THR B O 1
ATOM 2721 N N . SER B 1 81 ? -13.695 13.133 -12.703 1 77.62 81 SER B N 1
ATOM 2722 C CA . SER B 1 81 ? -14.453 13.648 -13.844 1 77.62 81 SER B CA 1
ATOM 2723 C C . SER B 1 81 ? -15.68 14.422 -13.383 1 77.62 81 SER B C 1
ATOM 2725 O O . SER B 1 81 ? -16.062 15.422 -13.992 1 77.62 81 SER B O 1
ATOM 2727 N N . GLU B 1 82 ? -16.234 13.906 -12.359 1 76.75 82 GLU B N 1
ATOM 2728 C CA . GLU B 1 82 ? -17.422 14.578 -11.844 1 76.75 82 GLU B CA 1
ATOM 2729 C C . GLU B 1 82 ? -17.078 15.969 -11.297 1 76.75 82 GLU B C 1
ATOM 2731 O O . GLU B 1 82 ? -17.797 16.938 -11.57 1 76.75 82 GLU B O 1
ATOM 2736 N N . ASN B 1 83 ? -16.031 16.047 -10.516 1 78.19 83 ASN B N 1
ATOM 2737 C CA . ASN B 1 83 ? -15.562 17.344 -10.016 1 78.19 83 ASN B CA 1
ATOM 2738 C C . ASN B 1 83 ? -15.25 18.297 -11.156 1 78.19 83 ASN B C 1
ATOM 2740 O O . ASN B 1 83 ? -15.641 19.469 -11.117 1 78.19 83 ASN B O 1
ATOM 2744 N N . LEU B 1 84 ? -14.664 17.766 -12.156 1 82.38 84 LEU B N 1
ATOM 2745 C CA . LEU B 1 84 ? -14.164 18.594 -13.258 1 82.38 84 LEU B CA 1
ATOM 2746 C C . LEU B 1 84 ? -15.312 19.109 -14.109 1 82.38 84 LEU B C 1
ATOM 2748 O O . LEU B 1 84 ? -15.242 20.219 -14.633 1 82.38 84 LEU B O 1
ATOM 2752 N N . ARG B 1 85 ? -16.266 18.281 -14.258 1 82.75 85 ARG B N 1
ATOM 2753 C CA . ARG B 1 85 ? -17.422 18.734 -15.031 1 82.75 85 ARG B CA 1
ATOM 2754 C C . ARG B 1 85 ? -18.016 20 -14.438 1 82.75 85 ARG B C 1
ATOM 2756 O O . ARG B 1 85 ? -18.281 20.969 -15.156 1 82.75 85 ARG B O 1
ATOM 2763 N N . PHE B 1 86 ? -18.219 19.984 -13.172 1 79.69 86 PHE B N 1
ATOM 2764 C CA . PHE B 1 86 ? -18.797 21.141 -12.484 1 79.69 86 PHE B CA 1
ATOM 2765 C C . PHE B 1 86 ? -17.891 22.359 -12.633 1 79.69 86 PHE B C 1
ATOM 2767 O O . PHE B 1 86 ? -18.375 23.453 -12.953 1 79.69 86 PHE B O 1
ATOM 2774 N N . ILE B 1 87 ? -16.641 22.172 -12.438 1 79.5 87 ILE B N 1
ATOM 2775 C CA . ILE B 1 87 ? -15.68 23.266 -12.461 1 79.5 87 ILE B CA 1
ATOM 2776 C C . ILE B 1 87 ? -15.57 23.812 -13.883 1 79.5 87 ILE B C 1
ATOM 2778 O O . ILE B 1 87 ? -15.586 25.031 -14.078 1 79.5 87 ILE B O 1
ATOM 2782 N N . ASN B 1 88 ? -15.539 22.938 -14.828 1 83.06 88 ASN B N 1
ATOM 2783 C CA . ASN B 1 88 ? -15.359 23.344 -16.219 1 83.06 88 ASN B CA 1
ATOM 2784 C C . ASN B 1 88 ? -16.594 24.047 -16.75 1 83.06 88 ASN B C 1
ATOM 2786 O O . ASN B 1 88 ? -16.484 24.953 -17.578 1 83.06 88 ASN B O 1
ATOM 2790 N N . ASP B 1 89 ? -17.703 23.578 -16.281 1 80.81 89 ASP B N 1
ATOM 2791 C CA . ASP B 1 89 ? -18.938 24.266 -16.672 1 80.81 89 ASP B CA 1
ATOM 2792 C C . ASP B 1 89 ? -18.922 25.719 -16.188 1 80.81 89 ASP B C 1
ATOM 2794 O O . ASP B 1 89 ? -19.359 26.625 -16.906 1 80.81 89 ASP B O 1
ATOM 2798 N N . GLU B 1 90 ? -18.484 25.938 -15.023 1 74.5 90 GLU B N 1
ATOM 2799 C CA . GLU B 1 90 ? -18.391 27.297 -14.477 1 74.5 90 GLU B CA 1
ATOM 2800 C C . GLU B 1 90 ? -17.344 28.125 -15.219 1 74.5 90 GLU B C 1
ATOM 2802 O O . GLU B 1 90 ? -17.531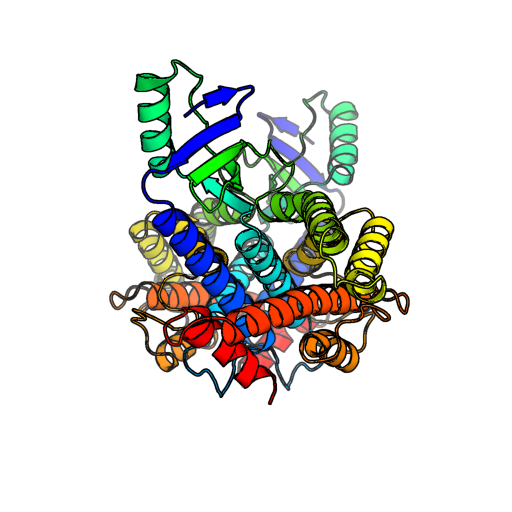 29.312 -15.438 1 74.5 90 GLU B O 1
ATOM 2807 N N . ILE B 1 91 ? -16.234 27.453 -15.57 1 74.62 91 ILE B N 1
ATOM 2808 C CA . ILE B 1 91 ? -15.156 28.125 -16.281 1 74.62 91 ILE B CA 1
ATOM 2809 C C . ILE B 1 91 ? -15.656 28.562 -17.656 1 74.62 91 ILE B C 1
ATOM 2811 O O . ILE B 1 91 ? -15.391 29.688 -18.078 1 74.62 91 ILE B O 1
ATOM 2815 N N . LYS B 1 92 ? -16.281 27.672 -18.25 1 76.75 92 LYS B N 1
ATOM 2816 C CA . LYS B 1 92 ? -16.797 27.984 -19.578 1 76.75 92 LYS B CA 1
ATOM 2817 C C . LYS B 1 92 ? -17.797 29.141 -19.531 1 76.75 92 LYS B C 1
ATOM 2819 O O . LYS B 1 92 ? -17.781 30.016 -20.406 1 76.75 92 LYS B O 1
ATOM 2824 N N . THR B 1 93 ? -18.609 29.031 -18.609 1 73.25 93 THR B N 1
ATOM 2825 C CA . THR B 1 93 ? -19.703 30 -18.547 1 73.25 93 THR B CA 1
ATOM 2826 C C . THR B 1 93 ? -19.172 31.391 -18.156 1 73.25 93 THR B C 1
ATOM 2828 O O . THR B 1 93 ? -19.656 32.406 -18.641 1 73.25 93 THR B O 1
ATOM 2831 N N . ILE B 1 94 ? -18.156 31.359 -17.344 1 66.69 94 ILE B N 1
ATOM 2832 C CA . ILE B 1 94 ? -17.781 32.625 -16.734 1 66.69 94 ILE B CA 1
ATOM 2833 C C . ILE B 1 94 ? -16.5 33.156 -17.375 1 66.69 94 ILE B C 1
ATOM 2835 O O . ILE B 1 94 ? -16.391 34.375 -17.641 1 66.69 94 ILE B O 1
ATOM 2839 N N . TYR B 1 95 ? -15.492 32.375 -17.656 1 62.59 95 TYR B N 1
ATOM 2840 C CA . TYR B 1 95 ? -14.164 32.938 -17.891 1 62.59 95 TYR B CA 1
ATOM 2841 C C . TYR B 1 95 ? -13.664 32.625 -19.297 1 62.59 95 TYR B C 1
ATOM 2843 O O . TYR B 1 95 ? -12.805 33.312 -19.828 1 62.59 95 TYR B O 1
ATOM 2851 N N . GLY B 1 96 ? -14.352 31.703 -20.062 1 65.12 96 GLY B N 1
ATOM 2852 C CA . GLY B 1 96 ? -13.875 31.312 -21.391 1 65.12 96 GLY B CA 1
ATOM 2853 C C . GLY B 1 96 ? -12.516 30.641 -21.344 1 65.12 96 GLY B C 1
ATOM 2854 O O . GLY B 1 96 ? -11.773 30.672 -22.328 1 65.12 96 GLY B O 1
ATOM 2855 N N . GLY B 1 97 ? -12.078 30.094 -20.25 1 65.12 97 GLY B N 1
ATOM 2856 C CA . GLY B 1 97 ? -10.758 29.484 -20.141 1 65.12 97 GLY B CA 1
ATOM 2857 C C . GLY B 1 97 ? -10.742 28.016 -20.516 1 65.12 97 GLY B C 1
ATOM 2858 O O . GLY B 1 97 ? -11.789 27.438 -20.812 1 65.12 97 GLY B O 1
ATOM 2859 N N . ALA B 1 98 ? -9.508 27.531 -20.719 1 73.38 98 ALA B N 1
ATOM 2860 C CA . ALA B 1 98 ? -9.352 26.109 -21.031 1 73.38 98 ALA B CA 1
ATOM 2861 C C . ALA B 1 98 ? -9.836 25.25 -19.859 1 73.38 98 ALA B C 1
ATOM 2863 O O . ALA B 1 98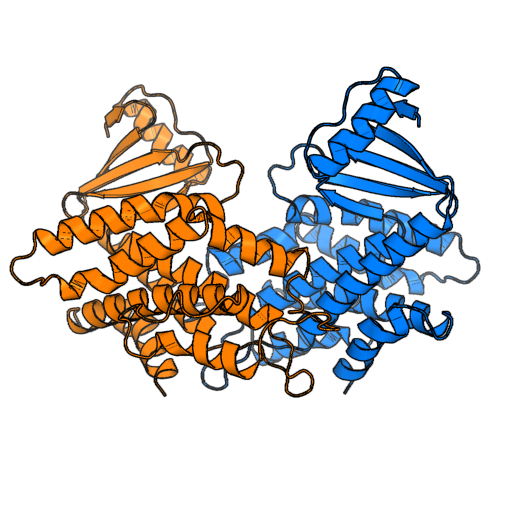 ? -9.594 25.562 -18.703 1 73.38 98 ALA B O 1
ATOM 2864 N N . PRO B 1 99 ? -10.594 24.297 -20.25 1 78.38 99 PRO B N 1
ATOM 2865 C CA . PRO B 1 99 ? -11.086 23.391 -19.203 1 78.38 99 PRO B CA 1
ATOM 2866 C C . PRO B 1 99 ? -9.953 22.672 -18.469 1 78.38 99 PRO B C 1
ATOM 2868 O O . PRO B 1 99 ? -8.883 22.453 -19.031 1 78.38 99 PRO B O 1
ATOM 2871 N N . LEU B 1 100 ? -10.188 22.484 -17.219 1 80.94 100 LEU B N 1
ATOM 2872 C CA . LEU B 1 100 ? -9.258 21.672 -16.438 1 80.94 100 LEU B CA 1
ATOM 2873 C C . LEU B 1 100 ? -9.336 20.203 -16.859 1 80.94 100 LEU B C 1
ATOM 2875 O O . LEU B 1 100 ? -10.414 19.703 -17.188 1 80.94 100 LEU B O 1
ATOM 2879 N N . ALA B 1 101 ? -8.172 19.625 -16.953 1 80 101 ALA B N 1
ATOM 2880 C CA . ALA B 1 101 ? -8.109 18.203 -17.266 1 80 101 ALA B CA 1
ATOM 2881 C C . ALA B 1 101 ? -8.031 17.359 -16 1 80 101 ALA B C 1
ATOM 2883 O O . ALA B 1 101 ? -7.66 17.859 -14.938 1 80 101 ALA B O 1
ATOM 2884 N N . GLY B 1 102 ? -8.438 16.141 -16.172 1 78.06 102 GLY B N 1
ATOM 2885 C CA . GLY B 1 102 ? -8.297 15.219 -15.062 1 78.06 102 GLY B CA 1
ATOM 2886 C C . GLY B 1 102 ? -6.859 15.016 -14.625 1 78.06 102 GLY B C 1
ATOM 2887 O O . GLY B 1 102 ? -5.938 15.117 -15.445 1 78.06 102 GLY B O 1
ATOM 2888 N N . GLY B 1 103 ? -6.656 14.828 -13.273 1 82.69 103 GLY B N 1
ATOM 2889 C CA . GLY B 1 103 ? -5.312 14.617 -12.766 1 82.69 103 GLY B CA 1
ATOM 2890 C C . GLY B 1 103 ? -5.137 15.086 -11.336 1 82.69 103 GLY B C 1
ATOM 2891 O O . GLY B 1 103 ? -6.117 15.266 -10.609 1 82.69 103 GLY B O 1
ATOM 2892 N N . LEU B 1 104 ? -3.91 15.195 -10.961 1 88.88 104 LEU B N 1
ATOM 2893 C CA . LEU B 1 104 ? -3.57 15.617 -9.609 1 88.88 104 LEU B CA 1
ATOM 2894 C C . LEU B 1 104 ? -3.428 17.141 -9.531 1 88.88 104 LEU B C 1
ATOM 2896 O O . LEU B 1 104 ? -2.883 17.75 -10.453 1 88.88 104 LEU B O 1
ATOM 2900 N N . TYR B 1 105 ? -3.93 17.688 -8.469 1 90.94 105 TYR B N 1
ATOM 2901 C CA . TYR B 1 105 ? -3.916 19.141 -8.273 1 90.94 105 TYR B CA 1
ATOM 2902 C C . TYR B 1 105 ? -3.449 19.5 -6.871 1 90.94 105 TYR B C 1
ATOM 2904 O O . TYR B 1 105 ? -3.627 18.719 -5.934 1 90.94 105 TYR B O 1
ATOM 2912 N N . LEU B 1 106 ? -2.867 20.641 -6.812 1 94.5 106 LEU B N 1
ATOM 2913 C CA . LEU B 1 106 ? -2.693 21.312 -5.531 1 94.5 106 LEU B CA 1
ATOM 2914 C C . LEU B 1 106 ? -3.785 22.359 -5.316 1 94.5 106 LEU B C 1
ATOM 2916 O O . LEU B 1 106 ? -3.914 23.297 -6.102 1 94.5 106 LEU B O 1
ATOM 2920 N N . LEU B 1 107 ? -4.582 22.109 -4.348 1 93.5 107 LEU B N 1
ATOM 2921 C CA . LEU B 1 107 ? -5.574 23.094 -3.924 1 93.5 107 LEU B CA 1
ATOM 2922 C C . LEU B 1 107 ? -5.07 23.891 -2.729 1 93.5 107 LEU B C 1
ATOM 2924 O O . LEU B 1 107 ? -4.477 23.344 -1.807 1 93.5 107 LEU B O 1
ATOM 2928 N N . LYS B 1 108 ? -5.297 25.172 -2.797 1 94.44 108 LYS B N 1
ATOM 2929 C CA . LYS B 1 108 ? -4.988 26.031 -1.651 1 94.44 108 LYS B CA 1
ATOM 2930 C C . LYS B 1 108 ? -6.195 26.875 -1.253 1 94.44 108 LYS B C 1
ATOM 2932 O O . LYS B 1 108 ? -6.848 27.469 -2.107 1 94.44 108 LYS B O 1
ATOM 2937 N N . CYS B 1 109 ? -6.449 26.75 -0.031 1 93.62 109 CYS B N 1
ATOM 2938 C CA . CYS B 1 109 ? -7.484 27.594 0.554 1 93.62 109 CYS B CA 1
ATOM 2939 C C . CYS B 1 109 ? -6.895 28.891 1.096 1 93.62 109 CYS B C 1
ATOM 2941 O O . CYS B 1 109 ? -6.062 28.859 2.004 1 93.62 109 CYS B O 1
ATOM 2943 N N . LEU B 1 110 ? -7.328 29.953 0.57 1 91 110 LEU B N 1
ATOM 2944 C CA . LEU B 1 110 ? -6.77 31.266 0.905 1 91 110 LEU B CA 1
ATOM 2945 C C . LEU B 1 110 ? -7.852 32.188 1.435 1 91 110 LEU B C 1
ATOM 2947 O O . LEU B 1 110 ? -9.047 31.891 1.334 1 91 110 LEU B O 1
ATOM 2951 N N . ASP B 1 111 ? -7.406 33.281 2.088 1 90.88 111 ASP B N 1
ATOM 2952 C CA . ASP B 1 111 ? -8.266 34.344 2.551 1 90.88 111 ASP B CA 1
ATOM 2953 C C . ASP B 1 111 ? -9.359 33.844 3.48 1 90.88 111 ASP B C 1
ATOM 2955 O O . ASP B 1 111 ? -10.547 34.094 3.256 1 90.88 111 ASP B O 1
ATOM 2959 N N . GLY B 1 112 ? -8.953 33 4.406 1 88 112 GLY B N 1
ATOM 2960 C CA . GLY B 1 112 ? -9.867 32.5 5.422 1 88 112 GLY B CA 1
ATOM 2961 C C . GLY B 1 112 ? -10.938 31.578 4.863 1 88 112 GLY B C 1
ATOM 2962 O O . GLY B 1 112 ? -12.023 31.469 5.43 1 88 112 GLY B O 1
ATOM 2963 N N . GLY B 1 113 ? -10.648 31.031 3.666 1 89.62 113 GLY B N 1
ATOM 2964 C CA . GLY B 1 113 ? -11.586 30.094 3.08 1 89.62 113 GLY B CA 1
ATOM 2965 C C . GLY B 1 113 ? -12.391 30.688 1.934 1 89.62 113 GLY B C 1
ATOM 2966 O O . GLY B 1 113 ? -13.172 29.984 1.294 1 89.62 113 GLY B O 1
ATOM 2967 N N . ARG B 1 114 ? -12.117 31.922 1.586 1 91 114 ARG B N 1
ATOM 2968 C CA . ARG B 1 114 ? -12.938 32.625 0.591 1 91 114 ARG B CA 1
ATOM 2969 C C . ARG B 1 114 ? -12.398 32.375 -0.816 1 91 114 ARG B C 1
ATOM 2971 O O . ARG B 1 114 ? -13.086 32.625 -1.803 1 91 114 ARG B O 1
ATOM 2978 N N . GLN B 1 115 ? -11.211 31.922 -0.878 1 90.62 115 GLN B N 1
ATOM 2979 C CA . GLN B 1 115 ? -10.586 31.688 -2.174 1 90.62 115 GLN B CA 1
ATOM 2980 C C . GLN B 1 115 ? -9.938 30.297 -2.223 1 90.62 115 GLN B C 1
ATOM 2982 O O . GLN B 1 115 ? -9.219 29.906 -1.3 1 90.62 115 GLN B O 1
ATOM 2987 N N . LEU B 1 116 ? -10.305 29.562 -3.256 1 89.19 116 LEU B N 1
ATOM 2988 C CA . LEU B 1 116 ? -9.68 28.266 -3.527 1 89.19 116 LEU B CA 1
ATOM 2989 C C . LEU B 1 116 ? -8.898 28.312 -4.836 1 89.19 116 LEU B C 1
ATOM 2991 O O . LEU B 1 116 ? -9.453 28.609 -5.891 1 89.19 116 LEU B O 1
ATOM 2995 N N . THR B 1 117 ? -7.652 28.109 -4.758 1 91.06 117 THR B N 1
ATOM 2996 C CA . THR B 1 117 ? -6.848 28.031 -5.973 1 91.06 117 THR B CA 1
ATOM 2997 C C . THR B 1 117 ? -6.586 26.578 -6.348 1 91.06 117 THR B C 1
ATOM 2999 O O . THR B 1 117 ? -6.395 25.734 -5.469 1 91.06 117 THR B O 1
ATOM 3002 N N . CYS B 1 118 ? -6.621 26.25 -7.566 1 88.62 118 CYS B N 1
ATOM 3003 C CA . CYS B 1 118 ? -6.352 24.938 -8.125 1 88.62 118 CYS B CA 1
ATOM 3004 C C . CYS B 1 118 ? -5.211 25 -9.141 1 88.62 118 CYS B C 1
ATOM 3006 O O . CYS B 1 118 ? -5.305 25.688 -10.148 1 88.62 118 CYS B O 1
ATOM 3008 N N . GLU B 1 119 ? -4.191 24.328 -8.859 1 89.69 119 GLU B N 1
ATOM 3009 C CA . GLU B 1 119 ? -3.031 24.266 -9.742 1 89.69 119 GLU B CA 1
ATOM 3010 C C . GLU B 1 119 ? -2.725 22.812 -10.148 1 89.69 119 GLU B C 1
ATOM 3012 O O . GLU B 1 119 ? -2.535 21.953 -9.289 1 89.69 119 GLU B O 1
ATOM 3017 N N . PRO B 1 120 ? -2.758 22.562 -11.43 1 87.12 120 PRO B N 1
ATOM 3018 C CA . PRO B 1 120 ? -2.412 21.203 -11.852 1 87.12 120 PRO B CA 1
ATOM 3019 C C . PRO B 1 120 ? -0.975 20.812 -11.5 1 87.12 120 PRO B C 1
ATOM 3021 O O . PRO B 1 120 ? -0.065 21.641 -11.633 1 87.12 120 PRO B O 1
ATOM 3024 N N . LEU B 1 121 ? -0.932 19.578 -10.906 1 88 121 LEU B N 1
ATOM 3025 C CA . LEU B 1 121 ? 0.396 19.031 -10.625 1 88 121 LEU B CA 1
ATOM 3026 C C . LEU B 1 121 ? 0.897 18.203 -11.797 1 88 121 LEU B C 1
ATOM 3028 O O . LEU B 1 121 ? 0.136 17.422 -12.391 1 88 121 LEU B O 1
ATOM 3032 N N . GLY B 1 122 ? 1.487 18.766 -12.82 1 68.44 122 GLY B N 1
ATOM 3033 C CA . GLY B 1 122 ? 1.993 18.094 -14 1 68.44 122 GLY B CA 1
ATOM 3034 C C . GLY B 1 122 ? 2.217 16.609 -13.797 1 68.44 122 GLY B C 1
ATOM 3035 O O . GLY B 1 122 ? 1.909 16.078 -12.734 1 68.44 122 GLY B O 1
ATOM 3036 N N . ALA B 1 123 ? 2.398 16.016 -14.961 1 60.53 123 ALA B N 1
ATOM 3037 C CA . ALA B 1 123 ? 2.699 14.586 -15 1 60.53 123 ALA B CA 1
ATOM 3038 C C . ALA B 1 123 ? 3.969 14.273 -14.211 1 60.53 123 ALA B C 1
ATOM 3040 O O . ALA B 1 123 ? 4.98 14.961 -14.352 1 60.53 123 ALA B O 1
ATOM 3041 N N . PHE B 1 124 ? 3.795 13.828 -13.031 1 58.88 124 PHE B N 1
ATOM 3042 C CA . PHE B 1 124 ? 4.934 13.258 -12.32 1 58.88 124 PHE B CA 1
ATOM 3043 C C . PHE B 1 124 ? 5.219 11.844 -12.805 1 58.88 124 PHE B C 1
ATOM 3045 O O . PHE B 1 124 ? 4.309 11.141 -13.258 1 58.88 124 PHE B O 1
ATOM 3052 N N . SER B 1 125 ? 6.457 11.602 -13.219 1 55.41 125 SER B N 1
ATOM 3053 C CA . SER B 1 125 ? 6.797 10.227 -13.57 1 55.41 125 SER B CA 1
ATOM 3054 C C . SER B 1 125 ? 6.176 9.234 -12.594 1 55.41 125 SER B C 1
ATOM 3056 O O . SER B 1 125 ? 5.914 8.078 -12.945 1 55.41 125 SER B O 1
ATOM 3058 N N . GLY B 1 126 ? 5.762 9.93 -11.516 1 64.62 126 GLY B N 1
ATOM 3059 C CA . GLY B 1 126 ? 5.199 9 -10.547 1 64.62 126 GLY B CA 1
ATOM 3060 C C . GLY B 1 126 ? 3.715 9.195 -10.32 1 64.62 126 GLY B C 1
ATOM 3061 O O . GLY B 1 126 ? 3.016 9.734 -11.18 1 64.62 126 GLY B O 1
ATOM 3062 N N . GLY B 1 127 ? 3.152 8.453 -9.438 1 77.75 127 GLY B N 1
ATOM 3063 C CA . GLY B 1 127 ? 1.751 8.484 -9.047 1 77.75 127 GLY B CA 1
ATOM 3064 C C . GLY B 1 127 ? 1.463 9.469 -7.93 1 77.75 127 GLY B C 1
ATOM 3065 O O . GLY B 1 127 ? 2.17 10.469 -7.781 1 77.75 127 GLY B O 1
ATOM 3066 N N . SER B 1 128 ? 0.485 9.43 -7.273 1 85.62 128 SER B N 1
ATOM 3067 C CA . SER B 1 128 ? -0.035 10.297 -6.223 1 85.62 128 SER B CA 1
ATOM 3068 C C . SER B 1 128 ? 0.952 10.422 -5.066 1 85.62 128 SER B C 1
ATOM 3070 O O . SER B 1 128 ? 1.064 11.484 -4.449 1 85.62 128 SER B O 1
ATOM 3072 N N . HIS B 1 129 ? 1.788 9.414 -4.812 1 92.56 129 HIS B N 1
ATOM 3073 C CA . HIS B 1 129 ? 2.756 9.461 -3.721 1 92.56 129 HIS B CA 1
ATOM 3074 C C . HIS B 1 129 ? 3.873 10.453 -4.016 1 92.56 129 HIS B C 1
ATOM 3076 O O . HIS B 1 129 ? 4.191 11.297 -3.176 1 92.56 129 HIS B O 1
ATOM 3082 N N . GLU B 1 130 ? 4.434 10.383 -5.207 1 91.31 130 GLU B N 1
ATOM 3083 C CA . GLU B 1 130 ? 5.516 11.273 -5.605 1 91.31 130 GLU B CA 1
ATOM 3084 C C . GLU B 1 130 ? 5.047 12.727 -5.629 1 91.31 130 GLU B C 1
ATOM 3086 O O . GLU B 1 130 ? 5.785 13.633 -5.23 1 91.31 130 GLU B O 1
ATOM 3091 N N . ALA B 1 131 ? 3.84 12.898 -6.094 1 92.25 131 ALA B N 1
ATOM 3092 C CA . ALA B 1 131 ? 3.279 14.242 -6.148 1 92.25 131 ALA B CA 1
ATOM 3093 C C . ALA B 1 131 ? 3.217 14.867 -4.758 1 92.25 131 ALA B C 1
ATOM 3095 O O . ALA B 1 131 ? 3.598 16.031 -4.574 1 92.25 131 ALA B O 1
ATOM 3096 N N . LEU B 1 132 ? 2.768 14.125 -3.797 1 95.5 132 LEU B N 1
ATOM 3097 C CA . LEU B 1 132 ? 2.678 14.633 -2.432 1 95.5 132 LEU B CA 1
ATOM 3098 C C . LEU B 1 132 ? 4.055 15.023 -1.903 1 95.5 132 LEU B C 1
ATOM 3100 O O . LEU B 1 132 ? 4.234 16.125 -1.368 1 95.5 132 LEU B O 1
ATOM 3104 N N . TRP B 1 133 ? 4.988 14.117 -2.072 1 96.75 133 TRP B N 1
ATOM 3105 C CA . TRP B 1 133 ? 6.312 14.328 -1.498 1 96.75 133 TRP B CA 1
ATOM 3106 C C . TRP B 1 133 ? 7.012 15.508 -2.17 1 96.75 133 TRP B C 1
ATOM 3108 O O . TRP B 1 133 ? 7.746 16.25 -1.521 1 96.75 133 TRP B O 1
ATOM 3118 N N . THR B 1 134 ? 6.77 15.711 -3.391 1 93.12 134 THR B N 1
ATOM 3119 C CA . THR B 1 134 ? 7.402 16.797 -4.121 1 93.12 134 THR B CA 1
ATOM 3120 C C . THR B 1 134 ? 6.934 18.156 -3.59 1 93.12 134 THR B C 1
ATOM 3122 O O . THR B 1 134 ? 7.633 19.156 -3.73 1 93.12 134 THR B O 1
ATOM 3125 N N . LEU B 1 135 ? 5.793 18.188 -2.969 1 95.62 135 LEU B N 1
ATOM 3126 C CA . LEU B 1 135 ? 5.242 19.422 -2.424 1 95.62 135 LEU B CA 1
ATOM 3127 C C . LEU B 1 135 ? 5.828 19.719 -1.047 1 95.62 135 LEU B C 1
ATOM 3129 O O . LEU B 1 135 ? 5.695 20.844 -0.537 1 95.62 135 LEU B O 1
ATOM 3133 N N . MET B 1 136 ? 6.492 18.766 -0.422 1 96 136 MET B N 1
ATOM 3134 C CA . MET B 1 136 ? 6.918 18.859 0.973 1 96 136 MET B CA 1
ATOM 3135 C C . MET B 1 136 ? 7.875 20.016 1.184 1 96 136 MET B C 1
ATOM 3137 O O . MET B 1 136 ? 7.695 20.812 2.109 1 96 136 MET B O 1
ATOM 3141 N N . PRO B 1 137 ? 8.852 20.203 0.292 1 94.94 137 PRO B N 1
ATOM 3142 C CA . PRO B 1 137 ? 9.758 21.344 0.517 1 94.94 137 PRO B CA 1
ATOM 3143 C C . PRO B 1 137 ? 9.039 22.688 0.511 1 94.94 137 PRO B C 1
ATOM 3145 O O . PRO B 1 137 ? 9.297 23.531 1.369 1 94.94 137 PRO B O 1
ATOM 3148 N N . SER B 1 138 ? 8.18 22.859 -0.426 1 95.12 138 SER B N 1
ATOM 3149 C CA . SER B 1 138 ? 7.418 24.109 -0.485 1 95.12 138 SER B CA 1
ATOM 3150 C C . SER B 1 138 ? 6.539 24.281 0.75 1 95.12 138 SER B C 1
ATOM 3152 O O . SER B 1 138 ? 6.387 25.391 1.262 1 95.12 138 SER B O 1
ATOM 3154 N N . TYR B 1 139 ? 5.961 23.234 1.152 1 96.31 139 TYR B N 1
ATOM 3155 C CA . TYR B 1 139 ? 5.117 23.266 2.342 1 96.31 139 TYR B CA 1
ATOM 3156 C C . TYR B 1 139 ? 5.93 23.641 3.576 1 96.31 139 TYR B C 1
ATOM 3158 O O . TYR B 1 139 ? 5.516 24.5 4.355 1 96.31 139 TYR B O 1
ATOM 3166 N N . LEU B 1 140 ? 7.074 22.953 3.76 1 95 140 LEU B N 1
ATOM 3167 C CA . LEU B 1 140 ? 7.91 23.234 4.926 1 95 140 LEU B CA 1
ATOM 3168 C C . LEU B 1 140 ? 8.414 24.672 4.906 1 95 140 LEU B C 1
ATOM 3170 O O . LEU B 1 140 ? 8.484 25.328 5.953 1 95 140 LEU B O 1
ATOM 3174 N N . ALA B 1 141 ? 8.719 25.156 3.762 1 93.69 141 ALA B N 1
ATOM 3175 C CA . ALA B 1 141 ? 9.109 26.562 3.631 1 93.69 141 ALA B CA 1
ATOM 3176 C C . ALA B 1 141 ? 7.973 27.5 4.039 1 93.69 141 ALA B C 1
ATOM 3178 O O . ALA B 1 141 ? 8.203 28.516 4.695 1 93.69 141 ALA B O 1
ATOM 3179 N N . HIS B 1 142 ? 6.82 27.141 3.627 1 93.19 142 HIS B N 1
ATOM 3180 C CA . HIS B 1 142 ? 5.633 27.922 3.973 1 93.19 142 HIS B CA 1
ATOM 3181 C C . HIS B 1 142 ? 5.418 27.953 5.48 1 93.19 142 HIS B C 1
ATOM 3183 O O . HIS B 1 142 ? 5.184 29.016 6.059 1 93.19 142 HIS B O 1
ATOM 3189 N N . ILE B 1 143 ? 5.535 26.828 6.102 1 92.31 143 ILE B N 1
ATOM 3190 C CA . ILE B 1 143 ? 5.324 26.719 7.543 1 92.31 143 ILE B CA 1
ATOM 3191 C C . ILE B 1 143 ? 6.402 27.516 8.281 1 92.31 143 ILE B C 1
ATOM 3193 O O . ILE B 1 143 ? 6.117 28.188 9.273 1 92.31 143 ILE B O 1
ATOM 3197 N N . ARG B 1 144 ? 7.574 27.438 7.797 1 88.94 144 ARG B N 1
ATOM 3198 C CA . ARG B 1 144 ? 8.656 28.203 8.398 1 88.94 144 ARG B CA 1
ATOM 3199 C C . ARG B 1 144 ? 8.398 29.703 8.289 1 88.94 144 ARG B C 1
ATOM 3201 O O . ARG B 1 144 ? 8.641 30.453 9.234 1 88.94 144 ARG B O 1
ATOM 3208 N N . SER B 1 145 ? 7.941 30.062 7.191 1 88.75 145 SER B N 1
ATOM 3209 C CA . SER B 1 145 ? 7.656 31.484 6.98 1 88.75 145 SER B CA 1
ATOM 3210 C C . SER B 1 145 ? 6.551 31.969 7.914 1 88.75 145 SER B C 1
ATOM 3212 O O . SER B 1 145 ? 6.602 33.094 8.414 1 88.75 145 SER B O 1
ATOM 3214 N N . LEU B 1 146 ? 5.57 31.141 8.133 1 86.25 146 LEU B N 1
ATOM 3215 C CA . LEU B 1 146 ? 4.492 31.469 9.055 1 86.25 146 LEU B CA 1
ATOM 3216 C C . LEU B 1 146 ? 5.02 31.578 10.484 1 86.25 146 LEU B C 1
ATOM 3218 O O . LEU B 1 146 ? 4.609 32.469 11.234 1 86.25 146 LEU B O 1
ATOM 3222 N N . ALA B 1 147 ? 5.879 30.672 10.812 1 84.44 147 ALA B N 1
ATOM 3223 C CA . ALA B 1 147 ? 6.445 30.656 12.156 1 84.44 147 ALA B CA 1
ATOM 3224 C C . ALA B 1 147 ? 7.301 31.906 12.406 1 84.44 147 ALA B C 1
ATOM 3226 O O . ALA B 1 147 ? 7.273 32.469 13.5 1 84.44 147 ALA B O 1
ATOM 3227 N N . LEU B 1 148 ? 8.047 32.281 11.5 1 81.69 148 LEU B N 1
ATOM 3228 C CA . LEU B 1 148 ? 8.945 33.438 11.617 1 81.69 148 LEU B CA 1
ATOM 3229 C C . LEU B 1 148 ? 8.148 34.719 11.719 1 81.69 148 LEU B C 1
ATOM 3231 O O . LEU B 1 148 ? 8.609 35.688 12.32 1 81.69 148 LEU B O 1
ATOM 3235 N N . GLY B 1 149 ? 7.051 34.688 11.094 1 78.88 149 GLY B N 1
ATOM 3236 C CA . GLY B 1 149 ? 6.215 35.875 11.156 1 78.88 149 GLY B CA 1
ATOM 3237 C C . GLY B 1 149 ? 5.434 36 12.453 1 78.88 149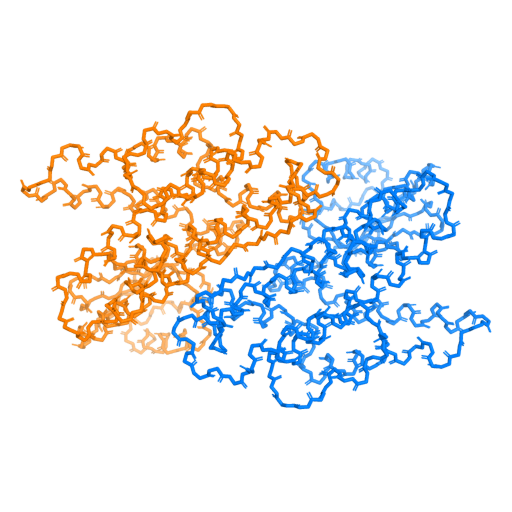 GLY B C 1
ATOM 3238 O O . GLY B 1 149 ? 4.906 37.062 12.773 1 78.88 149 GLY B O 1
ATOM 3239 N N . ALA B 1 150 ? 5.453 34.906 13.148 1 77.44 150 ALA B N 1
ATOM 3240 C CA . ALA B 1 150 ? 4.707 34.875 14.406 1 77.44 150 ALA B CA 1
ATOM 3241 C C . ALA B 1 150 ? 5.559 35.406 15.562 1 77.44 150 ALA B C 1
ATOM 3243 O O . ALA B 1 150 ? 6.773 35.188 15.586 1 77.44 150 ALA B O 1
ATOM 3244 N N . SER B 1 151 ? 5.211 36.312 16.281 1 69.88 151 SER B N 1
ATOM 3245 C CA . SER B 1 151 ? 5.926 37.062 17.312 1 69.88 151 SER B CA 1
ATOM 3246 C C . SER B 1 151 ? 6.488 36.125 18.375 1 69.88 151 SER B C 1
ATOM 3248 O O . SER B 1 151 ? 7.512 36.438 19 1 69.88 151 SER B O 1
ATOM 3250 N N . ASN B 1 152 ? 5.988 34.938 18.547 1 68.88 152 ASN B N 1
ATOM 3251 C CA . ASN B 1 152 ? 6.375 34.125 19.703 1 68.88 152 ASN B CA 1
ATOM 3252 C C . ASN B 1 152 ? 7.066 32.844 19.297 1 68.88 152 ASN B C 1
ATOM 3254 O O . ASN B 1 152 ? 7.152 31.906 20.078 1 68.88 152 ASN B O 1
ATOM 3258 N N . VAL B 1 153 ? 7.539 32.875 18.125 1 69.75 153 VAL B N 1
ATOM 3259 C CA . VAL B 1 153 ? 8.18 31.625 17.703 1 69.75 153 VAL B CA 1
ATOM 3260 C C . VAL B 1 153 ? 9.695 31.797 17.719 1 69.75 153 VAL B C 1
ATOM 3262 O O . VAL B 1 153 ? 10.234 32.75 17.172 1 69.75 153 VAL B O 1
ATOM 3265 N N . ASP B 1 154 ? 10.438 31.047 18.578 1 69.06 154 ASP B N 1
ATOM 3266 C CA . ASP B 1 154 ? 11.898 31.062 18.625 1 69.06 154 ASP B CA 1
ATOM 3267 C C . ASP B 1 154 ? 12.484 30.031 17.656 1 69.06 154 ASP B C 1
ATOM 3269 O O . ASP B 1 154 ? 11.758 29.188 17.125 1 69.06 154 ASP B O 1
ATOM 3273 N N . ALA B 1 155 ? 13.719 30.312 17.375 1 67.81 155 ALA B N 1
ATOM 3274 C CA . ALA B 1 155 ? 14.461 29.438 16.453 1 67.81 155 ALA B CA 1
ATOM 3275 C C . ALA B 1 155 ? 14.32 27.969 16.844 1 67.81 155 ALA B C 1
ATOM 3277 O O . ALA B 1 155 ? 14.258 27.094 15.984 1 67.81 155 ALA B O 1
ATOM 3278 N N . ASP B 1 156 ? 14.227 27.688 17.953 1 73.25 156 ASP B N 1
ATOM 3279 C CA . ASP B 1 156 ? 14.141 26.328 18.469 1 73.25 156 ASP B CA 1
ATOM 3280 C C . ASP B 1 156 ? 12.836 25.656 18.031 1 73.25 156 ASP B C 1
ATOM 3282 O O . ASP B 1 156 ? 12.773 24.438 17.891 1 73.25 156 ASP B O 1
ATOM 3286 N N . ASP B 1 157 ? 11.969 26.547 17.656 1 78.88 157 ASP B N 1
ATOM 3287 C CA . ASP B 1 157 ? 10.656 26.016 17.312 1 78.88 157 ASP B CA 1
ATOM 3288 C C . ASP B 1 157 ? 10.648 25.469 15.891 1 78.88 157 ASP B C 1
ATOM 3290 O O . ASP B 1 157 ? 9.875 24.547 15.578 1 78.88 157 ASP B O 1
ATOM 3294 N N . THR B 1 158 ? 11.594 25.969 15.133 1 87 158 THR B N 1
ATOM 3295 C CA . THR B 1 158 ? 11.594 25.547 13.734 1 87 158 THR B CA 1
ATOM 3296 C C . THR B 1 158 ? 12.703 24.531 13.484 1 87 158 THR B C 1
ATOM 3298 O O . THR B 1 158 ? 12.781 23.953 12.398 1 87 158 THR B O 1
ATOM 3301 N N . ALA B 1 159 ? 13.508 24.234 14.484 1 90.88 159 ALA B N 1
ATOM 3302 C CA . ALA B 1 159 ? 14.672 23.375 14.336 1 90.88 159 ALA B CA 1
ATOM 3303 C C . ALA B 1 159 ? 14.281 22 13.812 1 90.88 159 ALA B C 1
ATOM 3305 O O . ALA B 1 159 ? 14.93 21.469 12.914 1 90.88 159 ALA B O 1
ATOM 3306 N N . PRO B 1 160 ? 13.234 21.422 14.352 1 92.31 160 PRO B N 1
ATOM 3307 C CA . PRO B 1 160 ? 12.875 20.094 13.844 1 92.31 160 PRO B CA 1
ATOM 3308 C C . PRO B 1 160 ? 12.523 20.109 12.359 1 92.31 160 PRO B C 1
ATOM 3310 O O . PRO B 1 160 ? 12.805 19.141 11.648 1 92.31 160 PRO B O 1
ATOM 3313 N N . ILE B 1 161 ? 11.922 21.156 11.891 1 93.44 161 ILE B N 1
ATOM 3314 C CA . ILE B 1 161 ? 11.562 21.297 10.484 1 93.44 161 ILE B CA 1
ATOM 3315 C C . ILE B 1 161 ? 12.82 21.406 9.641 1 93.44 161 ILE B C 1
ATOM 3317 O O . ILE B 1 161 ? 12.938 20.75 8.602 1 93.44 161 ILE B O 1
ATOM 3321 N N . GLU B 1 162 ? 13.742 22.203 10.117 1 93.25 162 GLU B N 1
ATOM 3322 C CA . GLU B 1 162 ? 15 22.391 9.406 1 93.25 162 GLU B CA 1
ATOM 3323 C C . GLU B 1 162 ? 15.805 21.094 9.344 1 93.25 162 GLU B C 1
ATOM 3325 O O . GLU B 1 162 ? 16.422 20.781 8.328 1 93.25 162 GLU B O 1
ATOM 3330 N N . ARG B 1 163 ? 15.789 20.391 10.414 1 95.31 163 ARG B N 1
ATOM 3331 C CA . ARG B 1 163 ? 16.5 19.109 10.453 1 95.31 163 ARG B CA 1
ATOM 3332 C C . ARG B 1 163 ? 15.891 18.125 9.469 1 95.31 163 ARG B C 1
ATOM 3334 O O . ARG B 1 163 ? 16.609 17.391 8.781 1 95.31 163 ARG B O 1
ATOM 3341 N N . LEU B 1 164 ? 14.594 18.062 9.391 1 96.12 164 LEU B N 1
ATOM 3342 C CA . LEU B 1 164 ? 13.93 17.203 8.438 1 96.12 164 LEU B CA 1
ATOM 3343 C C . LEU B 1 164 ? 14.289 17.578 7.004 1 96.12 164 LEU B C 1
ATOM 3345 O O . LEU B 1 164 ? 14.586 16.719 6.176 1 96.12 164 LEU B O 1
ATOM 3349 N N . GLU B 1 165 ? 14.25 18.844 6.734 1 95.44 165 GLU B N 1
ATOM 3350 C CA . GLU B 1 165 ? 14.57 19.328 5.398 1 95.44 165 GLU B CA 1
ATOM 3351 C C . GLU B 1 165 ? 15.984 18.938 4.988 1 95.44 165 GLU B C 1
ATOM 3353 O O . GLU B 1 165 ? 16.203 18.453 3.877 1 95.44 165 GLU B O 1
ATOM 3358 N N . SER B 1 166 ? 16.859 19.234 5.895 1 95.69 166 SER B N 1
ATOM 3359 C CA . SER B 1 166 ? 18.266 18.906 5.621 1 95.69 166 SER B CA 1
ATOM 3360 C C . SER B 1 166 ? 18.453 17.406 5.41 1 95.69 166 SER B C 1
ATOM 3362 O O . SER B 1 166 ? 19.203 16.984 4.527 1 95.69 166 SER B O 1
ATOM 3364 N N . PHE B 1 167 ? 17.812 16.656 6.191 1 97 167 PHE B N 1
ATOM 3365 C CA . PHE B 1 167 ? 17.906 15.203 6.102 1 97 167 PHE B CA 1
ATOM 3366 C C . PHE B 1 167 ? 17.391 14.711 4.754 1 97 167 PHE B C 1
ATOM 3368 O O . PHE B 1 167 ? 18.062 13.938 4.07 1 97 167 PHE B O 1
ATOM 3375 N N . VAL B 1 168 ? 16.25 15.164 4.375 1 96.62 168 VAL B N 1
ATOM 3376 C CA . VAL B 1 168 ? 15.609 14.734 3.135 1 96.62 168 VAL B CA 1
ATOM 3377 C C . VAL B 1 168 ? 16.469 15.156 1.943 1 96.62 168 VAL B C 1
ATOM 3379 O O . VAL B 1 168 ? 16.609 14.398 0.981 1 96.62 168 VAL B O 1
ATOM 3382 N N . LYS B 1 169 ? 17 16.312 2.006 1 96.25 169 LYS B N 1
ATOM 3383 C CA . LYS B 1 169 ? 17.906 16.781 0.961 1 96.25 169 LYS B CA 1
ATOM 3384 C C . LYS B 1 169 ? 19.109 15.859 0.838 1 96.25 169 LYS B C 1
ATOM 3386 O O . LYS B 1 169 ? 19.531 15.516 -0.27 1 96.25 169 LYS B O 1
ATOM 3391 N N . ALA B 1 170 ? 19.625 15.477 1.939 1 96.69 170 ALA B N 1
ATOM 3392 C CA . ALA B 1 170 ? 20.797 14.602 1.96 1 96.69 170 ALA B CA 1
ATOM 3393 C C . ALA B 1 170 ? 20.469 13.227 1.383 1 96.69 170 ALA B C 1
ATOM 3395 O O . ALA B 1 170 ? 21.328 12.547 0.834 1 96.69 170 ALA B O 1
ATOM 3396 N N . LYS B 1 171 ? 19.234 12.836 1.472 1 97.25 171 LYS B N 1
ATOM 3397 C CA . LYS B 1 171 ? 18.797 11.531 0.969 1 97.25 171 LYS B CA 1
ATOM 3398 C C . LYS B 1 171 ? 18.469 11.602 -0.521 1 97.25 171 LYS B C 1
ATOM 3400 O O . LYS B 1 171 ? 18.031 10.617 -1.111 1 97.25 171 LYS B O 1
ATOM 3405 N N . GLY B 1 172 ? 18.656 12.719 -1.131 1 95.5 172 GLY B N 1
ATOM 3406 C CA . GLY B 1 172 ? 18.422 12.867 -2.559 1 95.5 172 GLY B CA 1
ATOM 3407 C C . GLY B 1 172 ? 17.078 13.5 -2.887 1 95.5 172 GLY B C 1
ATOM 3408 O O . GLY B 1 172 ? 16.688 13.562 -4.055 1 95.5 172 GLY B O 1
ATOM 3409 N N . GLY B 1 173 ? 16.359 13.961 -1.853 1 96.19 173 GLY B N 1
ATOM 3410 C CA . GLY B 1 173 ? 15.086 14.617 -2.064 1 96.19 173 GLY B CA 1
ATOM 3411 C C . GLY B 1 173 ? 13.914 13.875 -1.447 1 96.19 173 GLY B C 1
ATOM 3412 O O . GLY B 1 173 ? 14.078 12.758 -0.948 1 96.19 173 GLY B O 1
ATOM 3413 N N . PRO B 1 174 ? 12.727 14.484 -1.501 1 94.81 174 PRO B N 1
ATOM 3414 C CA . PRO B 1 174 ? 11.578 13.938 -0.77 1 94.81 174 PRO B CA 1
ATOM 3415 C C . PRO B 1 174 ? 11.055 12.641 -1.376 1 94.81 174 PRO B C 1
ATOM 3417 O O . PRO B 1 174 ? 10.359 11.867 -0.698 1 94.81 174 PRO B O 1
ATOM 3420 N N . ASN B 1 175 ? 11.359 12.367 -2.611 1 94.19 175 ASN B N 1
ATOM 3421 C CA . ASN B 1 175 ? 10.906 11.125 -3.238 1 94.19 175 ASN B CA 1
ATOM 3422 C C . ASN B 1 175 ? 11.602 9.906 -2.641 1 94.19 175 ASN B C 1
ATOM 3424 O O . ASN B 1 175 ? 11.234 8.766 -2.939 1 94.19 175 ASN B O 1
ATOM 3428 N N . TRP B 1 176 ? 12.57 10.219 -1.784 1 97.56 176 TRP B N 1
ATOM 3429 C CA . TRP B 1 176 ? 13.242 9.164 -1.031 1 97.56 176 TRP B CA 1
ATOM 3430 C C . TRP B 1 176 ? 12.227 8.312 -0.27 1 97.56 176 TRP B C 1
ATOM 3432 O O . TRP B 1 176 ? 12.359 7.086 -0.209 1 97.56 176 TRP B O 1
ATOM 3442 N N . PHE B 1 177 ? 11.172 8.859 0.282 1 97.94 177 PHE B N 1
ATOM 3443 C CA . PHE B 1 177 ? 10.141 8.133 1.005 1 97.94 177 PHE B CA 1
ATOM 3444 C C . PHE B 1 177 ? 9.477 7.102 0.1 1 97.94 177 PHE B C 1
ATOM 3446 O O . PHE B 1 177 ? 9.32 5.938 0.482 1 97.94 177 PHE B O 1
ATOM 3453 N N . SER B 1 178 ? 9.133 7.508 -1.107 1 95.94 178 SER B N 1
ATOM 3454 C CA . SER B 1 178 ? 8.469 6.617 -2.055 1 95.94 178 SER B CA 1
ATOM 3455 C C . SER B 1 178 ? 9.414 5.531 -2.547 1 95.94 178 SER B C 1
ATOM 3457 O O . SER B 1 178 ? 9 4.391 -2.766 1 95.94 178 SER B O 1
ATOM 3459 N N . THR B 1 179 ? 10.625 5.887 -2.711 1 95.31 179 THR B N 1
ATOM 3460 C CA . THR B 1 179 ? 11.617 4.934 -3.193 1 95.31 179 THR B CA 1
ATOM 3461 C C . THR B 1 179 ? 11.805 3.795 -2.195 1 95.31 179 THR B C 1
ATOM 3463 O O . THR B 1 179 ? 11.812 2.621 -2.576 1 95.31 179 THR B O 1
ATOM 3466 N N . VAL B 1 180 ? 11.969 4.145 -0.975 1 97 180 VAL B N 1
ATOM 3467 C CA . VAL B 1 180 ? 12.164 3.139 0.062 1 97 180 VAL B CA 1
ATOM 3468 C C . VAL B 1 180 ? 10.914 2.273 0.186 1 97 180 VAL B C 1
ATOM 3470 O O . VAL B 1 180 ? 11 1.045 0.245 1 97 180 VAL B O 1
ATOM 3473 N N . ARG B 1 181 ? 9.742 2.932 0.196 1 96.56 181 ARG B N 1
ATOM 3474 C CA . ARG B 1 181 ? 8.484 2.191 0.283 1 96.56 181 ARG B CA 1
ATOM 3475 C C . ARG B 1 181 ? 8.344 1.213 -0.879 1 96.56 181 ARG B C 1
ATOM 3477 O O . ARG B 1 181 ? 7.934 0.067 -0.687 1 96.56 181 ARG B O 1
ATOM 3484 N N . ASN B 1 182 ? 8.688 1.623 -2.076 1 93.81 182 ASN B N 1
ATOM 3485 C CA . ASN B 1 182 ? 8.594 0.77 -3.256 1 93.81 182 ASN B CA 1
ATOM 3486 C C . ASN B 1 182 ? 9.508 -0.444 -3.146 1 93.81 182 ASN B C 1
ATOM 3488 O O . ASN B 1 182 ? 9.125 -1.554 -3.52 1 93.81 182 ASN B O 1
ATOM 3492 N N . ARG B 1 183 ? 10.664 -0.209 -2.678 1 94.81 183 ARG B N 1
ATOM 3493 C CA . ARG B 1 183 ? 11.609 -1.311 -2.508 1 94.81 183 ARG B CA 1
ATOM 3494 C C . ARG B 1 183 ? 11.109 -2.303 -1.463 1 94.81 183 ARG B C 1
ATOM 3496 O O . ARG B 1 183 ? 11.258 -3.514 -1.627 1 94.81 183 ARG B O 1
ATOM 3503 N N . LEU B 1 184 ? 10.523 -1.812 -0.426 1 95.81 184 LEU B N 1
ATOM 3504 C CA . LEU B 1 184 ? 9.953 -2.668 0.609 1 95.81 184 LEU B CA 1
ATOM 3505 C C . LEU B 1 184 ? 8.781 -3.475 0.064 1 95.81 184 LEU B C 1
ATOM 3507 O O . LEU B 1 184 ? 8.719 -4.691 0.243 1 95.81 184 LEU B O 1
ATOM 3511 N N . ASN B 1 185 ? 7.918 -2.83 -0.642 1 95.19 185 ASN B N 1
ATOM 3512 C CA . ASN B 1 185 ? 6.617 -3.389 -0.997 1 95.19 185 ASN B CA 1
ATOM 3513 C C . ASN B 1 185 ? 6.711 -4.309 -2.211 1 95.19 185 ASN B C 1
ATOM 3515 O O . ASN B 1 185 ? 5.977 -5.293 -2.309 1 95.19 185 ASN B O 1
ATOM 3519 N N . TYR B 1 186 ? 7.633 -3.963 -3.121 1 92.5 186 TYR B N 1
ATOM 3520 C CA . TYR B 1 186 ? 7.531 -4.66 -4.398 1 92.5 186 TYR B CA 1
ATOM 3521 C C . TYR B 1 186 ? 8.773 -5.5 -4.66 1 92.5 186 TYR B C 1
ATOM 3523 O O . TYR B 1 186 ? 8.711 -6.52 -5.352 1 92.5 186 TYR B O 1
ATOM 3531 N N . SER B 1 187 ? 9.883 -5.051 -4.188 1 92.38 187 SER B N 1
ATOM 3532 C CA . SER B 1 187 ? 11.109 -5.82 -4.352 1 92.38 187 SER B CA 1
ATOM 3533 C C . SER B 1 187 ? 11.398 -6.668 -3.117 1 92.38 187 SER B C 1
ATOM 3535 O O . SER B 1 187 ? 12.281 -7.527 -3.141 1 92.38 187 SER B O 1
ATOM 3537 N N . HIS B 1 188 ? 10.594 -6.414 -2.111 1 95 188 HIS B N 1
ATOM 3538 C CA . HIS B 1 188 ? 10.82 -7.09 -0.84 1 95 188 HIS B CA 1
ATOM 3539 C C . HIS B 1 188 ? 12.289 -7.023 -0.437 1 95 188 HIS B C 1
ATOM 3541 O O . HIS B 1 188 ? 12.898 -8.047 -0.108 1 95 188 HIS B O 1
ATOM 3547 N N . GLY B 1 189 ? 12.719 -5.758 -0.44 1 92.81 189 GLY B N 1
ATOM 3548 C CA . GLY B 1 189 ? 14.133 -5.5 -0.235 1 92.81 189 GLY B CA 1
ATOM 3549 C C . GLY B 1 189 ? 14.492 -5.25 1.218 1 92.81 189 GLY B C 1
ATOM 3550 O O . GLY B 1 189 ? 13.633 -5.34 2.098 1 92.81 189 GLY B O 1
ATOM 3551 N N . TYR B 1 190 ? 15.805 -5.016 1.525 1 93.88 190 TYR B N 1
ATOM 3552 C CA . TYR B 1 190 ? 16.391 -4.586 2.793 1 93.88 190 TYR B CA 1
ATOM 3553 C C . TYR B 1 190 ? 16.391 -5.727 3.803 1 93.88 190 TYR B C 1
ATOM 3555 O O . TYR B 1 190 ? 16.594 -5.504 5 1 93.88 190 TYR B O 1
ATOM 3563 N N . GLY B 1 191 ? 16.016 -6.941 3.322 1 93.62 191 GLY B N 1
ATOM 3564 C CA . GLY B 1 191 ? 15.938 -8.047 4.262 1 93.62 191 GLY B CA 1
ATOM 3565 C C . GLY B 1 191 ? 14.773 -7.93 5.23 1 93.62 191 GLY B C 1
ATOM 3566 O O . GLY B 1 191 ? 14.82 -8.484 6.332 1 93.62 191 GLY B O 1
ATOM 3567 N N . ALA B 1 192 ? 13.766 -7.191 4.844 1 94.19 192 ALA B N 1
ATOM 3568 C CA . ALA B 1 192 ? 12.617 -6.918 5.711 1 94.19 192 ALA B CA 1
ATOM 3569 C C . ALA B 1 192 ? 11.57 -8.023 5.602 1 94.19 192 ALA B C 1
ATOM 3571 O O . ALA B 1 192 ? 10.617 -8.062 6.383 1 94.19 192 ALA B O 1
ATOM 3572 N N . TRP B 1 193 ? 11.734 -8.891 4.676 1 95.25 193 TRP B N 1
ATOM 3573 C CA . TRP B 1 193 ? 10.805 -9.977 4.41 1 95.25 193 TRP B CA 1
ATOM 3574 C C . TRP B 1 193 ? 11.492 -11.336 4.543 1 95.25 193 TRP B C 1
ATOM 3576 O O . TRP B 1 193 ? 12.703 -11.438 4.34 1 95.25 193 TRP B O 1
ATOM 3586 N N . HIS B 1 194 ? 10.719 -12.32 4.895 1 94.06 194 HIS B N 1
ATOM 3587 C CA . HIS B 1 194 ? 11.25 -13.68 4.949 1 94.06 194 HIS B CA 1
ATOM 3588 C C . HIS B 1 194 ? 11.961 -14.055 3.652 1 94.06 194 HIS B C 1
ATOM 3590 O O . HIS B 1 194 ? 11.461 -13.75 2.562 1 94.06 194 HIS B O 1
ATOM 3596 N N . PRO B 1 195 ? 13.188 -14.664 3.674 1 92.94 195 PRO B N 1
ATOM 3597 C CA . PRO B 1 195 ? 13.852 -15.25 4.84 1 92.94 195 PRO B CA 1
ATOM 3598 C C . PRO B 1 195 ? 14.781 -14.266 5.543 1 92.94 195 PRO B C 1
ATOM 3600 O O . PRO B 1 195 ? 15.68 -14.68 6.285 1 92.94 195 PRO B O 1
ATOM 3603 N N . TYR B 1 196 ? 14.648 -13.023 5.367 1 92.38 196 TYR B N 1
ATOM 3604 C CA . TYR B 1 196 ? 15.289 -11.914 6.059 1 92.38 196 TYR B CA 1
ATOM 3605 C C . TYR B 1 196 ? 16.797 -11.914 5.816 1 92.38 196 TYR B C 1
ATOM 3607 O O . TYR B 1 196 ? 17.578 -11.641 6.727 1 92.38 196 TYR B O 1
ATOM 3615 N N . VAL B 1 197 ? 17.062 -12.344 4.637 1 87.88 197 VAL B N 1
ATOM 3616 C CA . VAL B 1 197 ? 18.484 -12.414 4.27 1 87.88 197 VAL B CA 1
ATOM 3617 C C . VAL B 1 197 ? 19.062 -11.008 4.207 1 87.88 197 VAL B C 1
ATOM 3619 O O . VAL B 1 197 ? 18.469 -10.102 3.619 1 87.88 197 VAL B O 1
ATOM 3622 N N . LYS B 1 198 ? 20.203 -10.719 4.871 1 84.19 198 LYS B N 1
ATOM 3623 C CA . LYS B 1 198 ? 20.969 -9.477 4.844 1 84.19 198 LYS B CA 1
ATOM 3624 C C . LYS B 1 198 ? 20.188 -8.336 5.496 1 84.19 198 LYS B C 1
ATOM 3626 O O . LYS B 1 198 ? 20.219 -7.203 5.016 1 84.19 198 LYS B O 1
ATOM 3631 N N . SER B 1 199 ? 19.406 -8.75 6.488 1 86.56 199 SER B N 1
ATOM 3632 C CA . SER B 1 199 ? 18.734 -7.707 7.254 1 86.56 199 SER B CA 1
ATOM 3633 C C . SER B 1 199 ? 19.734 -6.746 7.887 1 86.56 199 SER B C 1
ATOM 3635 O O . SER B 1 199 ? 20.781 -7.168 8.383 1 86.56 199 SER B O 1
ATOM 3637 N N . THR B 1 200 ? 19.453 -5.52 7.809 1 77.12 200 THR B N 1
ATOM 3638 C CA . THR B 1 200 ? 20.422 -4.512 8.234 1 77.12 200 THR B CA 1
ATOM 3639 C C . THR B 1 200 ? 20.062 -3.965 9.609 1 77.12 200 THR B C 1
ATOM 3641 O O . THR B 1 200 ? 20.859 -3.238 10.219 1 77.12 200 THR B O 1
ATOM 3644 N N . CYS B 1 201 ? 18.875 -4.254 10.086 1 80.69 201 CYS B N 1
ATOM 3645 C CA . CYS B 1 201 ? 18.469 -3.623 11.336 1 80.69 201 CYS B CA 1
ATOM 3646 C C . CYS B 1 201 ? 17.891 -4.648 12.305 1 80.69 201 CYS B C 1
ATOM 3648 O O . CYS B 1 201 ? 17.438 -5.715 11.891 1 80.69 201 CYS B O 1
ATOM 3650 N N . ALA B 1 202 ? 18.062 -4.25 13.594 1 82.75 202 ALA B N 1
ATOM 3651 C CA . ALA B 1 202 ? 17.438 -5.051 14.648 1 82.75 202 ALA B CA 1
ATOM 3652 C C . ALA B 1 202 ? 15.961 -4.707 14.797 1 82.75 202 ALA B C 1
ATOM 3654 O O . ALA B 1 202 ? 15.594 -3.531 14.828 1 82.75 202 ALA B O 1
ATOM 3655 N N . PRO B 1 203 ? 15.172 -5.836 14.82 1 80.81 203 PRO B N 1
ATOM 3656 C CA . PRO B 1 203 ? 13.727 -5.609 14.898 1 80.81 203 PRO B CA 1
ATOM 3657 C C . PRO B 1 203 ? 13.336 -4.699 16.062 1 80.81 203 PRO B C 1
ATOM 3659 O O . PRO B 1 203 ? 12.43 -3.873 15.93 1 80.81 203 PRO B O 1
ATOM 3662 N N . GLU B 1 204 ? 14.008 -4.812 17.156 1 84.31 204 GLU B N 1
ATOM 3663 C CA . GLU B 1 204 ? 13.672 -4.023 18.344 1 84.31 204 GLU B CA 1
ATOM 3664 C C . GLU B 1 204 ? 13.969 -2.543 18.125 1 84.31 204 GLU B C 1
ATOM 3666 O O . GLU B 1 204 ? 13.273 -1.678 18.656 1 84.31 204 GLU B O 1
ATOM 3671 N N . GLN B 1 205 ? 14.93 -2.314 17.359 1 90.62 205 GLN B N 1
ATOM 3672 C CA . GLN B 1 205 ? 15.305 -0.923 17.125 1 90.62 205 GLN B CA 1
ATOM 3673 C C . GLN B 1 205 ? 14.297 -0.241 16.203 1 90.62 205 GLN B C 1
ATOM 3675 O O . GLN B 1 205 ? 14.016 0.95 16.344 1 90.62 205 GLN B O 1
ATOM 3680 N N . ILE B 1 206 ? 13.789 -1.054 15.312 1 91.69 206 ILE B N 1
ATOM 3681 C CA . ILE B 1 206 ? 12.812 -0.51 14.375 1 91.69 206 ILE B CA 1
ATOM 3682 C C . ILE B 1 206 ? 11.531 -0.143 15.125 1 91.69 206 ILE B C 1
ATOM 3684 O O . ILE B 1 206 ? 10.977 0.935 14.914 1 91.69 206 ILE B O 1
ATOM 3688 N N . GLY B 1 207 ? 11.164 -1.052 16 1 90.94 207 GLY B N 1
ATOM 3689 C CA . GLY B 1 207 ? 9.977 -0.778 16.797 1 90.94 207 GLY B CA 1
ATOM 3690 C C . GLY B 1 207 ? 10.102 0.485 17.625 1 90.94 207 GLY B C 1
ATOM 3691 O O . GLY B 1 207 ? 9.18 1.304 17.656 1 90.94 207 GLY B O 1
ATOM 3692 N N . SER B 1 208 ? 11.234 0.667 18.25 1 92.38 208 SER B N 1
ATOM 3693 C CA . SER B 1 208 ? 11.477 1.843 19.078 1 92.38 208 SER B CA 1
ATOM 3694 C C . SER B 1 208 ? 11.492 3.117 18.25 1 92.38 208 SER B C 1
ATOM 3696 O O . SER B 1 208 ? 10.969 4.148 18.672 1 92.38 208 SER B O 1
ATOM 3698 N N . ALA B 1 209 ? 12.109 3.031 17.125 1 94.31 209 ALA B N 1
ATOM 3699 C CA . ALA B 1 209 ? 12.172 4.184 16.234 1 94.31 209 ALA B CA 1
ATOM 3700 C C . ALA B 1 209 ? 10.781 4.594 15.766 1 94.31 209 ALA B C 1
ATOM 3702 O O . ALA B 1 209 ? 10.469 5.785 15.703 1 94.31 209 ALA B O 1
ATOM 3703 N N . LEU B 1 210 ? 9.953 3.646 15.492 1 94.5 210 LEU B N 1
ATOM 3704 C CA . LEU B 1 210 ? 8.602 3.912 15.016 1 94.5 210 LEU B CA 1
ATOM 3705 C C . LEU B 1 210 ? 7.73 4.473 16.141 1 94.5 210 LEU B C 1
ATOM 3707 O O . LEU B 1 210 ? 6.82 5.27 15.883 1 94.5 210 LEU B O 1
ATOM 3711 N N . ASP B 1 211 ? 8.07 4.191 17.344 1 94.81 211 ASP B N 1
ATOM 3712 C CA . ASP B 1 211 ? 7.277 4.633 18.484 1 94.81 211 ASP B CA 1
ATOM 3713 C C . ASP B 1 211 ? 7.648 6.059 18.891 1 94.81 211 ASP B C 1
ATOM 3715 O O . ASP B 1 211 ? 6.953 6.676 19.703 1 94.81 211 ASP B O 1
ATOM 3719 N N . ALA B 1 212 ? 8.617 6.602 18.281 1 95.25 212 ALA B N 1
ATOM 3720 C CA . ALA B 1 212 ? 9.133 7.918 18.656 1 95.25 212 ALA B CA 1
ATOM 3721 C C . ALA B 1 212 ? 8.117 9.016 18.344 1 95.25 212 ALA B C 1
ATOM 3723 O O . ALA B 1 212 ? 8.234 10.141 18.828 1 95.25 212 ALA B O 1
ATOM 3724 N N . TRP B 1 213 ? 7.082 8.672 17.578 1 96.38 213 TRP B N 1
ATOM 3725 C CA . TRP B 1 213 ? 6.07 9.672 17.266 1 96.38 213 TRP B CA 1
ATOM 3726 C C . TRP B 1 213 ? 5.355 10.133 18.531 1 96.38 213 TRP B C 1
ATOM 3728 O O . TRP B 1 213 ? 4.754 11.211 18.547 1 96.38 213 TRP B O 1
ATOM 3738 N N . ARG B 1 214 ? 5.5 9.398 19.578 1 95.75 214 ARG B N 1
ATOM 3739 C CA . ARG B 1 214 ? 4.781 9.633 20.828 1 95.75 214 ARG B CA 1
ATOM 3740 C C . ARG B 1 214 ? 5.496 10.672 21.688 1 95.75 214 ARG B C 1
ATOM 3742 O O . ARG B 1 214 ? 4.883 11.297 22.562 1 95.75 214 ARG B O 1
ATOM 3749 N N . GLY B 1 215 ? 6.773 10.797 21.484 1 92 215 GLY B N 1
ATOM 3750 C CA . GLY B 1 215 ? 7.582 11.602 22.375 1 92 215 GLY B CA 1
ATOM 3751 C C . GLY B 1 215 ? 7.977 12.945 21.797 1 92 215 GLY B C 1
ATOM 3752 O O . GLY B 1 215 ? 7.219 13.531 21.031 1 92 215 GLY B O 1
ATOM 3753 N N . ASP B 1 216 ? 9.102 13.406 22.312 1 88.56 216 ASP B N 1
ATOM 3754 C CA . ASP B 1 216 ? 9.633 14.695 21.875 1 88.56 216 ASP B CA 1
ATOM 3755 C C . ASP B 1 216 ? 10.07 14.633 20.406 1 88.56 216 ASP B C 1
ATOM 3757 O O . ASP B 1 216 ? 10.789 13.711 20.016 1 88.56 216 ASP B O 1
ATOM 3761 N N . ILE B 1 217 ? 9.523 15.625 19.719 1 88.75 217 ILE B N 1
ATOM 3762 C CA . ILE B 1 217 ? 9.781 15.641 18.281 1 88.75 217 ILE B CA 1
ATOM 3763 C C . ILE B 1 217 ? 10.789 16.734 17.953 1 88.75 217 ILE B C 1
ATOM 3765 O O . ILE B 1 217 ? 10.484 17.672 17.203 1 88.75 217 ILE B O 1
ATOM 3769 N N . ASP B 1 218 ? 12 16.625 18.375 1 88.25 218 ASP B N 1
ATOM 3770 C CA . ASP B 1 218 ? 12.992 17.656 18.094 1 88.25 218 ASP B CA 1
ATOM 3771 C C . ASP B 1 218 ? 13.812 17.312 16.844 1 88.25 218 ASP B C 1
ATOM 3773 O O . ASP B 1 218 ? 14.57 18.141 16.344 1 88.25 218 ASP B O 1
ATOM 3777 N N . GLY B 1 219 ? 13.719 16.094 16.312 1 87.94 219 GLY B N 1
ATOM 3778 C CA . GLY B 1 219 ? 14.344 15.68 15.07 1 87.94 219 GLY B CA 1
ATOM 3779 C C . GLY B 1 219 ? 15.828 15.383 15.219 1 87.94 219 GLY B C 1
ATOM 3780 O O . GLY B 1 219 ? 16.5 15.039 14.25 1 87.94 219 GLY B O 1
ATOM 3781 N N . SER B 1 220 ? 16.438 15.43 16.359 1 88.25 220 SER B N 1
ATOM 3782 C CA . SER B 1 220 ? 17.875 15.297 16.578 1 88.25 220 SER B CA 1
ATOM 3783 C C . SER B 1 220 ? 18.375 13.906 16.188 1 88.25 220 SER B C 1
ATOM 3785 O O . SER B 1 220 ? 19.5 13.742 15.742 1 88.25 220 SER B O 1
ATOM 3787 N N . GLY B 1 221 ? 17.578 12.914 16.172 1 89.81 221 GLY B N 1
ATOM 3788 C CA . GLY B 1 221 ? 18.047 11.562 15.922 1 89.81 221 GLY B CA 1
ATOM 3789 C C . GLY B 1 221 ? 17.656 11.031 14.555 1 89.81 221 GLY B C 1
ATOM 3790 O O . GLY B 1 221 ? 17.906 9.867 14.242 1 89.81 221 GLY B O 1
ATOM 3791 N N . ILE B 1 222 ? 17.328 11.898 13.664 1 93.94 222 ILE B N 1
ATOM 3792 C CA . ILE B 1 222 ? 16.75 11.398 12.422 1 93.94 222 ILE B CA 1
ATOM 3793 C C . ILE B 1 222 ? 17.844 10.906 11.492 1 93.94 222 ILE B C 1
ATOM 3795 O O . ILE B 1 222 ? 17.656 9.938 10.758 1 93.94 222 ILE B O 1
ATOM 3799 N N . ALA B 1 223 ? 19.047 11.508 11.602 1 93 223 ALA B N 1
ATOM 3800 C CA . ALA B 1 223 ? 20.141 11.156 10.688 1 93 223 ALA B CA 1
ATOM 3801 C C . ALA B 1 223 ? 21.188 10.297 11.383 1 93 223 ALA B C 1
ATOM 3803 O O . ALA B 1 223 ? 22.234 10.008 10.812 1 93 223 ALA B O 1
ATOM 3804 N N . GLN B 1 224 ? 20.891 9.914 12.602 1 92.56 224 GLN B N 1
ATOM 3805 C CA . GLN B 1 224 ? 21.875 9.141 13.359 1 92.56 224 GLN B CA 1
ATOM 3806 C C . GLN B 1 224 ? 22.031 7.734 12.781 1 92.56 224 GLN B C 1
ATOM 3808 O O . GLN B 1 224 ? 21.031 7.078 12.453 1 92.56 224 GLN B O 1
ATOM 3813 N N . GLY B 1 225 ? 23.312 7.352 12.625 1 91.69 225 GLY B N 1
ATOM 3814 C CA . GLY B 1 225 ? 23.594 6.02 12.117 1 91.69 225 GLY B CA 1
ATOM 3815 C C . GLY B 1 225 ? 23.625 5.953 10.602 1 91.69 225 GLY B C 1
ATOM 3816 O O . GLY B 1 225 ? 23.578 6.984 9.93 1 91.69 225 GLY B O 1
ATOM 3817 N N . THR B 1 226 ? 23.797 4.727 10.141 1 90.19 226 THR B N 1
ATOM 3818 C CA . THR B 1 226 ? 23.969 4.586 8.695 1 90.19 226 THR B CA 1
ATOM 3819 C C . THR B 1 226 ? 22.891 3.658 8.125 1 90.19 226 THR B C 1
ATOM 3821 O O . THR B 1 226 ? 22.766 3.525 6.906 1 90.19 226 THR B O 1
ATOM 3824 N N . ASP B 1 227 ? 22.109 3.154 8.945 1 93.12 227 ASP B N 1
ATOM 3825 C CA . ASP B 1 227 ? 21.125 2.176 8.484 1 93.12 227 ASP B CA 1
ATOM 3826 C C . ASP B 1 227 ? 19.953 2.859 7.801 1 93.12 227 ASP B C 1
ATOM 3828 O O . ASP B 1 227 ? 19.281 3.703 8.398 1 93.12 227 ASP B O 1
ATOM 3832 N N . GLU B 1 228 ? 19.672 2.422 6.59 1 94.5 228 GLU B N 1
ATOM 3833 C CA . GLU B 1 228 ? 18.656 3.053 5.758 1 94.5 228 GLU B CA 1
ATOM 3834 C C . GLU B 1 228 ? 17.266 2.887 6.371 1 94.5 228 GLU B C 1
ATOM 3836 O O . GLU B 1 228 ? 16.469 3.826 6.371 1 94.5 228 GLU B O 1
ATOM 3841 N N . LEU B 1 229 ? 16.953 1.723 6.887 1 95.12 229 LEU B N 1
ATOM 3842 C CA . LEU B 1 229 ? 15.625 1.46 7.422 1 95.12 229 LEU B CA 1
ATOM 3843 C C . LEU B 1 229 ? 15.406 2.203 8.734 1 95.12 229 LEU B C 1
ATOM 3845 O O . LEU B 1 229 ? 14.297 2.633 9.039 1 95.12 229 LEU B O 1
ATOM 3849 N N . MET B 1 230 ? 16.5 2.383 9.477 1 95.56 230 MET B N 1
ATOM 3850 C CA . MET B 1 230 ? 16.406 3.184 10.695 1 95.56 230 MET B CA 1
ATOM 3851 C C . MET B 1 230 ? 16.125 4.648 10.367 1 95.56 230 MET B C 1
ATOM 3853 O O . MET B 1 230 ? 15.289 5.289 11.008 1 95.56 230 MET B O 1
ATOM 3857 N N . HIS B 1 231 ? 16.844 5.137 9.375 1 96.88 231 HIS B N 1
ATOM 3858 C CA . HIS B 1 231 ? 16.578 6.492 8.898 1 96.88 231 HIS B CA 1
ATOM 3859 C C . HIS B 1 231 ? 15.125 6.648 8.461 1 96.88 231 HIS B C 1
ATOM 3861 O O . HIS B 1 231 ? 14.477 7.645 8.789 1 96.88 231 HIS B O 1
ATOM 3867 N N . PHE B 1 232 ? 14.719 5.637 7.742 1 97.38 232 PHE B N 1
ATOM 3868 C CA . PHE B 1 232 ? 13.367 5.645 7.203 1 97.38 232 PHE B CA 1
ATOM 3869 C C . PHE B 1 232 ? 12.336 5.652 8.328 1 97.38 232 PHE B C 1
ATOM 3871 O O . PHE B 1 232 ? 11.414 6.469 8.328 1 97.38 232 PHE B O 1
ATOM 3878 N N . ALA B 1 233 ? 12.508 4.789 9.305 1 96.88 233 ALA B N 1
ATOM 3879 C CA . ALA B 1 233 ? 11.594 4.676 10.438 1 96.88 233 ALA B CA 1
ATOM 3880 C C . ALA B 1 233 ? 11.547 5.98 11.227 1 96.88 233 ALA B C 1
ATOM 3882 O O . ALA B 1 233 ? 10.461 6.461 11.57 1 96.88 233 ALA B O 1
ATOM 3883 N N . ARG B 1 234 ? 12.648 6.57 11.461 1 97.19 234 ARG B N 1
ATOM 3884 C CA . ARG B 1 234 ? 12.727 7.797 12.25 1 97.19 234 ARG B CA 1
ATOM 3885 C C . ARG B 1 234 ? 12.086 8.969 11.508 1 97.19 234 ARG B C 1
ATOM 3887 O O . ARG B 1 234 ? 11.406 9.797 12.117 1 97.19 234 ARG B O 1
ATOM 3894 N N . ALA B 1 235 ? 12.312 9.023 10.258 1 98 235 ALA B N 1
ATOM 3895 C CA . ALA B 1 235 ? 11.719 10.094 9.461 1 98 235 ALA B CA 1
ATOM 3896 C C . ALA B 1 235 ? 10.195 9.977 9.445 1 98 235 ALA B C 1
ATOM 3898 O O . ALA B 1 235 ? 9.484 10.984 9.562 1 98 235 ALA B O 1
ATOM 3899 N N . CYS B 1 236 ? 9.719 8.758 9.266 1 98.25 236 CYS B N 1
ATOM 3900 C CA . CYS B 1 236 ? 8.273 8.539 9.297 1 98.25 236 CYS B CA 1
ATOM 3901 C C . CYS B 1 236 ? 7.699 8.93 10.648 1 98.25 236 CYS B C 1
ATOM 3903 O O . CYS B 1 236 ? 6.691 9.633 10.719 1 98.25 236 CYS B O 1
ATOM 3905 N N . ALA B 1 237 ? 8.398 8.531 11.68 1 97.81 237 ALA B N 1
ATOM 3906 C CA . ALA B 1 237 ? 7.938 8.844 13.031 1 97.81 237 ALA B CA 1
ATOM 3907 C C . ALA B 1 237 ? 7.926 10.352 13.273 1 97.81 237 ALA B C 1
ATOM 3909 O O . ALA B 1 237 ? 7.035 10.875 13.945 1 97.81 237 ALA B O 1
ATOM 3910 N N . LEU B 1 238 ? 8.867 11.023 12.758 1 97.75 238 LEU B N 1
ATOM 3911 C CA . LEU B 1 238 ? 8.953 12.469 12.922 1 97.75 238 LEU B CA 1
ATOM 3912 C C . LEU B 1 238 ? 7.758 13.164 12.273 1 97.75 238 LEU B C 1
ATOM 3914 O O . LEU B 1 238 ? 7.156 14.055 12.875 1 97.75 238 LEU B O 1
ATOM 3918 N N . LEU B 1 239 ? 7.41 12.742 11.102 1 98.06 239 LEU B N 1
ATOM 3919 C CA . LEU B 1 239 ? 6.273 13.328 10.398 1 98.06 239 LEU B CA 1
ATOM 3920 C C . LEU B 1 239 ? 4.977 13.07 11.156 1 98.06 239 LEU B C 1
ATOM 3922 O O . LEU B 1 239 ? 4.141 13.969 11.289 1 98.06 239 LEU B O 1
ATOM 3926 N N . VAL B 1 240 ? 4.809 11.859 11.648 1 98.31 240 VAL B N 1
ATOM 3927 C CA . VAL B 1 240 ? 3.633 11.539 12.445 1 98.31 240 VAL B CA 1
ATOM 3928 C C . VAL B 1 240 ? 3.637 12.359 13.734 1 98.31 240 VAL B C 1
ATOM 3930 O O . VAL B 1 240 ? 2.584 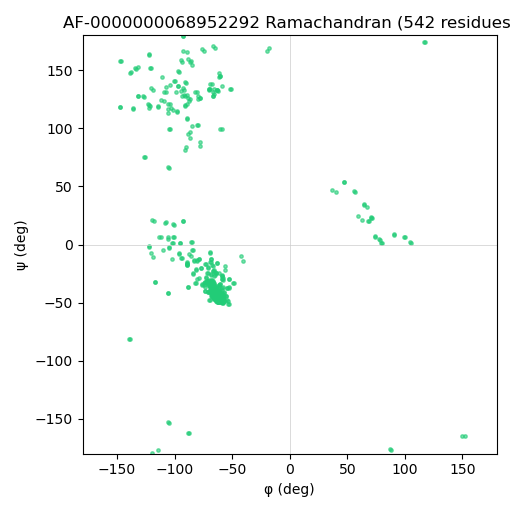12.812 14.195 1 98.31 240 VAL B O 1
ATOM 3933 N N . GLY B 1 241 ? 4.828 12.562 14.258 1 97.44 241 GLY B N 1
ATOM 3934 C CA . GLY B 1 241 ? 4.965 13.414 15.422 1 97.44 241 GLY B CA 1
ATOM 3935 C C . GLY B 1 241 ? 4.531 14.844 15.172 1 97.44 241 GLY B C 1
ATOM 3936 O O . GLY B 1 241 ? 3.857 15.453 16.016 1 97.44 241 GLY B O 1
ATOM 3937 N N . PHE B 1 242 ? 4.938 15.414 14.07 1 96.75 242 PHE B N 1
ATOM 3938 C CA . PHE B 1 242 ? 4.48 16.75 13.695 1 96.75 242 PHE B CA 1
ATOM 3939 C C . PHE B 1 242 ? 2.959 16.812 13.656 1 96.75 242 PHE B C 1
ATOM 3941 O O . PHE B 1 242 ? 2.355 17.766 14.148 1 96.75 242 PHE B O 1
ATOM 3948 N N . CYS B 1 243 ? 2.385 15.812 13.078 1 97.31 243 CYS B N 1
ATOM 3949 C CA . CYS B 1 243 ? 0.933 15.742 12.961 1 97.31 243 CYS B CA 1
ATOM 3950 C C . CYS B 1 243 ? 0.283 15.664 14.344 1 97.31 243 CYS B C 1
ATOM 3952 O O . CYS B 1 243 ? -0.726 16.328 14.594 1 97.31 243 CYS B O 1
ATOM 3954 N N . ARG B 1 244 ? 0.86 14.859 15.188 1 96.94 244 ARG B N 1
ATOM 3955 C CA . ARG B 1 244 ? 0.349 14.711 16.547 1 96.94 244 ARG B CA 1
ATOM 3956 C C . ARG B 1 244 ? 0.332 16.047 17.266 1 96.94 244 ARG B C 1
ATOM 3958 O O . ARG B 1 244 ? -0.691 16.438 17.844 1 96.94 244 ARG B O 1
ATOM 3965 N N . LEU B 1 245 ? 1.421 16.766 17.219 1 94.06 245 LEU B N 1
ATOM 3966 C CA . LEU B 1 245 ? 1.534 18.031 17.938 1 94.06 245 LEU B CA 1
ATOM 3967 C C . LEU B 1 245 ? 0.554 19.062 17.375 1 94.06 245 LEU B C 1
ATOM 3969 O O . LEU B 1 245 ? -0.092 19.781 18.141 1 94.06 245 LEU B O 1
ATOM 3973 N N . THR B 1 246 ? 0.459 19.062 16.094 1 93.38 246 THR B N 1
ATOM 3974 C CA . THR B 1 246 ? -0.427 20.031 15.445 1 93.38 246 THR B CA 1
ATOM 3975 C C . THR B 1 246 ? -1.888 19.703 15.75 1 93.38 246 THR B C 1
ATOM 3977 O O . THR B 1 246 ? -2.674 20.609 16.062 1 93.38 246 THR B O 1
ATOM 3980 N N . THR B 1 247 ? -2.232 18.469 15.656 1 93.75 247 THR B N 1
ATOM 3981 C CA . THR B 1 247 ? -3.6 18.031 15.914 1 93.75 247 THR B CA 1
ATOM 3982 C C . THR B 1 247 ? -3.977 18.266 17.375 1 93.75 247 THR B C 1
ATOM 3984 O O . THR B 1 247 ? -5.094 18.688 17.672 1 93.75 247 THR B O 1
ATOM 3987 N N . ARG B 1 248 ? -3.096 17.953 18.234 1 91.75 248 ARG B N 1
ATOM 3988 C CA . ARG B 1 248 ? -3.342 18.156 19.656 1 91.75 248 ARG B CA 1
ATOM 3989 C C . ARG B 1 248 ? -3.584 19.625 19.953 1 91.75 248 ARG B C 1
ATOM 3991 O O . ARG B 1 248 ? -4.492 19.969 20.719 1 91.75 248 ARG B O 1
ATOM 3998 N N . ASP B 1 249 ? -2.76 20.453 19.422 1 90 249 ASP B N 1
ATOM 3999 C CA . ASP B 1 249 ? -2.912 21.891 19.625 1 90 249 ASP B CA 1
ATOM 4000 C C . ASP B 1 249 ? -4.273 22.375 19.125 1 90 249 ASP B C 1
ATOM 4002 O O . ASP B 1 249 ? -4.953 23.156 19.812 1 90 249 ASP B O 1
ATOM 4006 N N . LEU B 1 250 ? -4.637 21.906 18 1 89.12 250 LEU B N 1
ATOM 4007 C CA . LEU B 1 250 ? -5.914 22.297 17.406 1 89.12 250 LEU B CA 1
ATOM 4008 C C . LEU B 1 250 ? -7.078 21.766 18.25 1 89.12 250 LEU B C 1
ATOM 4010 O O . LEU B 1 250 ? -8.078 22.469 18.438 1 89.12 250 LEU B O 1
ATOM 4014 N N . ALA B 1 251 ? -6.969 20.562 18.672 1 87.94 251 ALA B N 1
ATOM 4015 C CA . ALA B 1 251 ? -8.008 19.969 19.5 1 87.94 251 ALA B CA 1
ATOM 4016 C C . ALA B 1 251 ? -8.188 20.766 20.797 1 87.94 251 ALA B C 1
ATOM 4018 O O . ALA B 1 251 ? -9.312 20.969 21.25 1 87.94 251 ALA B O 1
ATOM 4019 N N . GLU B 1 252 ? -7.129 21.219 21.359 1 85.69 252 GLU B N 1
ATOM 4020 C CA . GLU B 1 252 ? -7.164 21.969 22.609 1 85.69 252 GLU B CA 1
ATOM 4021 C C . GLU B 1 252 ? -7.781 23.344 22.422 1 85.69 252 GLU B C 1
ATOM 4023 O O . GLU B 1 252 ? -8.469 23.859 23.312 1 85.69 252 GLU B O 1
ATOM 4028 N N . ARG B 1 253 ? -7.602 23.922 21.25 1 84.06 253 ARG B N 1
ATOM 4029 C CA . ARG B 1 253 ? -8.078 25.266 20.984 1 84.06 253 ARG B CA 1
ATOM 4030 C C . ARG B 1 253 ? -9.508 25.25 20.453 1 84.06 253 ARG B C 1
ATOM 4032 O O . ARG B 1 253 ? -10.172 26.281 20.391 1 84.06 253 ARG B O 1
ATOM 4039 N N . SER B 1 254 ? -9.867 24.094 20.031 1 80.44 254 SER B N 1
ATOM 4040 C CA . SER B 1 254 ? -11.164 23.984 19.359 1 80.44 254 SER B CA 1
ATOM 4041 C C . SER B 1 254 ? -12.289 23.797 20.375 1 80.44 254 SER B C 1
ATOM 4043 O O . SER B 1 254 ? -12.047 23.469 21.531 1 80.44 254 SER B O 1
ATOM 4045 N N . LYS B 1 255 ? -13.492 24.219 19.938 1 75.69 255 LYS B N 1
ATOM 4046 C CA . LYS B 1 255 ? -14.703 24 20.734 1 75.69 255 LYS B CA 1
ATOM 4047 C C . LYS B 1 255 ? -15.008 22.516 20.875 1 75.69 255 LYS B C 1
ATOM 4049 O O . LYS B 1 255 ? -14.414 21.672 20.188 1 75.69 255 LYS B O 1
ATOM 4054 N N . ALA B 1 256 ? -15.93 22.141 21.734 1 64.06 256 ALA B N 1
ATOM 4055 C CA . ALA B 1 256 ? -16.234 20.766 22.125 1 64.06 256 ALA B CA 1
ATOM 4056 C C . ALA B 1 256 ? -16.641 19.938 20.906 1 64.06 256 ALA B C 1
ATOM 4058 O O . ALA B 1 256 ? -16.375 18.75 20.844 1 64.06 256 ALA B O 1
ATOM 4059 N N . ARG B 1 257 ? -17.141 20.547 19.922 1 62.28 257 ARG B N 1
ATOM 4060 C CA . ARG B 1 257 ? -17.688 19.781 18.812 1 62.28 257 ARG B CA 1
ATOM 4061 C C . ARG B 1 257 ? -16.719 19.75 17.641 1 62.28 257 ARG B C 1
ATOM 4063 O O . ARG B 1 257 ? -17.078 19.344 16.531 1 62.28 257 ARG B O 1
ATOM 4070 N N . SER B 1 258 ? -15.57 20.047 17.906 1 73.62 258 SER B N 1
ATOM 4071 C CA . SER B 1 258 ? -14.578 20.016 16.828 1 73.62 258 SER B CA 1
ATOM 4072 C C . SER B 1 258 ? -14.289 18.594 16.375 1 73.62 258 SER B C 1
ATOM 4074 O O . SER B 1 258 ? -14.211 17.672 17.203 1 73.62 258 SER B O 1
ATOM 4076 N N . PRO B 1 259 ? -14.234 18.234 15.102 1 73.19 259 PRO B N 1
ATOM 4077 C CA . PRO B 1 259 ? -13.93 16.891 14.586 1 73.19 259 PRO B CA 1
ATOM 4078 C C . PRO B 1 259 ? -12.633 16.328 15.156 1 73.19 259 PRO B C 1
ATOM 4080 O O . PRO B 1 259 ? -12.555 15.125 15.438 1 73.19 259 PRO B O 1
ATOM 4083 N N . PHE B 1 260 ? -11.711 17.156 15.477 1 81 260 PHE B N 1
ATOM 4084 C CA . PHE B 1 260 ? -10.414 16.719 15.961 1 81 260 PHE B CA 1
ATOM 4085 C C . PHE B 1 260 ? -10.539 16.141 17.375 1 81 260 PHE B C 1
ATOM 4087 O O . PHE B 1 260 ? -9.859 15.164 17.703 1 81 260 PHE B O 1
ATOM 4094 N N . ARG B 1 261 ? -11.375 16.656 18.094 1 78.12 261 ARG B N 1
ATOM 4095 C CA . ARG B 1 261 ? -11.531 16.203 19.469 1 78.12 261 ARG B CA 1
ATOM 4096 C C . ARG B 1 261 ? -12.195 14.828 19.531 1 78.12 261 ARG B C 1
ATOM 4098 O O . ARG B 1 261 ? -11.859 14.008 20.375 1 78.12 261 ARG B O 1
ATOM 4105 N N . CYS B 1 262 ? -12.945 14.633 18.531 1 73.69 262 CYS B N 1
ATOM 4106 C CA . CYS B 1 262 ? -13.781 13.445 18.625 1 73.69 262 CYS B CA 1
ATOM 4107 C C . CYS B 1 262 ? -13.219 12.312 17.781 1 73.69 262 CYS B C 1
ATOM 4109 O O . CYS B 1 262 ? -13.805 11.227 17.719 1 73.69 262 CYS B O 1
ATOM 4111 N N . SER B 1 263 ? -12.141 12.531 17.172 1 88.31 263 SER B N 1
ATOM 4112 C CA . SER B 1 263 ? -11.625 11.5 16.281 1 88.31 263 SER B CA 1
ATOM 4113 C C . SER B 1 263 ? -10.117 11.352 16.422 1 88.31 263 SER B C 1
ATOM 4115 O O . SER B 1 263 ? -9.633 10.648 17.297 1 88.31 263 SER B O 1
ATOM 4117 N N . SER B 1 264 ? -9.383 12.156 15.812 1 90.62 264 SER B N 1
ATOM 4118 C CA . SER B 1 264 ? -7.938 11.992 15.789 1 90.62 264 SER B CA 1
ATOM 4119 C C . SER B 1 264 ? -7.336 12.18 17.172 1 90.62 264 SER B C 1
ATOM 4121 O O . SER B 1 264 ? -6.406 11.461 17.562 1 90.62 264 SER B O 1
ATOM 4123 N N . ALA B 1 265 ? -7.922 13.047 17.969 1 89.94 265 ALA B N 1
ATOM 4124 C CA . ALA B 1 265 ? -7.402 13.281 19.328 1 89.94 265 ALA B CA 1
ATOM 4125 C C . ALA B 1 265 ? -7.598 12.047 20.203 1 89.94 265 ALA B C 1
ATOM 4127 O O . ALA B 1 265 ? -6.77 11.766 21.078 1 89.94 265 ALA B O 1
ATOM 4128 N N . ARG B 1 266 ? -8.617 11.336 20.016 1 88.94 266 ARG B N 1
ATOM 4129 C CA . ARG B 1 266 ? -8.867 10.109 20.766 1 88.94 266 ARG B CA 1
ATOM 4130 C C . ARG B 1 266 ? -7.824 9.047 20.438 1 88.94 266 ARG B C 1
ATOM 4132 O O . ARG B 1 266 ? -7.383 8.305 21.312 1 88.94 266 ARG B O 1
ATOM 4139 N N . LEU B 1 267 ? -7.48 9.008 19.219 1 93.69 267 LEU B N 1
ATOM 4140 C CA . LEU B 1 267 ? -6.473 8.047 18.797 1 93.69 267 LEU B CA 1
ATOM 4141 C C . LEU B 1 267 ? -5.102 8.406 19.359 1 93.69 267 LEU B C 1
ATOM 4143 O O . LEU B 1 267 ? -4.32 7.527 19.734 1 93.69 267 LEU B O 1
ATOM 4147 N N . ILE B 1 268 ? -4.848 9.695 19.438 1 93.75 268 ILE B N 1
ATOM 4148 C CA . ILE B 1 268 ? -3.605 10.148 20.047 1 93.75 268 ILE B CA 1
ATOM 4149 C C . ILE B 1 268 ? -3.555 9.695 21.5 1 93.75 268 ILE B C 1
ATOM 4151 O O . ILE B 1 268 ? -2.539 9.164 21.953 1 93.75 268 ILE B O 1
ATOM 4155 N N . ALA B 1 269 ? -4.641 9.828 22.156 1 91.38 269 ALA B N 1
ATOM 4156 C CA . ALA B 1 269 ? -4.719 9.438 23.562 1 91.38 269 ALA B CA 1
ATOM 4157 C C . ALA B 1 269 ? -4.555 7.93 23.734 1 91.38 269 ALA B C 1
ATOM 4159 O O . ALA B 1 269 ? -3.906 7.469 24.672 1 91.38 269 ALA B O 1
ATOM 4160 N N . LEU B 1 270 ? -5.07 7.219 22.797 1 89.69 270 LEU B N 1
ATOM 4161 C CA . LEU B 1 270 ? -4.98 5.762 22.828 1 89.69 270 LEU B CA 1
ATOM 4162 C C . LEU B 1 270 ? -3.545 5.301 22.594 1 89.69 270 LEU B C 1
ATOM 4164 O O . LEU B 1 270 ? -3.107 4.309 23.172 1 89.69 270 LEU B O 1
ATOM 4168 N N . GLY B 1 271 ? -2.875 5.98 21.703 1 88.5 271 GLY B N 1
ATOM 4169 C CA . GLY B 1 271 ? -1.512 5.598 21.375 1 88.5 271 GLY B CA 1
ATOM 4170 C C . GLY B 1 271 ? -0.498 6.023 22.406 1 88.5 271 GLY B C 1
ATOM 4171 O O . GLY B 1 271 ? 0.643 5.559 22.406 1 88.5 271 GLY B O 1
ATOM 4172 N N . ALA B 1 272 ? -0.86 7.008 23.234 1 82.19 272 ALA B N 1
ATOM 4173 C CA . ALA B 1 272 ? 0.035 7.512 24.281 1 82.19 272 ALA B CA 1
ATOM 4174 C C . ALA B 1 272 ? 0.162 6.516 25.422 1 82.19 272 ALA B C 1
ATOM 4176 O O . ALA B 1 272 ? 1.097 6.594 26.219 1 82.19 272 ALA B O 1
ATOM 4177 N N . ASN B 1 273 ? -0.738 5.555 25.531 1 67.69 273 ASN B N 1
ATOM 4178 C CA . ASN B 1 273 ? -0.696 4.562 26.609 1 67.69 273 ASN B CA 1
ATOM 4179 C C . ASN B 1 273 ? 0.119 3.336 26.203 1 67.69 273 ASN B C 1
ATOM 4181 O O . ASN B 1 273 ? 0.022 2.867 25.062 1 67.69 273 ASN B O 1
#

Solvent-accessible surface area (backbone atoms only — not comparable to full-atom values): 28408 Å² total; per-residue (Å²): 100,54,75,54,97,76,25,35,33,39,69,39,89,58,24,64,56,48,46,49,48,32,51,51,51,18,30,51,27,34,25,50,15,45,48,34,70,54,32,46,31,52,33,88,92,40,70,64,51,43,43,57,41,51,52,34,37,47,49,14,21,51,26,11,49,53,12,50,35,20,72,72,28,31,40,80,42,68,51,45,71,69,57,40,49,57,52,31,52,52,33,51,73,70,62,68,48,82,66,74,73,81,47,43,27,41,33,36,49,35,81,83,23,33,30,38,35,39,33,68,49,68,88,50,103,49,60,73,66,46,56,51,32,65,44,43,64,62,49,52,51,50,53,50,53,53,40,67,69,36,92,83,53,55,73,76,72,48,43,28,58,51,45,50,51,52,49,33,52,73,62,75,28,52,51,44,61,57,51,54,47,46,35,45,74,72,65,50,37,76,20,26,36,83,87,34,63,82,44,83,71,56,53,68,56,48,54,53,34,46,53,42,31,73,53,82,66,59,50,83,65,36,75,60,76,82,53,65,66,55,29,51,34,26,47,25,13,46,41,35,18,53,33,48,56,53,48,49,52,48,33,71,73,40,61,90,82,33,67,35,51,75,39,30,46,49,45,51,58,56,56,70,103,98,53,72,53,98,75,25,36,34,38,70,40,89,58,25,64,56,49,46,50,50,33,51,50,51,18,30,51,27,35,25,50,14,44,49,34,69,54,32,46,31,52,33,89,92,41,71,64,50,43,42,58,42,51,50,34,37,47,49,13,21,53,25,10,49,53,12,49,35,18,72,72,30,32,41,79,43,70,49,45,71,70,57,39,49,58,52,31,53,50,32,48,74,71,60,69,44,82,67,72,72,78,47,43,26,43,33,36,49,34,80,83,23,32,30,39,36,38,34,66,49,68,90,50,101,49,60,73,67,45,56,52,32,65,44,44,64,60,49,52,51,49,52,50,52,53,40,68,69,37,92,82,54,54,73,76,72,47,42,27,59,52,44,49,51,54,50,32,52,72,62,75,28,53,52,44,61,57,51,53,48,45,34,46,73,72,64,51,38,72,20,24,35,81,87,34,63,76,47,75,70,57,54,68,56,49,54,54,34,47,52,44,32,72,54,82,69,59,50,82,66,35,74,60,75,81,49,65,67,56,30,50,32,26,48,26,14,46,43,34,18,53,35,48,56,53,49,48,52,49,34,71,72,41,63,91,80,34,66,36,51,75,38,29,45,48,44,51,57,57,56,69,103

Nearest PDB structures (foldseek):
  4tq6-assembly2_B  TM=1.916E-01  e=4.477E+00  Archaeoglobus fulgidus DSM 4304
  8xzi-assembly1_R  TM=2.085E-01  e=3.729E+00  Homo sapiens
  4rup-assembly1_A-2  TM=1.945E-01  e=8.488E+00  Danio rerio
  4tq6-assembly1_A  TM=1.882E-01  e=3.243E+00  Archaeoglobus fulgidus DSM 4304
  4tq6-assembly2_B  TM=1.780E-01  e=3.243E+00  Archaeoglobus fulgidus DSM 4304

Organism: Cupriavidus necator (strain ATCC 17699 / DSM 428 / KCTC 22496 / NCIMB 10442 / H16 / Stanier 337) (NCBI:txid381666)

Sequence (546 aa):
MRVEDAKVALYVGNATDSVNYYAHEADRFAAAAFESVITKAVCGELPRSYGWLLIQAYYAAFFATHALFRLAGWACTRLTSENLRFINDEIKTIYGGAPLAGGLYLLKCLDGGRQLTCEPLGAFSGGSHEALWTLMPSYLAHIRSLALGASNVDADDTAPIERLESFVKAKGGPNWFSTVRNRLNYSHGYGAWHPYVKSTCAPEQIGSALDAWRGDIDGSGIAQGTDELMHFARACALLVGFCRLTTRDLAERSKARSPFRCSSARLIALGANMRVEDAKVALYVGNATDSVNYYAHEADRFAAAAFESVITKAVCGELPRSYGWLLIQAYYAAFFATHALFRLAGWACTRLTSENLRFINDEIKTIYGGAPLAGGLYLLKCLDGGRQLTCEPLGAFSGGSHEALWTLMPSYLAHIRSLALGASNVDADDTAPIERLESFVKAKGGPNWFSTVRNRLNYSHGYGAWHPYVKSTCAPEQIGSALDAWRGDIDGSGIAQGTDELMHFARACALLVGFCRLTTRDLAERSKARSPFRCSSARLIALGAN

Secondary structure (DSSP, 8-state):
-EEETTEEEEE-S-HHHHHHHHHHHHHHHHHHHHHHHHSEEE-TT-TT--HHHHHHHHHHHHHHHHHHHHHTTEEEEEEPHHHHHHHHHHHHHHT-PPPPPSEEEEEEEEGGGTEEEEEE----SS-HHHHHHHTHHHHHHHHHHHHHHSTT--HHHHHHHHHHHHHHHHTTSTTHHHHHHHHHHHS--TT-STT-TT--S-HHHHHHHHHGGGS----TTTT-SS-HHHHHHHHHHHHHHHHHHHHHHHHHHS-TT-HHHHTHHHHHHHHT-/-EEETTEEEEE-S-HHHHHHHHHHHHHHHHHHHHHHHHSEEE-TT-TT--HHHHHHHHHHHHHHHHHHHHHTTEEEEEEPHHHHHHHHHHHHHHT-PPPPPSEEEEEEEEGGGTEEEEEE----SS-HHHHHHHTHHHHHHHHHHHHHHSTT--HHHHHHHHHHHHHHHHTTSTTHHHHHHHHHHHS--TT-STT-TT--S-HHHHHHHHHGGGS----TTTT-SS-HHHHHHHHHHHHHHHHHHHHHHHHHHS-TT-HHHHTHHHHHHHHH-

Radius of gyration: 24.8 Å; Cα contacts (8 Å, |Δi|>4): 842; chains: 2; bounding box: 48×74×63 Å

Foldseek 3Di:
DDQDPNKDKDFDPDLVVQLVVLLVLLQVLLLLLLCLLQDADDDPVCLLQCLSVLLSLLSSLVSLLQSLCSVQQKHWDWQDPVNQVVVQVCCVVPPVDDGRDTDIWIWGQDDSRRMIMTDHDPDDPDHSSQSSQQCLVVSLVVVVVVQVPDPPHDPLNSQLSVLLVVLQVVCVGSCSSVVVSCCSPPVVDCLNDPVSPNNDDDSVLLSVLLLCLLDDQSNPCLPPDDRPSSNSSNSSSNSSNVSLVVLVVCLVVDDPPRSSVVGSPVSSVVSND/DDCDPLKDKDFDPDLVVLLVVLLVLLQVLLLLLLCLLQDADDDPVCLLQCLSVLLSLLSSLVSLLQSLCSVQQKHWDWQDPVNQVVVQVCCVVPPVDDGRDTDIWIWGQDDSRRMIMTDHDPDDVDHSSQSSQQCLVVSLVVVVVVQVPDPPHDPQNSQLSVLLVVLQVVCVGSCSSVVVSCCSPPVVDCLNDPVSPNNDDDSVLLSVLLLCLLDDQSNPCLPPDDRPSSNSSNSSSNSSNVSLVVLVVCLVVDDPPRSSVVGSPVSSVVSND